Protein 6J0Z (pdb70)

Structure (mmCIF, N/CA/C/O backbone):
data_6J0Z
#
_entry.id   6J0Z
#
_cell.length_a   89.882
_cell.length_b   89.882
_cell.length_c   260.737
_cell.angle_alpha   90.00
_cell.angle_beta   90.00
_cell.angle_gamma   120.00
#
_symmetry.space_group_name_H-M   'P 61 2 2'
#
loop_
_entity.id
_entity.type
_entity.pdbx_description
1 polymer 'Putative angucycline-like polyketide oxygenase'
2 non-polymer 'FLAVIN-ADENINE DINUCLEOTIDE'
#
loop_
_atom_site.group_PDB
_atom_site.id
_atom_site.type_symbol
_atom_site.label_atom_id
_atom_site.label_alt_id
_atom_site.label_comp_id
_atom_site.label_asym_id
_atom_site.label_entity_id
_atom_site.label_seq_id
_atom_site.pdbx_PDB_ins_code
_atom_site.Cartn_x
_atom_site.Cartn_y
_atom_site.Cartn_z
_atom_site.occupancy
_atom_site.B_iso_or_equiv
_atom_site.auth_seq_id
_atom_site.auth_comp_id
_atom_site.auth_asym_id
_atom_site.auth_atom_id
_atom_site.pdbx_PDB_model_num
ATOM 1 N N . GLU A 1 2 ? 45.837 27.113 121.775 1.00 94.06 2 GLU C N 1
ATOM 2 C CA . GLU A 1 2 ? 45.029 26.897 122.976 1.00 101.57 2 GLU C CA 1
ATOM 3 C C . GLU A 1 2 ? 44.637 28.248 123.584 1.00 107.87 2 GLU C C 1
ATOM 4 O O . GLU A 1 2 ? 44.864 28.516 124.763 1.00 105.21 2 GLU C O 1
ATOM 10 N N . PHE A 1 3 ? 44.053 29.112 122.728 1.00 116.14 3 PHE C N 1
ATOM 11 C CA . PHE A 1 3 ? 43.621 30.466 123.063 1.00 130.18 3 PHE C CA 1
ATOM 12 C C . PHE A 1 3 ? 42.384 30.425 123.968 1.00 126.03 3 PHE C C 1
ATOM 13 O O . PHE A 1 3 ? 41.627 29.452 123.965 1.00 132.13 3 PHE C O 1
ATOM 21 N N . TYR A 1 4 ? 42.184 31.488 124.753 1.00 115.97 4 TYR C N 1
ATOM 22 C CA . TYR A 1 4 ? 41.038 31.609 125.652 1.00 101.46 4 TYR C CA 1
ATOM 23 C C . TYR A 1 4 ? 39.877 32.345 124.984 1.00 103.49 4 TYR C C 1
ATOM 24 O O . TYR A 1 4 ? 40.065 33.159 124.072 1.00 104.56 4 TYR C O 1
ATOM 33 N N . ASP A 1 5 ? 38.664 32.075 125.486 1.00 98.88 5 ASP C N 1
ATOM 34 C CA . ASP A 1 5 ? 37.469 32.851 125.144 1.00 85.58 5 ASP C CA 1
ATOM 35 C C . ASP A 1 5 ? 37.399 34.182 125.855 1.00 72.82 5 ASP C C 1
ATOM 36 O O . ASP A 1 5 ? 36.751 35.111 125.333 1.00 79.86 5 ASP C O 1
ATOM 41 N N . SER A 1 6 ? 38.041 34.255 126.997 1.00 77.69 6 SER C N 1
ATOM 42 C CA . SER A 1 6 ? 37.959 35.368 127.912 1.00 83.18 6 SER C CA 1
ATOM 43 C C . SER A 1 6 ? 39.046 35.115 128.923 1.00 72.54 6 SER C C 1
ATOM 44 O O . SER A 1 6 ? 39.368 33.960 129.223 1.00 84.89 6 SER C O 1
ATOM 47 N N . ASP A 1 7 ? 39.660 36.191 129.379 1.00 59.79 7 ASP C N 1
ATOM 48 C CA . ASP A 1 7 ? 40.587 36.046 130.476 1.00 73.89 7 ASP C CA 1
ATOM 49 C C . ASP A 1 7 ? 39.834 35.611 131.728 1.00 80.55 7 ASP C C 1
ATOM 50 O O . ASP A 1 7 ? 40.266 34.694 132.432 1.00 70.79 7 ASP C O 1
ATOM 55 N N . VAL A 1 8 ? 38.651 36.187 131.966 1.00 92.14 8 VAL C N 1
ATOM 56 C CA . VAL A 1 8 ? 37.833 35.869 133.135 1.00 76.02 8 VAL C CA 1
ATOM 57 C C . VAL A 1 8 ? 36.419 35.484 132.714 1.00 59.70 8 VAL C C 1
ATOM 58 O O . VAL A 1 8 ? 35.764 36.203 131.947 1.00 60.17 8 VAL C O 1
ATOM 62 N N . VAL A 1 9 ? 35.926 34.384 133.273 1.00 52.36 9 VAL C N 1
ATOM 63 C CA . VAL A 1 9 ? 34.517 34.027 133.198 1.00 50.62 9 VAL C CA 1
ATOM 64 C C . VAL A 1 9 ? 33.940 34.321 134.569 1.00 61.59 9 VAL C C 1
ATOM 65 O O . VAL A 1 9 ? 34.267 33.646 135.556 1.00 70.01 9 VAL C O 1
ATOM 69 N N . VAL A 1 10 ? 33.100 35.339 134.636 1.00 54.67 10 VAL C N 1
ATOM 70 C CA . VAL A 1 10 ? 32.376 35.677 135.847 1.00 47.45 10 VAL C CA 1
ATOM 71 C C . VAL A 1 10 ? 31.026 34.986 135.765 1.00 55.28 10 VAL C C 1
ATOM 72 O O . VAL A 1 10 ? 30.349 35.055 134.731 1.00 67.68 10 VAL C O 1
ATOM 76 N N . VAL A 1 11 ? 30.643 34.297 136.836 1.00 54.94 11 VAL C N 1
ATOM 77 C CA . VAL A 1 11 ? 29.380 33.566 136.890 1.00 50.31 11 VAL C CA 1
ATOM 78 C C . VAL A 1 11 ? 28.358 34.335 137.715 1.00 58.81 11 VAL C C 1
ATOM 79 O O . VAL A 1 11 ? 28.618 34.685 138.871 1.00 64.62 11 VAL C O 1
ATOM 83 N N . GLY A 1 12 ? 27.205 34.618 137.118 1.00 50.66 12 GLY C N 1
ATOM 84 C CA . GLY A 1 12 ? 26.173 35.365 137.807 1.00 63.23 12 GLY C CA 1
ATOM 85 C C . GLY A 1 12 ? 26.200 36.835 137.441 1.00 43.80 12 GLY C C 1
ATOM 86 O O . GLY A 1 12 ? 27.230 37.507 137.570 1.00 47.96 12 GLY C O 1
ATOM 87 N N . ALA A 1 13 ? 25.059 37.354 137.004 1.00 43.51 13 ALA C N 1
ATOM 88 C CA . ALA A 1 13 ? 24.914 38.764 136.670 1.00 48.26 13 ALA C CA 1
ATOM 89 C C . ALA A 1 13 ? 24.180 39.492 137.788 1.00 55.65 13 ALA C C 1
ATOM 90 O O . ALA A 1 13 ? 23.378 40.395 137.550 1.00 56.74 13 ALA C O 1
ATOM 92 N N . GLY A 1 14 ? 24.430 39.066 139.032 1.00 59.04 14 GLY C N 1
ATOM 93 C CA . GLY A 1 14 ? 24.015 39.831 140.166 1.00 55.60 14 GLY C CA 1
ATOM 94 C C . GLY A 1 14 ? 24.809 41.118 140.294 1.00 37.99 14 GLY C C 1
ATOM 95 O O . GLY A 1 14 ? 25.663 41.444 139.457 1.00 43.56 14 GLY C O 1
ATOM 96 N N . PRO A 1 15 ? 24.525 41.872 141.348 1.00 35.80 15 PRO C N 1
ATOM 97 C CA . PRO A 1 15 ? 25.288 43.111 141.576 1.00 43.94 15 PRO C CA 1
ATOM 98 C C . PRO A 1 15 ? 26.776 42.851 141.693 1.00 40.44 15 PRO C C 1
ATOM 99 O O . PRO A 1 15 ? 27.579 43.568 141.083 1.00 35.14 15 PRO C O 1
ATOM 103 N N . THR A 1 16 ? 27.148 41.782 142.403 1.00 55.42 16 THR C N 1
ATOM 104 C CA . THR A 1 16 ? 28.553 41.422 142.572 1.00 42.07 16 THR C CA 1
ATOM 105 C C . THR A 1 16 ? 29.203 41.099 141.234 1.00 41.80 16 THR C C 1
ATOM 106 O O . THR A 1 16 ? 30.256 41.656 140.895 1.00 61.31 16 THR C O 1
ATOM 110 N N . GLY A 1 17 ? 28.572 40.223 140.447 1.00 40.39 17 GLY C N 1
ATOM 111 C CA . GLY A 1 17 ? 29.137 39.868 139.156 1.00 40.99 17 GLY C CA 1
ATOM 112 C C . GLY A 1 17 ? 29.296 41.064 138.242 1.00 52.69 17 GLY C C 1
ATOM 113 O O . GLY A 1 17 ? 30.347 41.255 137.632 1.00 67.03 17 GLY C O 1
ATOM 114 N N . LEU A 1 18 ? 28.254 41.892 138.142 1.00 49.61 18 LEU C N 1
ATOM 115 C CA . LEU A 1 18 ? 28.309 43.015 137.216 1.00 54.30 18 LEU C CA 1
ATOM 116 C C . LEU A 1 18 ? 29.353 44.027 137.654 1.00 66.77 18 LEU C C 1
ATOM 117 O O . LEU A 1 18 ? 30.123 44.529 136.828 1.00 82.65 18 LEU C O 1
ATOM 122 N N . MET A 1 19 ? 29.411 44.317 138.952 1.00 49.67 19 MET C N 1
ATOM 123 C CA . MET A 1 19 ? 30.434 45.223 139.448 1.00 52.23 19 MET C CA 1
ATOM 124 C C . MET A 1 19 ? 31.819 44.698 139.117 1.00 56.60 19 MET C C 1
ATOM 125 O O . MET A 1 19 ? 32.682 45.447 138.639 1.00 46.57 19 MET C O 1
ATOM 130 N N . LEU A 1 20 ? 32.052 43.400 139.337 1.00 55.80 20 LEU C N 1
ATOM 131 C CA . LEU A 1 20 ? 33.364 42.836 139.071 1.00 60.60 20 LEU C CA 1
ATOM 132 C C . LEU A 1 20 ? 33.689 42.915 137.593 1.00 58.95 20 LEU C C 1
ATOM 133 O O . LEU A 1 20 ? 34.819 43.244 137.218 1.00 51.19 20 LEU C O 1
ATOM 138 N N . ALA A 1 21 ? 32.707 42.620 136.763 1.00 54.90 21 ALA C N 1
ATOM 139 C CA . ALA A 1 21 ? 32.939 42.710 135.331 1.00 52.66 21 ALA C CA 1
ATOM 140 C C . ALA A 1 21 ? 33.368 44.113 134.962 1.00 51.41 21 ALA C C 1
ATOM 141 O O . ALA A 1 21 ? 34.311 44.295 134.186 1.00 42.03 21 ALA C O 1
ATOM 143 N N . GLY A 1 22 ? 32.721 45.115 135.559 1.00 55.99 22 GLY C N 1
ATOM 144 C CA . GLY A 1 22 ? 33.093 46.491 135.285 1.00 53.62 22 GLY C CA 1
ATOM 145 C C . GLY A 1 22 ? 34.521 46.784 135.698 1.00 54.30 22 GLY C C 1
ATOM 146 O O . GLY A 1 22 ? 35.275 47.396 134.943 1.00 45.01 22 GLY C O 1
ATOM 147 N N . GLU A 1 23 ? 34.925 46.321 136.882 1.00 54.99 23 GLU C N 1
ATOM 148 C CA . GLU A 1 23 ? 36.295 46.577 137.329 1.00 53.30 23 GLU C CA 1
ATOM 149 C C . GLU A 1 23 ? 37.328 45.917 136.422 1.00 60.17 23 GLU C C 1
ATOM 150 O O . GLU A 1 23 ? 38.283 46.566 135.960 1.00 62.61 23 GLU C O 1
ATOM 156 N N . LEU A 1 24 ? 37.142 44.619 136.164 1.00 60.18 24 LEU C N 1
ATOM 157 C CA . LEU A 1 24 ? 38.025 43.868 135.281 1.00 59.34 24 LEU C CA 1
ATOM 158 C C . LEU A 1 24 ? 38.156 44.567 133.943 1.00 62.26 24 LEU C C 1
ATOM 159 O O . LEU A 1 24 ? 39.255 44.949 133.521 1.00 71.10 24 LEU C O 1
ATOM 164 N N . ARG A 1 25 ? 37.024 44.721 133.258 1.00 60.37 25 ARG C N 1
ATOM 165 C CA . ARG A 1 25 ? 36.970 45.387 131.968 1.00 66.45 25 ARG C CA 1
ATOM 166 C C . ARG A 1 25 ? 37.574 46.782 132.029 1.00 65.27 25 ARG C C 1
ATOM 167 O O . ARG A 1 25 ? 38.153 47.257 131.043 1.00 74.31 25 ARG C O 1
ATOM 175 N N . LEU A 1 26 ? 37.493 47.452 133.177 1.00 72.84 26 LEU C N 1
ATOM 176 C CA . LEU A 1 26 ? 38.041 48.820 133.382 1.00 70.06 26 LEU C CA 1
ATOM 177 C C . LEU A 1 26 ? 39.564 48.779 133.210 1.00 61.09 26 LEU C C 1
ATOM 178 O O . LEU A 1 26 ? 40.110 49.687 132.552 1.00 62.50 26 LEU C O 1
ATOM 183 N N . ALA A 1 27 ? 40.146 47.777 133.789 1.00 60.47 27 ALA C N 1
ATOM 184 C CA . ALA A 1 27 ? 41.588 47.618 133.710 1.00 80.44 27 ALA C CA 1
ATOM 185 C C . ALA A 1 27 ? 41.994 46.653 132.602 1.00 90.32 27 ALA C C 1
ATOM 186 O O . ALA A 1 27 ? 42.977 45.919 132.746 1.00 76.40 27 ALA C O 1
ATOM 188 N N . GLY A 1 28 ? 41.228 46.573 131.538 1.00 99.33 28 GLY C N 1
ATOM 189 C CA . GLY A 1 28 ? 41.610 45.912 130.303 1.00 93.05 28 GLY C CA 1
ATOM 190 C C . GLY A 1 28 ? 41.624 44.400 130.334 1.00 87.90 28 GLY C C 1
ATOM 191 O O . GLY A 1 28 ? 42.656 43.772 130.083 1.00 101.26 28 GLY C O 1
ATOM 192 N N . VAL A 1 29 ? 40.480 43.792 130.609 1.00 85.20 29 VAL C N 1
ATOM 193 C CA . VAL A 1 29 ? 40.403 42.346 130.743 1.00 71.72 29 VAL C CA 1
ATOM 194 C C . VAL A 1 29 ? 39.169 41.836 130.021 1.00 69.96 29 VAL C C 1
ATOM 195 O O . VAL A 1 29 ? 38.053 42.292 130.290 1.00 72.23 29 VAL C O 1
ATOM 199 N N . SER A 1 30 ? 39.375 40.893 129.106 1.00 68.19 30 SER C N 1
ATOM 200 C CA . SER A 1 30 ? 38.261 40.221 128.454 1.00 84.39 30 SER C CA 1
ATOM 201 C C . SER A 1 30 ? 37.488 39.440 129.505 1.00 75.95 30 SER C C 1
ATOM 202 O O . SER A 1 30 ? 38.064 38.626 130.239 1.00 63.21 30 SER C O 1
ATOM 205 N N . VAL A 1 31 ? 36.193 39.708 129.609 1.00 64.26 31 VAL C N 1
ATOM 206 C CA . VAL A 1 31 ? 35.369 39.038 130.598 1.00 49.80 31 VAL C CA 1
ATOM 207 C C . VAL A 1 31 ? 34.064 38.627 129.938 1.00 48.82 31 VAL C C 1
ATOM 208 O O . VAL A 1 31 ? 33.427 39.426 129.240 1.00 53.21 31 VAL C O 1
ATOM 212 N N . VAL A 1 32 ? 33.684 37.370 130.138 1.00 56.34 32 VAL C N 1
ATOM 213 C CA . VAL A 1 32 ? 32.362 36.899 129.756 1.00 61.69 32 VAL C CA 1
ATOM 214 C C . VAL A 1 32 ? 31.597 36.622 131.037 1.00 56.08 32 VAL C C 1
ATOM 215 O O . VAL A 1 32 ? 32.150 36.082 132.002 1.00 50.06 32 VAL C O 1
ATOM 219 N N . VAL A 1 33 ? 30.334 37.014 131.056 1.00 52.04 33 VAL C N 1
ATOM 220 C CA . VAL A 1 33 ? 29.494 36.827 132.226 1.00 61.15 33 VAL C CA 1
ATOM 221 C C . VAL A 1 33 ? 28.432 35.795 131.878 1.00 61.83 33 VAL C C 1
ATOM 222 O O . VAL A 1 33 ? 27.873 35.806 130.776 1.00 50.86 33 VAL C O 1
ATOM 226 N N . LEU A 1 34 ? 28.172 34.891 132.812 1.00 56.83 34 LEU C N 1
ATOM 227 C CA . LEU A 1 34 ? 27.195 33.830 132.625 1.00 60.05 34 LEU C CA 1
ATOM 228 C C . LEU A 1 34 ? 26.112 33.994 133.670 1.00 67.79 34 LEU C C 1
ATOM 229 O O . LEU A 1 34 ? 26.402 33.982 134.871 1.00 84.91 34 LEU C O 1
ATOM 234 N N . ASP A 1 35 ? 24.870 34.133 133.228 1.00 65.57 35 ASP C N 1
ATOM 235 C CA . ASP A 1 35 ? 23.772 34.229 134.170 1.00 58.60 35 ASP C CA 1
ATOM 236 C C . ASP A 1 35 ? 22.687 33.249 133.788 1.00 49.61 35 ASP C C 1
ATOM 237 O O . ASP A 1 35 ? 22.259 33.200 132.632 1.00 53.02 35 ASP C O 1
ATOM 242 N N . LYS A 1 36 ? 22.249 32.482 134.781 1.00 57.48 36 LYS C N 1
ATOM 243 C CA . LYS A 1 36 ? 21.144 31.555 134.601 1.00 72.52 36 LYS C CA 1
ATOM 244 C C . LYS A 1 36 ? 19.922 32.246 134.003 1.00 67.36 36 LYS C C 1
ATOM 245 O O . LYS A 1 36 ? 19.284 31.718 133.087 1.00 67.46 36 LYS C O 1
ATOM 251 N N . LEU A 1 37 ? 19.603 33.442 134.482 1.00 51.24 37 LEU C N 1
ATOM 252 C CA . LEU A 1 37 ? 18.370 34.104 134.089 1.00 42.82 37 LEU C CA 1
ATOM 253 C C . LEU A 1 37 ? 18.522 34.834 132.766 1.00 53.45 37 LEU C C 1
ATOM 254 O O . LEU A 1 37 ? 19.490 35.570 132.557 1.00 52.62 37 LEU C O 1
ATOM 259 N N . ALA A 1 38 ? 17.489 34.674 131.930 1.00 53.66 38 ALA C N 1
ATOM 260 C CA . ALA A 1 38 ? 17.405 35.326 130.606 1.00 60.50 38 ALA C CA 1
ATOM 261 C C . ALA A 1 38 ? 16.926 36.773 130.750 1.00 62.81 38 ALA C C 1
ATOM 262 O O . ALA A 1 38 ? 17.027 37.534 129.781 1.00 73.77 38 ALA C O 1
ATOM 264 N N . GLU A 1 39 ? 16.423 37.127 131.910 1.00 60.82 39 GLU C N 1
ATOM 265 C CA . GLU A 1 39 ? 15.978 38.457 132.290 1.00 56.28 39 GLU C CA 1
ATOM 266 C C . GLU A 1 39 ? 16.318 38.665 133.758 1.00 57.97 39 GLU C C 1
ATOM 267 O O . GLU A 1 39 ? 16.284 37.708 134.541 1.00 70.00 39 GLU C O 1
ATOM 273 N N . PRO A 1 40 ? 16.655 39.890 134.161 1.00 63.33 40 PRO C N 1
ATOM 274 C CA . PRO A 1 40 ? 16.958 40.129 135.572 1.00 45.92 40 PRO C CA 1
ATOM 275 C C . PRO A 1 40 ? 15.714 39.983 136.431 1.00 54.75 40 PRO C C 1
ATOM 276 O O . PRO A 1 40 ? 14.576 40.010 135.955 1.00 69.22 40 PRO C O 1
ATOM 280 N N . ILE A 1 41 ? 15.963 39.803 137.728 1.00 75.26 41 ILE C N 1
ATOM 281 C CA . ILE A 1 41 ? 14.925 39.362 138.650 1.00 65.18 41 ILE C CA 1
ATOM 282 C C . ILE A 1 41 ? 13.784 40.356 138.731 1.00 56.80 41 ILE C C 1
ATOM 283 O O . ILE A 1 41 ? 12.647 39.966 139.024 1.00 67.12 41 ILE C O 1
ATOM 288 N N . LYS A 1 42 ? 14.053 41.643 138.475 1.00 57.25 42 LYS C N 1
ATOM 289 C CA . LYS A 1 42 ? 13.030 42.691 138.512 1.00 69.88 42 LYS C CA 1
ATOM 290 C C . LYS A 1 42 ? 12.523 42.939 139.935 1.00 57.76 42 LYS C C 1
ATOM 291 O O . LYS A 1 42 ? 11.560 43.677 140.154 1.00 62.74 42 LYS C O 1
ATOM 297 N N . GLU A 1 43 ? 13.220 42.411 140.927 1.00 47.00 43 GLU C N 1
ATOM 298 C CA . GLU A 1 43 ? 12.774 42.449 142.312 1.00 39.67 43 GLU C CA 1
ATOM 299 C C . GLU A 1 43 ? 13.477 43.562 143.073 1.00 47.81 43 GLU C C 1
ATOM 300 O O . GLU A 1 43 ? 14.708 43.666 143.049 1.00 47.56 43 GLU C O 1
ATOM 306 N N . SER A 1 44 ? 12.678 44.365 143.767 1.00 67.44 44 SER C N 1
ATOM 307 C CA . SER A 1 44 ? 13.149 45.440 144.627 1.00 51.40 44 SER C CA 1
ATOM 308 C C . SER A 1 44 ? 13.502 44.843 145.974 1.00 49.16 44 SER C C 1
ATOM 309 O O . SER A 1 44 ? 12.701 44.835 146.905 1.00 65.58 44 SER C O 1
ATOM 312 N N . ARG A 1 45 ? 14.706 44.304 146.086 1.00 48.06 45 ARG C N 1
ATOM 313 C CA . ARG A 1 45 ? 14.989 43.576 147.318 1.00 54.62 45 ARG C CA 1
ATOM 314 C C . ARG A 1 45 ? 15.511 44.431 148.463 1.00 47.98 45 ARG C C 1
ATOM 315 O O . ARG A 1 45 ? 14.892 44.515 149.525 1.00 58.42 45 ARG C O 1
ATOM 323 N N . ALA A 1 46 ? 16.640 45.075 148.257 1.00 64.99 46 ALA C N 1
ATOM 324 C CA . ALA A 1 46 ? 17.318 45.821 149.302 1.00 66.97 46 ALA C CA 1
ATOM 325 C C . ALA A 1 46 ? 17.128 47.287 148.950 1.00 57.71 46 ALA C C 1
ATOM 326 O O . ALA A 1 46 ? 17.727 47.785 147.989 1.00 78.31 46 ALA C O 1
ATOM 328 N N . LEU A 1 47 ? 16.296 47.938 149.706 1.00 40.51 47 LEU C N 1
ATOM 329 C CA . LEU A 1 47 ? 16.055 49.375 149.490 1.00 47.27 47 LEU C CA 1
ATOM 330 C C . LEU A 1 47 ? 17.317 50.127 149.857 1.00 44.94 47 LEU C C 1
ATOM 331 O O . LEU A 1 47 ? 17.675 50.226 151.033 1.00 64.81 47 LEU C O 1
ATOM 336 N N . GLY A 1 48 ? 17.994 50.651 148.808 1.00 32.73 48 GLY C N 1
ATOM 337 C CA . GLY A 1 48 ? 19.225 51.382 149.008 1.00 49.65 48 GLY C CA 1
ATOM 338 C C . GLY A 1 48 ? 20.433 50.512 149.257 1.00 33.71 48 GLY C C 1
ATOM 339 O O . GLY A 1 48 ? 20.408 49.285 149.149 1.00 35.28 48 GLY C O 1
ATOM 340 N N . PHE A 1 49 ? 21.533 51.187 149.575 1.00 37.52 49 PHE C N 1
ATOM 341 C CA . PHE A 1 49 ? 22.773 50.510 149.912 1.00 35.10 49 PHE C CA 1
ATOM 342 C C . PHE A 1 49 ? 23.574 51.432 150.832 1.00 46.64 49 PHE C C 1
ATOM 343 O O . PHE A 1 49 ? 23.224 52.601 151.034 1.00 60.97 49 PHE C O 1
ATOM 351 N N . SER A 1 50 ? 24.635 50.882 151.422 1.00 26.88 50 SER C N 1
ATOM 352 C CA . SER A 1 50 ? 25.398 51.546 152.471 1.00 33.63 50 SER C CA 1
ATOM 353 C C . SER A 1 50 ? 26.283 52.641 151.878 1.00 31.80 50 SER C C 1
ATOM 354 O O . SER A 1 50 ? 26.374 52.809 150.660 1.00 54.90 50 SER C O 1
ATOM 357 N N . ALA A 1 51 ? 26.927 53.429 152.649 1.00 40.87 51 ALA C N 1
ATOM 358 C CA . ALA A 1 51 ? 27.670 54.593 152.178 1.00 31.28 51 ALA C CA 1
ATOM 359 C C . ALA A 1 51 ? 29.095 54.294 151.740 1.00 39.55 51 ALA C C 1
ATOM 360 O O . ALA A 1 51 ? 29.740 55.215 151.287 1.00 43.07 51 ALA C O 1
ATOM 362 N N . ARG A 1 52 ? 29.583 53.089 151.973 1.00 46.37 52 ARG C N 1
ATOM 363 C CA . ARG A 1 52 ? 30.948 52.702 151.527 1.00 49.92 52 ARG C CA 1
ATOM 364 C C . ARG A 1 52 ? 30.691 52.357 150.056 1.00 47.78 52 ARG C C 1
ATOM 365 O O . ARG A 1 52 ? 31.590 52.578 149.220 1.00 40.23 52 ARG C O 1
ATOM 373 N N . THR A 1 53 ? 29.491 51.835 149.776 1.00 52.79 53 THR C N 1
ATOM 374 C CA . THR A 1 53 ? 29.049 51.495 148.431 1.00 48.46 53 THR C CA 1
ATOM 375 C C . THR A 1 53 ? 28.729 52.731 147.600 1.00 53.15 53 THR C C 1
ATOM 376 O O . THR A 1 53 ? 29.052 52.776 146.404 1.00 68.51 53 THR C O 1
ATOM 380 N N . ILE A 1 54 ? 28.107 53.751 148.207 1.00 37.59 54 ILE C N 1
ATOM 381 C CA . ILE A 1 54 ? 27.965 55.015 147.494 1.00 43.39 54 ILE C CA 1
ATOM 382 C C . ILE A 1 54 ? 29.342 55.516 147.076 1.00 48.66 54 ILE C C 1
ATOM 383 O O . ILE A 1 54 ? 29.519 56.067 145.982 1.00 56.57 54 ILE C O 1
ATOM 388 N N . GLU A 1 55 ? 30.355 55.274 147.912 1.00 37.14 55 GLU C N 1
ATOM 389 C CA . GLU A 1 55 ? 31.676 55.767 147.564 1.00 39.57 55 GLU C CA 1
ATOM 390 C C . GLU A 1 55 ? 32.308 54.916 146.478 1.00 49.79 55 GLU C C 1
ATOM 391 O O . GLU A 1 55 ? 32.974 55.459 145.603 1.00 68.97 55 GLU C O 1
ATOM 397 N N . GLU A 1 56 ? 32.125 53.590 146.522 1.00 57.36 56 GLU C N 1
ATOM 398 C CA . GLU A 1 56 ? 32.633 52.737 145.445 1.00 65.47 56 GLU C CA 1
ATOM 399 C C . GLU A 1 56 ? 32.058 53.154 144.107 1.00 70.10 56 GLU C C 1
ATOM 400 O O . GLU A 1 56 ? 32.755 53.147 143.086 1.00 79.35 56 GLU C O 1
ATOM 406 N N . PHE A 1 57 ? 30.783 53.526 144.101 1.00 67.22 57 PHE C N 1
ATOM 407 C CA . PHE A 1 57 ? 30.159 53.934 142.856 1.00 48.22 57 PHE C CA 1
ATOM 408 C C . PHE A 1 57 ? 30.669 55.303 142.416 1.00 54.24 57 PHE C C 1
ATOM 409 O O . PHE A 1 57 ? 30.953 55.513 141.230 1.00 56.99 57 PHE C O 1
ATOM 417 N N . ALA A 1 58 ? 30.868 56.223 143.344 1.00 46.21 58 ALA C N 1
ATOM 418 C CA . ALA A 1 58 ? 31.391 57.540 143.000 1.00 46.55 58 ALA C CA 1
ATOM 419 C C . ALA A 1 58 ? 32.866 57.495 142.632 1.00 52.88 58 ALA C C 1
ATOM 420 O O . ALA A 1 58 ? 33.340 58.419 141.966 1.00 45.58 58 ALA C O 1
ATOM 422 N N . GLN A 1 59 ? 33.566 56.465 143.088 1.00 49.32 59 GLN C N 1
ATOM 423 C CA . GLN A 1 59 ? 34.947 56.268 142.668 1.00 59.73 59 GLN C CA 1
ATOM 424 C C . GLN A 1 59 ? 35.033 56.122 141.166 1.00 66.36 59 GLN C C 1
ATOM 425 O O . GLN A 1 59 ? 35.996 56.579 140.543 1.00 74.84 59 GLN C O 1
ATOM 431 N N . ARG A 1 60 ? 34.044 55.463 140.576 1.00 46.47 60 ARG C N 1
ATOM 432 C CA . ARG A 1 60 ? 34.021 55.153 139.161 1.00 52.77 60 ARG C CA 1
ATOM 433 C C . ARG A 1 60 ? 33.116 56.098 138.378 1.00 64.93 60 ARG C C 1
ATOM 434 O O . ARG A 1 60 ? 32.945 55.910 137.169 1.00 54.93 60 ARG C O 1
ATOM 442 N N . GLY A 1 61 ? 32.542 57.103 139.039 1.00 65.53 61 GLY C N 1
ATOM 443 C CA . GLY A 1 61 ? 31.715 58.114 138.397 1.00 49.90 61 GLY C CA 1
ATOM 444 C C . GLY A 1 61 ? 30.366 57.610 137.932 1.00 50.61 61 GLY C C 1
ATOM 445 O O . GLY A 1 61 ? 29.933 57.947 136.826 1.00 64.40 61 GLY C O 1
ATOM 446 N N . LEU A 1 62 ? 29.687 56.817 138.753 1.00 55.87 62 LEU C N 1
ATOM 447 C CA . LEU A 1 62 ? 28.472 56.128 138.353 1.00 53.05 62 LEU C CA 1
ATOM 448 C C . LEU A 1 62 ? 27.214 56.658 139.018 1.00 51.97 62 LEU C C 1
ATOM 449 O O . LEU A 1 62 ? 26.123 56.165 138.710 1.00 57.39 62 LEU C O 1
ATOM 454 N N . MET A 1 63 ? 27.324 57.619 139.934 1.00 60.88 63 MET C N 1
ATOM 455 C CA . MET A 1 63 ? 26.130 58.075 140.635 1.00 64.05 63 MET C CA 1
ATOM 456 C C . MET A 1 63 ? 25.114 58.745 139.731 1.00 57.65 63 MET C C 1
ATOM 457 O O . MET A 1 63 ? 23.940 58.795 140.104 1.00 71.25 63 MET C O 1
ATOM 462 N N . ASP A 1 64 ? 25.529 59.271 138.577 1.00 53.49 64 ASP C N 1
ATOM 463 C CA . ASP A 1 64 ? 24.578 59.935 137.690 1.00 52.62 64 ASP C CA 1
ATOM 464 C C . ASP A 1 64 ? 23.543 58.952 137.181 1.00 48.11 64 ASP C C 1
ATOM 465 O O . ASP A 1 64 ? 22.378 59.316 136.999 1.00 54.04 64 ASP C O 1
ATOM 470 N N . ARG A 1 65 ? 23.946 57.696 136.962 1.00 41.81 65 ARG C N 1
ATOM 471 C CA . ARG A 1 65 ? 23.062 56.723 136.335 1.00 48.08 65 ARG C CA 1
ATOM 472 C C . ARG A 1 65 ? 21.834 56.438 137.179 1.00 68.67 65 ARG C C 1
ATOM 473 O O . ARG A 1 65 ? 20.861 55.879 136.666 1.00 69.99 65 ARG C O 1
ATOM 481 N N . PHE A 1 66 ? 21.848 56.824 138.455 1.00 70.40 66 PHE C N 1
ATOM 482 C CA . PHE A 1 66 ? 20.700 56.617 139.328 1.00 58.68 66 PHE C CA 1
ATOM 483 C C . PHE A 1 66 ? 19.667 57.733 139.161 1.00 61.88 66 PHE C C 1
ATOM 484 O O . PHE A 1 66 ? 18.515 57.468 138.810 1.00 61.76 66 PHE C O 1
ATOM 492 N N . GLY A 1 67 ? 20.071 58.980 139.385 1.00 79.33 67 GLY C N 1
ATOM 493 C CA . GLY A 1 67 ? 19.153 60.093 139.309 1.00 58.42 67 GLY C CA 1
ATOM 494 C C . GLY A 1 67 ? 18.890 60.756 140.647 1.00 69.02 67 GLY C C 1
ATOM 495 O O . GLY A 1 67 ? 19.024 61.973 140.745 1.00 62.03 67 GLY C O 1
ATOM 496 N N . GLU A 1 68 ? 18.535 59.989 141.683 1.00 90.63 68 GLU C N 1
ATOM 497 C CA . GLU A 1 68 ? 18.074 60.519 142.974 1.00 86.14 68 GLU C CA 1
ATOM 498 C C . GLU A 1 68 ? 18.808 59.798 144.103 1.00 84.00 68 GLU C C 1
ATOM 499 O O . GLU A 1 68 ? 18.490 58.657 144.450 1.00 112.27 68 GLU C O 1
ATOM 505 N N . VAL A 1 69 ? 19.774 60.492 144.699 1.00 101.43 69 VAL C N 1
ATOM 506 C CA . VAL A 1 69 ? 20.795 59.902 145.561 1.00 77.74 69 VAL C CA 1
ATOM 507 C C . VAL A 1 69 ? 20.756 60.491 146.975 1.00 44.65 69 VAL C C 1
ATOM 508 O O . VAL A 1 69 ? 21.769 60.554 147.684 1.00 33.25 69 VAL C O 1
ATOM 512 N N . GLY A 1 70 ? 19.563 60.914 147.395 1.00 64.77 70 GLY C N 1
ATOM 513 C CA . GLY A 1 70 ? 19.301 61.296 148.773 1.00 47.11 70 GLY C CA 1
ATOM 514 C C . GLY A 1 70 ? 19.760 60.289 149.808 1.00 57.06 70 GLY C C 1
ATOM 515 O O . GLY A 1 70 ? 19.686 59.075 149.584 1.00 50.48 70 GLY C O 1
ATOM 516 N N . VAL A 1 71 ? 20.203 60.779 150.965 1.00 69.32 71 VAL C N 1
ATOM 517 C CA . VAL A 1 71 ? 20.885 59.939 151.941 1.00 63.67 71 VAL C CA 1
ATOM 518 C C . VAL A 1 71 ? 20.319 60.197 153.338 1.00 61.57 71 VAL C C 1
ATOM 519 O O . VAL A 1 71 ? 19.971 61.327 153.692 1.00 69.76 71 VAL C O 1
ATOM 523 N N . ILE A 1 72 ? 20.251 59.128 154.129 1.00 39.02 72 ILE C N 1
ATOM 524 C CA . ILE A 1 72 ? 19.595 59.160 155.438 1.00 44.36 72 ILE C CA 1
ATOM 525 C C . ILE A 1 72 ? 20.653 59.326 156.527 1.00 40.66 72 ILE C C 1
ATOM 526 O O . ILE A 1 72 ? 21.542 58.472 156.665 1.00 33.20 72 ILE C O 1
ATOM 531 N N . PRO A 1 73 ? 20.630 60.431 157.289 1.00 37.49 73 PRO C N 1
ATOM 532 C CA . PRO A 1 73 ? 21.674 60.657 158.296 1.00 43.86 73 PRO C CA 1
ATOM 533 C C . PRO A 1 73 ? 21.460 59.903 159.594 1.00 51.47 73 PRO C C 1
ATOM 534 O O . PRO A 1 73 ? 22.427 59.659 160.316 1.00 68.07 73 PRO C O 1
ATOM 538 N N . VAL A 1 74 ? 20.229 59.544 159.933 1.00 40.11 74 VAL C N 1
ATOM 539 C CA . VAL A 1 74 ? 19.956 58.853 161.189 1.00 49.26 74 VAL C CA 1
ATOM 540 C C . VAL A 1 74 ? 19.511 57.437 160.852 1.00 58.54 74 VAL C C 1
ATOM 541 O O . VAL A 1 74 ? 18.454 57.231 160.245 1.00 68.65 74 VAL C O 1
ATOM 545 N N . GLY A 1 75 ? 20.329 56.469 161.242 1.00 63.20 75 GLY C N 1
ATOM 546 C CA . GLY A 1 75 ? 20.027 55.073 161.001 1.00 52.64 75 GLY C CA 1
ATOM 547 C C . GLY A 1 75 ? 19.973 54.343 162.322 1.00 66.53 75 GLY C C 1
ATOM 548 O O . GLY A 1 75 ? 19.561 54.934 163.325 1.00 59.76 75 GLY C O 1
ATOM 549 N N . HIS A 1 76 ? 20.425 53.096 162.375 1.00 60.09 76 HIS C N 1
ATOM 550 C CA . HIS A 1 76 ? 20.287 52.356 163.618 1.00 56.64 76 HIS C CA 1
ATOM 551 C C . HIS A 1 76 ? 21.365 51.284 163.716 1.00 56.99 76 HIS C C 1
ATOM 552 O O . HIS A 1 76 ? 22.106 51.007 162.769 1.00 62.12 76 HIS C O 1
ATOM 559 N N . PHE A 1 77 ? 21.426 50.680 164.893 1.00 51.55 77 PHE C N 1
ATOM 560 C CA . PHE A 1 77 ? 22.205 49.472 165.121 1.00 51.40 77 PHE C CA 1
ATOM 561 C C . PHE A 1 77 ? 21.381 48.614 166.064 1.00 52.05 77 PHE C C 1
ATOM 562 O O . PHE A 1 77 ? 21.058 49.049 167.173 1.00 51.22 77 PHE C O 1
ATOM 570 N N . GLY A 1 78 ? 21.003 47.423 165.614 1.00 44.98 78 GLY C N 1
ATOM 571 C CA . GLY A 1 78 ? 20.209 46.552 166.460 1.00 48.20 78 GLY C CA 1
ATOM 572 C C . GLY A 1 78 ? 18.862 47.151 166.814 1.00 43.36 78 GLY C C 1
ATOM 573 O O . GLY A 1 78 ? 18.215 46.716 167.769 1.00 50.38 78 GLY C O 1
ATOM 574 N N . GLY A 1 79 ? 18.435 48.159 166.061 1.00 61.58 79 GLY C N 1
ATOM 575 C CA . GLY A 1 79 ? 17.201 48.857 166.335 1.00 60.62 79 GLY C CA 1
ATOM 576 C C . GLY A 1 79 ? 17.331 50.102 167.175 1.00 56.32 79 GLY C C 1
ATOM 577 O O . GLY A 1 79 ? 16.305 50.700 167.519 1.00 52.58 79 GLY C O 1
ATOM 578 N N . VAL A 1 80 ? 18.545 50.508 167.523 1.00 53.35 80 VAL C N 1
ATOM 579 C CA . VAL A 1 80 ? 18.772 51.754 168.259 1.00 42.22 80 VAL C CA 1
ATOM 580 C C . VAL A 1 80 ? 19.131 52.814 167.241 1.00 49.57 80 VAL C C 1
ATOM 581 O O . VAL A 1 80 ? 20.187 52.705 166.584 1.00 57.96 80 VAL C O 1
ATOM 585 N N . PRO A 1 81 ? 18.275 53.819 166.988 1.00 61.06 81 PRO C N 1
ATOM 586 C CA . PRO A 1 81 ? 18.606 54.864 166.016 1.00 63.78 81 PRO C CA 1
ATOM 587 C C . PRO A 1 81 ? 19.640 55.836 166.559 1.00 47.98 81 PRO C C 1
ATOM 588 O O . PRO A 1 81 ? 19.547 56.312 167.692 1.00 31.79 81 PRO C O 1
ATOM 592 N N . LEU A 1 82 ? 20.619 56.097 165.720 1.00 46.78 82 LEU C N 1
ATOM 593 C CA . LEU A 1 82 ? 21.674 57.037 166.050 1.00 38.74 82 LEU C CA 1
ATOM 594 C C . LEU A 1 82 ? 21.963 57.887 164.828 1.00 58.34 82 LEU C C 1
ATOM 595 O O . LEU A 1 82 ? 21.578 57.563 163.697 1.00 52.39 82 LEU C O 1
ATOM 600 N N . ASP A 1 83 ? 22.649 59.026 165.087 1.00 83.18 83 ASP C N 1
ATOM 601 C CA . ASP A 1 83 ? 23.056 59.957 164.050 1.00 65.38 83 ASP C CA 1
ATOM 602 C C . ASP A 1 83 ? 24.320 59.430 163.374 1.00 58.89 83 ASP C C 1
ATOM 603 O O . ASP A 1 83 ? 25.307 59.124 164.052 1.00 45.93 83 ASP C O 1
ATOM 608 N N . TYR A 1 84 ? 24.289 59.307 162.045 1.00 59.05 84 TYR C N 1
ATOM 609 C CA . TYR A 1 84 ? 25.449 58.801 161.336 1.00 47.80 84 TYR C CA 1
ATOM 610 C C . TYR A 1 84 ? 26.420 59.892 160.925 1.00 50.05 84 TYR C C 1
ATOM 611 O O . TYR A 1 84 ? 27.596 59.597 160.690 1.00 45.16 84 TYR C O 1
ATOM 620 N N . GLN A 1 85 ? 25.989 61.123 160.873 1.00 70.01 85 GLN C N 1
ATOM 621 C CA . GLN A 1 85 ? 26.937 62.083 160.326 1.00 63.05 85 GLN C CA 1
ATOM 622 C C . GLN A 1 85 ? 28.056 62.485 161.320 1.00 53.07 85 GLN C C 1
ATOM 623 O O . GLN A 1 85 ? 28.839 63.405 161.033 1.00 42.78 85 GLN C O 1
ATOM 629 N N . VAL A 1 86 ? 28.156 61.850 162.488 1.00 55.96 86 VAL C N 1
ATOM 630 C CA . VAL A 1 86 ? 29.245 62.202 163.389 1.00 56.65 86 VAL C CA 1
ATOM 631 C C . VAL A 1 86 ? 30.568 61.693 162.841 1.00 64.22 86 VAL C C 1
ATOM 632 O O . VAL A 1 86 ? 31.607 62.337 163.020 1.00 81.50 86 VAL C O 1
ATOM 636 N N . ILE A 1 87 ? 30.561 60.561 162.149 1.00 64.95 87 ILE C N 1
ATOM 637 C CA . ILE A 1 87 ? 31.719 60.199 161.344 1.00 71.70 87 ILE C CA 1
ATOM 638 C C . ILE A 1 87 ? 31.790 61.163 160.175 1.00 71.98 87 ILE C C 1
ATOM 639 O O . ILE A 1 87 ? 30.785 61.425 159.505 1.00 66.84 87 ILE C O 1
ATOM 644 N N . GLU A 1 88 ? 32.985 61.683 159.924 1.00 75.82 88 GLU C N 1
ATOM 645 C CA . GLU A 1 88 ? 33.217 62.490 158.740 1.00 88.83 88 GLU C CA 1
ATOM 646 C C . GLU A 1 88 ? 32.931 61.642 157.504 1.00 91.32 88 GLU C C 1
ATOM 647 O O . GLU A 1 88 ? 33.635 60.664 157.237 1.00 100.09 88 GLU C O 1
ATOM 653 N N . GLY A 1 89 ? 31.875 61.997 156.766 1.00 87.48 89 GLY C N 1
ATOM 654 C CA . GLY A 1 89 ? 31.503 61.291 155.555 1.00 72.14 89 GLY C CA 1
ATOM 655 C C . GLY A 1 89 ? 30.532 60.141 155.735 1.00 64.54 89 GLY C C 1
ATOM 656 O O . GLY A 1 89 ? 29.996 59.638 154.735 1.00 78.42 89 GLY C O 1
ATOM 657 N N . GLY A 1 90 ? 30.288 59.706 156.966 1.00 53.40 90 GLY C N 1
ATOM 658 C CA . GLY A 1 90 ? 29.382 58.604 157.186 1.00 48.56 90 GLY C CA 1
ATOM 659 C C . GLY A 1 90 ? 27.935 58.992 156.963 1.00 57.66 90 GLY C C 1
ATOM 660 O O . GLY A 1 90 ? 27.553 60.163 156.979 1.00 72.09 90 GLY C O 1
ATOM 661 N N . SER A 1 91 ? 27.124 57.966 156.745 1.00 46.89 91 SER C N 1
ATOM 662 C CA . SER A 1 91 ? 25.687 58.093 156.561 1.00 42.13 91 SER C CA 1
ATOM 663 C C . SER A 1 91 ? 25.143 56.682 156.624 1.00 40.35 91 SER C C 1
ATOM 664 O O . SER A 1 91 ? 25.898 55.708 156.595 1.00 51.47 91 SER C O 1
ATOM 667 N N . TYR A 1 92 ? 23.828 56.573 156.706 1.00 52.59 92 TYR C N 1
ATOM 668 C CA . TYR A 1 92 ? 23.203 55.263 156.716 1.00 43.22 92 TYR C CA 1
ATOM 669 C C . TYR A 1 92 ? 22.986 54.724 155.306 1.00 46.31 92 TYR C C 1
ATOM 670 O O . TYR A 1 92 ? 22.443 53.623 155.147 1.00 56.68 92 TYR C O 1
ATOM 679 N N . GLY A 1 93 ? 23.419 55.463 154.286 1.00 45.18 93 GLY C N 1
ATOM 680 C CA . GLY A 1 93 ? 23.369 55.009 152.910 1.00 49.22 93 GLY C CA 1
ATOM 681 C C . GLY A 1 93 ? 22.204 55.603 152.131 1.00 45.38 93 GLY C C 1
ATOM 682 O O . GLY A 1 93 ? 21.418 56.423 152.619 1.00 39.71 93 GLY C O 1
ATOM 683 N N . ALA A 1 94 ? 22.103 55.164 150.881 1.00 45.07 94 ALA C N 1
ATOM 684 C CA . ALA A 1 94 ? 21.077 55.670 149.979 1.00 48.02 94 ALA C CA 1
ATOM 685 C C . ALA A 1 94 ? 19.712 55.094 150.338 1.00 47.68 94 ALA C C 1
ATOM 686 O O . ALA A 1 94 ? 19.602 53.946 150.784 1.00 56.33 94 ALA C O 1
ATOM 688 N N . ARG A 1 95 ? 18.706 55.932 150.169 1.00 50.30 95 ARG C N 1
ATOM 689 C CA . ARG A 1 95 ? 17.396 55.583 150.742 1.00 68.10 95 ARG C CA 1
ATOM 690 C C . ARG A 1 95 ? 16.469 54.733 149.884 1.00 72.28 95 ARG C C 1
ATOM 691 O O . ARG A 1 95 ? 15.927 53.724 150.349 1.00 89.08 95 ARG C O 1
ATOM 699 N N . GLY A 1 96 ? 16.338 55.106 148.639 1.00 53.65 96 GLY C N 1
ATOM 700 C CA . GLY A 1 96 ? 15.234 54.541 147.874 1.00 55.27 96 GLY C CA 1
ATOM 701 C C . GLY A 1 96 ? 15.588 53.729 146.649 1.00 56.95 96 GLY C C 1
ATOM 702 O O . GLY A 1 96 ? 14.717 53.499 145.808 1.00 81.58 96 GLY C O 1
ATOM 703 N N . ILE A 1 97 ? 16.825 53.254 146.541 1.00 43.20 97 ILE C N 1
ATOM 704 C CA . ILE A 1 97 ? 17.200 52.520 145.336 1.00 37.37 97 ILE C CA 1
ATOM 705 C C . ILE A 1 97 ? 16.935 51.031 145.506 1.00 33.78 97 ILE C C 1
ATOM 706 O O . ILE A 1 97 ? 17.641 50.363 146.277 1.00 72.53 97 ILE C O 1
ATOM 711 N N . PRO A 1 98 ? 15.959 50.468 144.804 1.00 33.29 98 PRO C N 1
ATOM 712 C CA . PRO A 1 98 ? 15.771 49.022 144.848 1.00 49.13 98 PRO C CA 1
ATOM 713 C C . PRO A 1 98 ? 16.903 48.316 144.126 1.00 56.24 98 PRO C C 1
ATOM 714 O O . PRO A 1 98 ? 17.620 48.899 143.310 1.00 43.91 98 PRO C O 1
ATOM 718 N N . GLN A 1 99 ? 17.079 47.036 144.470 1.00 56.91 99 GLN C N 1
ATOM 719 C CA . GLN A 1 99 ? 18.153 46.188 143.885 1.00 41.29 99 GLN C CA 1
ATOM 720 C C . GLN A 1 99 ? 18.022 46.171 142.358 1.00 41.35 99 GLN C C 1
ATOM 721 O O . GLN A 1 99 ? 19.065 46.116 141.678 1.00 52.60 99 GLN C O 1
ATOM 727 N N . ALA A 1 100 ? 16.787 46.217 141.849 1.00 34.65 100 ALA C N 1
ATOM 728 C CA . ALA A 1 100 ? 16.562 46.198 140.412 1.00 34.39 100 ALA C CA 1
ATOM 729 C C . ALA A 1 100 ? 17.278 47.354 139.734 1.00 33.46 100 ALA C C 1
ATOM 730 O O . ALA A 1 100 ? 17.943 47.164 138.711 1.00 47.32 100 ALA C O 1
ATOM 732 N N . ARG A 1 101 ? 17.182 48.553 140.304 1.00 41.03 101 ARG C N 1
ATOM 733 C CA . ARG A 1 101 ? 17.802 49.699 139.657 1.00 39.26 101 ARG C CA 1
ATOM 734 C C . ARG A 1 101 ? 19.323 49.586 139.699 1.00 43.19 101 ARG C C 1
ATOM 735 O O . ARG A 1 101 ? 20.002 49.900 138.707 1.00 53.51 101 ARG C O 1
ATOM 743 N N . THR A 1 102 ? 19.863 49.071 140.805 1.00 34.39 102 THR C N 1
ATOM 744 C CA . THR A 1 102 ? 21.306 48.899 140.927 1.00 34.74 102 THR C CA 1
ATOM 745 C C . THR A 1 102 ? 21.850 47.902 139.912 1.00 44.87 102 THR C C 1
ATOM 746 O O . THR A 1 102 ? 22.825 48.190 139.201 1.00 33.69 102 THR C O 1
ATOM 750 N N . GLU A 1 103 ? 21.208 46.740 139.802 1.00 41.18 103 GLU C N 1
ATOM 751 C CA . GLU A 1 103 ? 21.614 45.785 138.781 1.00 37.39 103 GLU C CA 1
ATOM 752 C C . GLU A 1 103 ? 21.442 46.354 137.378 1.00 36.40 103 GLU C C 1
ATOM 753 O O . GLU A 1 103 ? 22.251 46.069 136.495 1.00 37.93 103 GLU C O 1
ATOM 759 N N . GLY A 1 104 ? 20.394 47.153 137.149 1.00 48.84 104 GLY C N 1
ATOM 760 C CA . GLY A 1 104 ? 20.177 47.711 135.825 1.00 37.15 104 GLY C CA 1
ATOM 761 C C . GLY A 1 104 ? 21.330 48.592 135.393 1.00 47.45 104 GLY C C 1
ATOM 762 O O . GLY A 1 104 ? 21.885 48.433 134.297 1.00 41.15 104 GLY C O 1
ATOM 763 N N . ILE A 1 105 ? 21.739 49.517 136.266 1.00 54.76 105 ILE C N 1
ATOM 764 C CA . ILE A 1 105 ? 22.818 50.399 135.837 1.00 49.78 105 ILE C CA 1
ATOM 765 C C . ILE A 1 105 ? 24.139 49.657 135.791 1.00 49.93 105 ILE C C 1
ATOM 766 O O . ILE A 1 105 ? 24.986 49.995 134.961 1.00 60.33 105 ILE C O 1
ATOM 771 N N . LEU A 1 106 ? 24.341 48.633 136.632 1.00 66.14 106 LEU C N 1
ATOM 772 C CA . LEU A 1 106 ? 25.599 47.901 136.539 1.00 65.34 106 LEU C CA 1
ATOM 773 C C . LEU A 1 106 ? 25.665 47.083 135.254 1.00 67.79 106 LEU C C 1
ATOM 774 O O . LEU A 1 106 ? 26.727 47.017 134.632 1.00 58.59 106 LEU C O 1
ATOM 779 N N . GLY A 1 107 ? 24.545 46.500 134.815 1.00 56.53 107 GLY C N 1
ATOM 780 C CA . GLY A 1 107 ? 24.524 45.854 133.513 1.00 44.26 107 GLY C CA 1
ATOM 781 C C . GLY A 1 107 ? 24.817 46.827 132.391 1.00 45.55 107 GLY C C 1
ATOM 782 O O . GLY A 1 107 ? 25.603 46.522 131.483 1.00 46.62 107 GLY C O 1
ATOM 783 N N . GLY A 1 108 ? 24.209 48.020 132.453 1.00 48.00 108 GLY C N 1
ATOM 784 C CA . GLY A 1 108 ? 24.470 49.037 131.444 1.00 42.79 108 GLY C CA 1
ATOM 785 C C . GLY A 1 108 ? 25.932 49.435 131.396 1.00 66.34 108 GLY C C 1
ATOM 786 O O . GLY A 1 108 ? 26.539 49.495 130.326 1.00 85.40 108 GLY C O 1
ATOM 787 N N . TRP A 1 109 ? 26.524 49.674 132.569 1.00 73.04 109 TRP C N 1
ATOM 788 C CA . TRP A 1 109 ? 27.924 50.076 132.660 1.00 67.25 109 TRP C CA 1
ATOM 789 C C . TRP A 1 109 ? 28.853 48.973 132.168 1.00 64.91 109 TRP C C 1
ATOM 790 O O . TRP A 1 109 ? 29.818 49.243 131.443 1.00 72.90 109 TRP C O 1
ATOM 801 N N . ALA A 1 110 ? 28.568 47.721 132.537 1.00 60.27 110 ALA C N 1
ATOM 802 C CA . ALA A 1 110 ? 29.463 46.626 132.191 1.00 59.93 110 ALA C CA 1
ATOM 803 C C . ALA A 1 110 ? 29.429 46.337 130.701 1.00 64.20 110 ALA C C 1
ATOM 804 O O . ALA A 1 110 ? 30.472 46.064 130.096 1.00 75.02 110 ALA C O 1
ATOM 806 N N . ARG A 1 111 ? 28.252 46.389 130.081 1.00 63.53 111 ARG C N 1
ATOM 807 C CA . ARG A 1 111 ? 28.275 46.162 128.647 1.00 62.84 111 ARG C CA 1
ATOM 808 C C . ARG A 1 111 ? 28.777 47.395 127.913 1.00 54.77 111 ARG C C 1
ATOM 809 O O . ARG A 1 111 ? 29.408 47.261 126.862 1.00 56.14 111 ARG C O 1
ATOM 817 N N . GLU A 1 112 ? 28.578 48.587 128.482 1.00 56.75 112 GLU C N 1
ATOM 818 C CA . GLU A 1 112 ? 29.116 49.802 127.879 1.00 64.36 112 GLU C CA 1
ATOM 819 C C . GLU A 1 112 ? 30.644 49.797 127.878 1.00 74.24 112 GLU C C 1
ATOM 820 O O . GLU A 1 112 ? 31.264 50.328 126.943 1.00 62.58 112 GLU C O 1
ATOM 826 N N . LEU A 1 113 ? 31.262 49.172 128.889 1.00 67.40 113 LEU C N 1
ATOM 827 C CA . LEU A 1 113 ? 32.715 49.125 129.015 1.00 51.51 113 LEU C CA 1
ATOM 828 C C . LEU A 1 113 ? 33.336 47.986 128.223 1.00 55.61 113 LEU C C 1
ATOM 829 O O . LEU A 1 113 ? 34.558 47.979 128.034 1.00 54.89 113 LEU C O 1
ATOM 834 N N . GLY A 1 114 ? 32.532 47.055 127.719 1.00 47.47 114 GLY C N 1
ATOM 835 C CA . GLY A 1 114 ? 33.022 46.012 126.839 1.00 53.59 114 GLY C CA 1
ATOM 836 C C . GLY A 1 114 ? 32.776 44.604 127.308 1.00 61.83 114 GLY C C 1
ATOM 837 O O . GLY A 1 114 ? 33.065 43.663 126.556 1.00 72.74 114 GLY C O 1
ATOM 838 N N . ALA A 1 115 ? 32.284 44.398 128.523 1.00 71.70 115 ALA C N 1
ATOM 839 C CA . ALA A 1 115 ? 32.020 43.040 128.965 1.00 75.84 115 ALA C CA 1
ATOM 840 C C . ALA A 1 115 ? 30.947 42.400 128.091 1.00 72.48 115 ALA C C 1
ATOM 841 O O . ALA A 1 115 ? 30.119 43.080 127.478 1.00 71.30 115 ALA C O 1
ATOM 843 N N . GLU A 1 116 ? 30.972 41.074 128.034 1.00 56.03 116 GLU C N 1
ATOM 844 C CA . GLU A 1 116 ? 30.013 40.308 127.247 1.00 80.23 116 GLU C CA 1
ATOM 845 C C . GLU A 1 116 ? 29.079 39.594 128.220 1.00 84.24 116 GLU C C 1
ATOM 846 O O . GLU A 1 116 ? 29.325 38.454 128.623 1.00 90.61 116 GLU C O 1
ATOM 852 N N . VAL A 1 117 ? 28.001 40.279 128.589 1.00 67.59 117 VAL C N 1
ATOM 853 C CA . VAL A 1 117 ? 26.950 39.690 129.411 1.00 72.91 117 VAL C CA 1
ATOM 854 C C . VAL A 1 117 ? 26.190 38.683 128.558 1.00 56.42 117 VAL C C 1
ATOM 855 O O . VAL A 1 117 ? 25.724 39.010 127.461 1.00 66.21 117 VAL C O 1
ATOM 859 N N . ARG A 1 118 ? 26.063 37.454 129.058 1.00 53.85 118 ARG C N 1
ATOM 860 C CA . ARG A 1 118 ? 25.458 36.351 128.310 1.00 56.03 118 ARG C CA 1
ATOM 861 C C . ARG A 1 118 ? 24.401 35.663 129.173 1.00 64.24 118 ARG C C 1
ATOM 862 O O . ARG A 1 118 ? 24.728 34.812 130.006 1.00 88.59 118 ARG C O 1
ATOM 870 N N . ARG A 1 119 ? 23.159 36.044 128.970 1.00 64.20 119 ARG C N 1
ATOM 871 C CA . ARG A 1 119 ? 22.031 35.549 129.781 1.00 58.19 119 ARG C CA 1
ATOM 872 C C . ARG A 1 119 ? 21.498 34.250 129.207 1.00 75.07 119 ARG C C 1
ATOM 873 O O . ARG A 1 119 ? 21.407 34.082 127.988 1.00 85.15 119 ARG C O 1
ATOM 881 N N . GLY A 1 120 ? 21.076 33.311 130.084 1.00 64.15 120 GLY C N 1
ATOM 882 C CA . GLY A 1 120 ? 20.617 31.998 129.685 1.00 56.34 120 GLY C CA 1
ATOM 883 C C . GLY A 1 120 ? 21.678 30.922 129.746 1.00 74.86 120 GLY C C 1
ATOM 884 O O . GLY A 1 120 ? 21.352 29.744 129.548 1.00 75.26 120 GLY C O 1
ATOM 885 N N . TYR A 1 121 ? 22.933 31.290 130.008 1.00 73.69 121 TYR C N 1
ATOM 886 C CA . TYR A 1 121 ? 24.014 30.334 130.211 1.00 78.30 121 TYR C CA 1
ATOM 887 C C . TYR A 1 121 ? 24.080 29.948 131.684 1.00 68.68 121 TYR C C 1
ATOM 888 O O . TYR A 1 121 ? 24.157 30.819 132.554 1.00 65.64 121 TYR C O 1
ATOM 897 N N . GLU A 1 122 ? 24.069 28.647 131.963 1.00 62.58 122 GLU C N 1
ATOM 898 C CA . GLU A 1 122 ? 24.029 28.143 133.332 1.00 52.13 122 GLU C CA 1
ATOM 899 C C . GLU A 1 122 ? 25.231 27.251 133.591 1.00 64.55 122 GLU C C 1
ATOM 900 O O . GLU A 1 122 ? 25.387 26.215 132.938 1.00 89.84 122 GLU C O 1
ATOM 906 N N . VAL A 1 123 ? 26.064 27.639 134.557 1.00 54.02 123 VAL C N 1
ATOM 907 C CA . VAL A 1 123 ? 27.221 26.828 134.908 1.00 55.03 123 VAL C CA 1
ATOM 908 C C . VAL A 1 123 ? 26.757 25.509 135.499 1.00 72.02 123 VAL C C 1
ATOM 909 O O . VAL A 1 123 ? 25.998 25.482 136.478 1.00 62.58 123 VAL C O 1
ATOM 913 N N . THR A 1 124 ? 27.206 24.408 134.896 1.00 65.62 124 THR C N 1
ATOM 914 C CA . THR A 1 124 ? 26.985 23.094 135.463 1.00 74.03 124 THR C CA 1
ATOM 915 C C . THR A 1 124 ? 28.256 22.436 135.969 1.00 80.93 124 THR C C 1
ATOM 916 O O . THR A 1 124 ? 28.169 21.573 136.849 1.00 74.65 124 THR C O 1
ATOM 920 N N . ALA A 1 125 ? 29.411 22.754 135.385 1.00 90.58 125 ALA C N 1
ATOM 921 C CA . ALA A 1 125 ? 30.621 22.064 135.877 1.00 97.25 125 ALA C CA 1
ATOM 922 C C . ALA A 1 125 ? 31.869 22.925 135.712 1.00 75.71 125 ALA C C 1
ATOM 923 O O . ALA A 1 125 ? 31.788 23.997 135.081 1.00 70.70 125 ALA C O 1
ATOM 925 N N . ILE A 1 126 ? 32.974 22.457 136.297 1.00 74.36 126 ILE C N 1
ATOM 926 C CA . ILE A 1 126 ? 34.246 23.166 136.247 1.00 81.00 126 ILE C CA 1
ATOM 927 C C . ILE A 1 126 ? 35.376 22.158 136.386 1.00 79.75 126 ILE C C 1
ATOM 928 O O . ILE A 1 126 ? 35.234 21.132 137.054 1.00 70.05 126 ILE C O 1
ATOM 933 N N . GLU A 1 127 ? 36.498 22.444 135.730 1.00 75.57 127 GLU C N 1
ATOM 934 C CA . GLU A 1 127 ? 37.733 21.704 135.941 1.00 69.18 127 GLU C CA 1
ATOM 935 C C . GLU A 1 127 ? 38.898 22.676 135.882 1.00 73.22 127 GLU C C 1
ATOM 936 O O . GLU A 1 127 ? 38.969 23.528 134.994 1.00 74.49 127 GLU C O 1
ATOM 942 N N . ASP A 1 128 ? 39.791 22.542 136.850 1.00 66.14 128 ASP C N 1
ATOM 943 C CA . ASP A 1 128 ? 40.821 23.522 137.159 1.00 83.76 128 ASP C CA 1
ATOM 944 C C . ASP A 1 128 ? 42.192 22.900 136.889 1.00 86.90 128 ASP C C 1
ATOM 945 O O . ASP A 1 128 ? 42.601 21.971 137.595 1.00 101.98 128 ASP C O 1
ATOM 950 N N . THR A 1 129 ? 42.895 23.388 135.867 1.00 90.58 129 THR C N 1
ATOM 951 C CA . THR A 1 129 ? 44.242 22.920 135.567 1.00 100.90 129 THR C CA 1
ATOM 952 C C . THR A 1 129 ? 45.268 24.014 135.810 1.00 88.21 129 THR C C 1
ATOM 953 O O . THR A 1 129 ? 44.961 25.211 135.835 1.00 106.75 129 THR C O 1
ATOM 957 N N . GLY A 1 130 ? 46.516 23.568 135.908 1.00 68.01 130 GLY C N 1
ATOM 958 C CA . GLY A 1 130 ? 47.631 24.412 136.273 1.00 64.09 130 GLY C CA 1
ATOM 959 C C . GLY A 1 130 ? 47.754 25.687 135.470 1.00 74.22 130 GLY C C 1
ATOM 960 O O . GLY A 1 130 ? 48.355 26.657 135.941 1.00 76.20 130 GLY C O 1
ATOM 961 N N . THR A 1 131 ? 47.196 25.714 134.264 1.00 76.17 131 THR C N 1
ATOM 962 C CA . THR A 1 131 ? 47.250 26.922 133.460 1.00 92.50 131 THR C CA 1
ATOM 963 C C . THR A 1 131 ? 45.892 27.485 133.068 1.00 94.21 131 THR C C 1
ATOM 964 O O . THR A 1 131 ? 45.853 28.582 132.498 1.00 69.46 131 THR C O 1
ATOM 968 N N . SER A 1 132 ? 44.781 26.825 133.387 1.00 95.24 132 SER C N 1
ATOM 969 C CA . SER A 1 132 ? 43.499 27.381 132.960 1.00 87.32 132 SER C CA 1
ATOM 970 C C . SER A 1 132 ? 42.364 26.745 133.744 1.00 74.86 132 SER C C 1
ATOM 971 O O . SER A 1 132 ? 42.570 25.950 134.665 1.00 76.30 132 SER C O 1
ATOM 974 N N . VAL A 1 133 ? 41.150 27.123 133.364 1.00 65.51 133 VAL C N 1
ATOM 975 C CA . VAL A 1 133 ? 39.923 26.553 133.895 1.00 59.10 133 VAL C CA 1
ATOM 976 C C . VAL A 1 133 ? 38.994 26.339 132.716 1.00 52.23 133 VAL C C 1
ATOM 977 O O . VAL A 1 133 ? 38.827 27.237 131.883 1.00 60.99 133 VAL C O 1
ATOM 981 N N . THR A 1 134 ? 38.401 25.155 132.630 1.00 62.33 134 THR C N 1
ATOM 982 C CA . THR A 1 134 ? 37.399 24.862 131.615 1.00 64.04 134 THR C CA 1
ATOM 983 C C . THR A 1 134 ? 36.084 24.615 132.340 1.00 59.94 134 THR C C 1
ATOM 984 O O . THR A 1 134 ? 36.000 23.731 133.203 1.00 47.76 134 THR C O 1
ATOM 988 N N . VAL A 1 135 ? 35.072 25.415 132.007 1.00 71.59 135 VAL C N 1
ATOM 989 C CA . VAL A 1 135 ? 33.767 25.336 132.649 1.00 60.13 135 VAL C CA 1
ATOM 990 C C . VAL A 1 135 ? 32.761 24.758 131.670 1.00 59.29 135 VAL C C 1
ATOM 991 O O . VAL A 1 135 ? 32.933 24.789 130.447 1.00 59.90 135 VAL C O 1
ATOM 995 N N . GLU A 1 136 ? 31.684 24.248 132.234 1.00 75.37 136 GLU C N 1
ATOM 996 C CA . GLU A 1 136 ? 30.631 23.547 131.515 1.00 81.85 136 GLU C CA 1
ATOM 997 C C . GLU A 1 136 ? 29.338 24.311 131.771 1.00 77.89 136 GLU C C 1
ATOM 998 O O . GLU A 1 136 ? 28.776 24.220 132.872 1.00 97.30 136 GLU C O 1
ATOM 1004 N N . ALA A 1 137 ? 28.892 25.075 130.765 1.00 64.99 137 ALA C N 1
ATOM 1005 C CA . ALA A 1 137 ? 27.741 25.965 130.872 1.00 76.03 137 ALA C CA 1
ATOM 1006 C C . ALA A 1 137 ? 26.670 25.554 129.873 1.00 66.04 137 ALA C C 1
ATOM 1007 O O . ALA A 1 137 ? 26.959 25.357 128.687 1.00 63.02 137 ALA C O 1
ATOM 1009 N N . ALA A 1 138 ? 25.432 25.468 130.350 1.00 70.87 138 ALA C N 1
ATOM 1010 C CA . ALA A 1 138 ? 24.289 25.083 129.525 1.00 64.81 138 ALA C CA 1
ATOM 1011 C C . ALA A 1 138 ? 23.763 26.326 128.820 1.00 74.99 138 ALA C C 1
ATOM 1012 O O . ALA A 1 138 ? 23.006 27.110 129.399 1.00 78.16 138 ALA C O 1
ATOM 1014 N N . GLY A 1 139 ? 24.166 26.516 127.568 1.00 76.79 139 GLY C N 1
ATOM 1015 C CA . GLY A 1 139 ? 23.626 27.608 126.790 1.00 73.06 139 GLY C CA 1
ATOM 1016 C C . GLY A 1 139 ? 22.162 27.376 126.482 1.00 76.17 139 GLY C C 1
ATOM 1017 O O . GLY A 1 139 ? 21.606 26.295 126.670 1.00 62.92 139 GLY C O 1
ATOM 1018 N N . ALA A 1 140 ? 21.507 28.425 126.004 1.00 81.77 140 ALA C N 1
ATOM 1019 C CA . ALA A 1 140 ? 20.153 28.204 125.528 1.00 77.70 140 ALA C CA 1
ATOM 1020 C C . ALA A 1 140 ? 20.163 27.388 124.243 1.00 87.99 140 ALA C C 1
ATOM 1021 O O . ALA A 1 140 ? 19.341 26.481 124.077 1.00 89.74 140 ALA C O 1
ATOM 1023 N N . ASP A 1 141 ? 21.113 27.677 123.346 1.00 91.01 141 ASP C N 1
ATOM 1024 C CA . ASP A 1 141 ? 21.120 27.085 122.009 1.00 90.69 141 ASP C CA 1
ATOM 1025 C C . ASP A 1 141 ? 21.578 25.637 122.047 1.00 105.22 141 ASP C C 1
ATOM 1026 O O . ASP A 1 141 ? 20.805 24.713 121.768 1.00 124.81 141 ASP C O 1
ATOM 1031 N N . GLY A 1 142 ? 22.841 25.421 122.384 1.00 106.10 142 GLY C N 1
ATOM 1032 C CA . GLY A 1 142 ? 23.370 24.090 122.566 1.00 122.10 142 GLY C CA 1
ATOM 1033 C C . GLY A 1 142 ? 23.025 23.651 123.974 1.00 142.70 142 GLY C C 1
ATOM 1034 O O . GLY A 1 142 ? 22.894 24.478 124.878 1.00 157.98 142 GLY C O 1
ATOM 1035 N N . SER A 1 143 ? 22.838 22.338 124.149 1.00 143.13 143 SER C N 1
ATOM 1036 C CA . SER A 1 143 ? 22.533 21.852 125.492 1.00 141.44 143 SER C CA 1
ATOM 1037 C C . SER A 1 143 ? 23.725 22.105 126.401 1.00 152.81 143 SER C C 1
ATOM 1038 O O . SER A 1 143 ? 23.603 22.930 127.323 1.00 166.72 143 SER C O 1
ATOM 1041 N N . PRO A 1 144 ? 24.927 21.565 126.123 1.00 131.45 144 PRO C N 1
ATOM 1042 C CA . PRO A 1 144 ? 26.101 22.046 126.806 1.00 98.52 144 PRO C CA 1
ATOM 1043 C C . PRO A 1 144 ? 26.856 22.973 125.859 1.00 80.97 144 PRO C C 1
ATOM 1044 O O . PRO A 1 144 ? 26.576 23.019 124.672 1.00 72.93 144 PRO C O 1
ATOM 1048 N N . LEU A 1 145 ? 27.811 23.679 126.446 1.00 81.43 145 LEU C N 1
ATOM 1049 C CA . LEU A 1 145 ? 28.816 24.462 125.747 1.00 71.12 145 LEU C CA 1
ATOM 1050 C C . LEU A 1 145 ? 29.934 24.620 126.763 1.00 86.80 145 LEU C C 1
ATOM 1051 O O . LEU A 1 145 ? 29.665 24.980 127.919 1.00 94.12 145 LEU C O 1
ATOM 1056 N N . SER A 1 146 ? 31.161 24.274 126.373 1.00 88.22 146 SER C N 1
ATOM 1057 C CA . SER A 1 146 ? 32.279 24.278 127.306 1.00 82.03 146 SER C CA 1
ATOM 1058 C C . SER A 1 146 ? 33.198 25.441 126.964 1.00 77.09 146 SER C C 1
ATOM 1059 O O . SER A 1 146 ? 33.584 25.621 125.801 1.00 78.96 146 SER C O 1
ATOM 1062 N N . LEU A 1 147 ? 33.518 26.233 127.985 1.00 86.26 147 LEU C N 1
ATOM 1063 C CA . LEU A 1 147 ? 34.270 27.478 127.869 1.00 88.76 147 LEU C CA 1
ATOM 1064 C C . LEU A 1 147 ? 35.620 27.334 128.553 1.00 79.61 147 LEU C C 1
ATOM 1065 O O . LEU A 1 147 ? 35.817 26.472 129.411 1.00 85.93 147 LEU C O 1
ATOM 1070 N N . ARG A 1 148 ? 36.541 28.224 128.207 1.00 68.05 148 ARG C N 1
ATOM 1071 C CA . ARG A 1 148 ? 37.888 28.162 128.753 1.00 68.55 148 ARG C CA 1
ATOM 1072 C C . ARG A 1 148 ? 38.396 29.552 129.095 1.00 66.89 148 ARG C C 1
ATOM 1073 O O . ARG A 1 148 ? 38.438 30.431 128.230 1.00 77.17 148 ARG C O 1
ATOM 1081 N N . ALA A 1 149 ? 38.957 29.685 130.319 1.00 54.90 149 ALA C N 1
ATOM 1082 C CA . ALA A 1 149 ? 39.511 30.986 130.687 1.00 65.75 149 ALA C CA 1
ATOM 1083 C C . ALA A 1 149 ? 40.642 30.777 131.676 1.00 60.00 149 ALA C C 1
ATOM 1084 O O . ALA A 1 149 ? 40.693 29.757 132.358 1.00 56.21 149 ALA C O 1
ATOM 1086 N N . ARG A 1 150 ? 41.366 31.852 131.774 1.00 58.52 150 ARG C N 1
ATOM 1087 C CA . ARG A 1 150 ? 42.451 31.780 132.742 1.00 73.39 150 ARG C CA 1
ATOM 1088 C C . ARG A 1 150 ? 41.912 31.762 134.164 1.00 75.97 150 ARG C C 1
ATOM 1089 O O . ARG A 1 150 ? 42.511 31.136 135.044 1.00 93.20 150 ARG C O 1
ATOM 1097 N N . TYR A 1 151 ? 40.773 32.405 134.400 1.00 78.41 151 TYR C N 1
ATOM 1098 C CA . TYR A 1 151 ? 40.170 32.419 135.723 1.00 75.42 151 TYR C CA 1
ATOM 1099 C C . TYR A 1 151 ? 38.661 32.388 135.622 1.00 76.82 151 TYR C C 1
ATOM 1100 O O . TYR A 1 151 ? 38.062 32.941 134.695 1.00 82.77 151 TYR C O 1
ATOM 1109 N N . VAL A 1 152 ? 38.060 31.758 136.620 1.00 69.51 152 VAL C N 1
ATOM 1110 C CA . VAL A 1 152 ? 36.622 31.765 136.814 1.00 67.09 152 VAL C CA 1
ATOM 1111 C C . VAL A 1 152 ? 36.352 32.383 138.173 1.00 68.40 152 VAL C C 1
ATOM 1112 O O . VAL A 1 152 ? 36.995 32.019 139.161 1.00 70.61 152 VAL C O 1
ATOM 1116 N N . VAL A 1 153 ? 35.427 33.332 138.221 1.00 65.51 153 VAL C N 1
ATOM 1117 C CA . VAL A 1 153 ? 35.047 33.967 139.475 1.00 57.78 153 VAL C CA 1
ATOM 1118 C C . VAL A 1 153 ? 33.575 33.673 139.714 1.00 60.05 153 VAL C C 1
ATOM 1119 O O . VAL A 1 153 ? 32.719 34.025 138.887 1.00 45.67 153 VAL C O 1
ATOM 1123 N N . GLY A 1 154 ? 33.302 33.092 140.843 1.00 64.02 154 GLY C N 1
ATOM 1124 C CA . GLY A 1 154 ? 31.947 32.843 141.274 1.00 58.86 154 GLY C CA 1
ATOM 1125 C C . GLY A 1 154 ? 31.334 34.057 141.933 1.00 52.51 154 GLY C C 1
ATOM 1126 O O . GLY A 1 154 ? 31.640 34.398 143.079 1.00 41.16 154 GLY C O 1
ATOM 1127 N N . CYS A 1 155 ? 30.461 34.671 141.185 1.00 55.42 155 CYS C N 1
ATOM 1128 C CA . CYS A 1 155 ? 29.640 35.743 141.716 1.00 55.45 155 CYS C CA 1
ATOM 1129 C C . CYS A 1 155 ? 28.176 35.341 141.646 1.00 46.88 155 CYS C C 1
ATOM 1130 O O . CYS A 1 155 ? 27.293 36.200 141.555 1.00 48.32 155 CYS C O 1
ATOM 1133 N N . ASP A 1 156 ? 27.913 34.041 141.698 1.00 48.98 156 ASP C N 1
ATOM 1134 C CA . ASP A 1 156 ? 26.559 33.525 141.773 1.00 70.60 156 ASP C CA 1
ATOM 1135 C C . ASP A 1 156 ? 26.092 33.622 143.226 1.00 77.55 156 ASP C C 1
ATOM 1136 O O . ASP A 1 156 ? 26.745 34.217 144.088 1.00 89.62 156 ASP C O 1
ATOM 1141 N N . GLY A 1 157 ? 24.937 33.042 143.511 1.00 72.07 157 GLY C N 1
ATOM 1142 C CA . GLY A 1 157 ? 24.240 33.308 144.751 1.00 76.66 157 GLY C CA 1
ATOM 1143 C C . GLY A 1 157 ? 24.797 32.631 145.991 1.00 88.64 157 GLY C C 1
ATOM 1144 O O . GLY A 1 157 ? 25.916 32.107 146.022 1.00 102.23 157 GLY C O 1
ATOM 1145 N N . ALA A 1 158 ? 23.982 32.678 147.049 1.00 96.01 158 ALA C N 1
ATOM 1146 C CA . ALA A 1 158 ? 24.275 31.950 148.277 1.00 97.64 158 ALA C CA 1
ATOM 1147 C C . ALA A 1 158 ? 24.210 30.452 148.051 1.00 90.34 158 ALA C C 1
ATOM 1148 O O . ALA A 1 158 ? 25.030 29.700 148.588 1.00 104.63 158 ALA C O 1
ATOM 1150 N N . ARG A 1 159 ? 23.245 29.997 147.252 1.00 81.32 159 ARG C N 1
ATOM 1151 C CA . ARG A 1 159 ? 23.303 28.655 146.687 1.00 78.60 159 ARG C CA 1
ATOM 1152 C C . ARG A 1 159 ? 24.252 28.789 145.504 1.00 75.21 159 ARG C C 1
ATOM 1153 O O . ARG A 1 159 ? 23.857 28.867 144.339 1.00 98.28 159 ARG C O 1
ATOM 1161 N N . SER A 1 160 ? 25.539 28.843 145.820 1.00 52.50 160 SER C N 1
ATOM 1162 C CA . SER A 1 160 ? 26.539 28.979 144.779 1.00 58.63 160 SER C CA 1
ATOM 1163 C C . SER A 1 160 ? 26.727 27.627 144.113 1.00 67.46 160 SER C C 1
ATOM 1164 O O . SER A 1 160 ? 26.542 26.574 144.732 1.00 76.98 160 SER C O 1
ATOM 1167 N N . SER A 1 161 ? 27.095 27.662 142.840 1.00 49.64 161 SER C N 1
ATOM 1168 C CA . SER A 1 161 ? 27.332 26.437 142.097 1.00 62.02 161 SER C CA 1
ATOM 1169 C C . SER A 1 161 ? 28.802 26.178 141.826 1.00 67.57 161 SER C C 1
ATOM 1170 O O . SER A 1 161 ? 29.220 25.017 141.844 1.00 58.65 161 SER C O 1
ATOM 1173 N N . VAL A 1 162 ? 29.603 27.226 141.614 1.00 49.92 162 VAL C N 1
ATOM 1174 C CA . VAL A 1 162 ? 31.040 27.015 141.493 1.00 54.66 162 VAL C CA 1
ATOM 1175 C C . VAL A 1 162 ? 31.601 26.594 142.837 1.00 74.29 162 VAL C C 1
ATOM 1176 O O . VAL A 1 162 ? 32.498 25.747 142.890 1.00 82.33 162 VAL C O 1
ATOM 1180 N N . ARG A 1 163 ? 31.058 27.124 143.931 1.00 81.77 163 ARG C N 1
ATOM 1181 C CA . ARG A 1 163 ? 31.505 26.714 145.254 1.00 70.01 163 ARG C CA 1
ATOM 1182 C C . ARG A 1 163 ? 31.576 25.206 145.449 1.00 56.59 163 ARG C C 1
ATOM 1183 O O . ARG A 1 163 ? 32.609 24.676 145.868 1.00 54.56 163 ARG C O 1
ATOM 1191 N N . LYS A 1 164 ? 30.505 24.490 145.106 1.00 48.07 164 LYS C N 1
ATOM 1192 C CA . LYS A 1 164 ? 30.458 23.071 145.431 1.00 65.61 164 LYS C CA 1
ATOM 1193 C C . LYS A 1 164 ? 31.390 22.256 144.539 1.00 87.56 164 LYS C C 1
ATOM 1194 O O . LYS A 1 164 ? 32.194 21.464 145.042 1.00 87.65 164 LYS C O 1
ATOM 1200 N N . LEU A 1 165 ? 31.314 22.411 143.244 1.00 95.18 165 LEU C N 1
ATOM 1201 C CA . LEU A 1 165 ? 32.200 21.615 142.395 1.00 110.06 165 LEU C CA 1
ATOM 1202 C C . LEU A 1 165 ? 33.634 22.110 142.505 1.00 113.05 165 LEU C C 1
ATOM 1203 O O . LEU A 1 165 ? 34.573 21.313 142.413 1.00 132.44 165 LEU C O 1
ATOM 1208 N N . ALA A 1 166 ? 33.842 23.398 142.666 1.00 88.44 166 ALA C N 1
ATOM 1209 C CA . ALA A 1 166 ? 35.191 23.889 142.876 1.00 72.67 166 ALA C CA 1
ATOM 1210 C C . ALA A 1 166 ? 35.831 23.356 144.153 1.00 88.46 166 ALA C C 1
ATOM 1211 O O . ALA A 1 166 ? 37.054 23.441 144.297 1.00 99.06 166 ALA C O 1
ATOM 1213 N N . GLY A 1 167 ? 35.009 22.818 145.097 1.00 93.62 167 GLY C N 1
ATOM 1214 C CA . GLY A 1 167 ? 35.534 22.193 146.287 1.00 103.67 167 GLY C CA 1
ATOM 1215 C C . GLY A 1 167 ? 35.611 23.076 147.510 1.00 108.29 167 GLY C C 1
ATOM 1216 O O . GLY A 1 167 ? 36.202 22.665 148.518 1.00 101.59 167 GLY C O 1
ATOM 1217 N N . ILE A 1 168 ? 35.019 24.264 147.463 1.00 106.59 168 ILE C N 1
ATOM 1218 C CA . ILE A 1 168 ? 35.098 25.214 148.565 1.00 93.60 168 ILE C CA 1
ATOM 1219 C C . ILE A 1 168 ? 34.358 24.671 149.785 1.00 87.81 168 ILE C C 1
ATOM 1220 O O . ILE A 1 168 ? 33.240 24.150 149.671 1.00 69.13 168 ILE C O 1
ATOM 1225 N N . ASP A 1 169 ? 34.976 24.803 150.965 1.00 83.78 169 ASP C N 1
ATOM 1226 C CA . ASP A 1 169 ? 34.342 24.467 152.239 1.00 83.22 169 ASP C CA 1
ATOM 1227 C C . ASP A 1 169 ? 33.693 25.720 152.815 1.00 92.59 169 ASP C C 1
ATOM 1228 O O . ASP A 1 169 ? 34.338 26.771 152.920 1.00 80.90 169 ASP C O 1
ATOM 1233 N N . PHE A 1 170 ? 32.417 25.600 153.189 1.00 93.95 170 PHE C N 1
ATOM 1234 C CA . PHE A 1 170 ? 31.540 26.744 153.446 1.00 75.30 170 PHE C CA 1
ATOM 1235 C C . PHE A 1 170 ? 30.868 26.557 154.807 1.00 76.28 170 PHE C C 1
ATOM 1236 O O . PHE A 1 170 ? 29.669 26.260 154.892 1.00 72.22 170 PHE C O 1
ATOM 1244 N N . PRO A 1 171 ? 31.610 26.731 155.897 1.00 76.53 171 PRO C N 1
ATOM 1245 C CA . PRO A 1 171 ? 31.041 26.517 157.232 1.00 79.39 171 PRO C CA 1
ATOM 1246 C C . PRO A 1 171 ? 30.425 27.777 157.827 1.00 78.96 171 PRO C C 1
ATOM 1247 O O . PRO A 1 171 ? 30.714 28.904 157.417 1.00 83.15 171 PRO C O 1
ATOM 1251 N N . GLY A 1 172 ? 29.578 27.565 158.826 1.00 75.84 172 GLY C N 1
ATOM 1252 C CA . GLY A 1 172 ? 28.969 28.696 159.481 1.00 78.92 172 GLY C CA 1
ATOM 1253 C C . GLY A 1 172 ? 28.125 28.354 160.685 1.00 84.27 172 GLY C C 1
ATOM 1254 O O . GLY A 1 172 ? 28.301 27.320 161.330 1.00 90.06 172 GLY C O 1
ATOM 1255 N N . THR A 1 173 ? 27.204 29.269 160.972 1.00 78.37 173 THR C N 1
ATOM 1256 C CA . THR A 1 173 ? 26.498 29.337 162.243 1.00 58.68 173 THR C CA 1
ATOM 1257 C C . THR A 1 173 ? 25.182 28.583 162.169 1.00 55.29 173 THR C C 1
ATOM 1258 O O . THR A 1 173 ? 24.461 28.674 161.170 1.00 62.36 173 THR C O 1
ATOM 1262 N N . GLU A 1 174 ? 24.862 27.858 163.240 1.00 49.31 174 GLU C N 1
ATOM 1263 C CA . GLU A 1 174 ? 23.563 27.210 163.321 1.00 67.29 174 GLU C CA 1
ATOM 1264 C C . GLU A 1 174 ? 22.459 28.270 163.330 1.00 84.77 174 GLU C C 1
ATOM 1265 O O . GLU A 1 174 ? 22.608 29.319 163.967 1.00 104.54 174 GLU C O 1
ATOM 1271 N N . PRO A 1 175 ? 21.339 28.041 162.640 1.00 92.91 175 PRO C N 1
ATOM 1272 C CA . PRO A 1 175 ? 20.260 29.044 162.613 1.00 95.59 175 PRO C CA 1
ATOM 1273 C C . PRO A 1 175 ? 19.502 29.123 163.929 1.00 93.42 175 PRO C C 1
ATOM 1274 O O . PRO A 1 175 ? 19.287 28.114 164.600 1.00 98.25 175 PRO C O 1
ATOM 1278 N N . ALA A 1 176 ? 19.096 30.346 164.258 1.00 89.33 176 ALA C N 1
ATOM 1279 C CA . ALA A 1 176 ? 18.331 30.585 165.476 1.00 95.37 176 ALA C CA 1
ATOM 1280 C C . ALA A 1 176 ? 16.984 31.257 165.252 1.00 114.60 176 ALA C C 1
ATOM 1281 O O . ALA A 1 176 ? 16.080 31.074 166.075 1.00 130.71 176 ALA C O 1
ATOM 1283 N N . ILE A 1 177 ? 16.821 32.031 164.183 1.00 97.06 177 ILE C N 1
ATOM 1284 C CA . ILE A 1 177 ? 15.584 32.763 163.946 1.00 87.81 177 ILE C CA 1
ATOM 1285 C C . ILE A 1 177 ? 15.218 32.621 162.476 1.00 77.77 177 ILE C C 1
ATOM 1286 O O . ILE A 1 177 ? 16.089 32.478 161.615 1.00 73.09 177 ILE C O 1
ATOM 1291 N N . GLU A 1 178 ? 13.920 32.632 162.186 1.00 77.97 178 GLU C N 1
ATOM 1292 C CA . GLU A 1 178 ? 13.445 32.609 160.811 1.00 62.59 178 GLU C CA 1
ATOM 1293 C C . GLU A 1 178 ? 12.731 33.910 160.477 1.00 50.46 178 GLU C C 1
ATOM 1294 O O . GLU A 1 178 ? 11.851 34.364 161.228 1.00 64.68 178 GLU C O 1
ATOM 1300 N N . LEU A 1 179 ? 13.110 34.479 159.330 1.00 49.00 179 LEU C N 1
ATOM 1301 C CA . LEU A 1 179 ? 12.669 35.762 158.802 1.00 52.98 179 LEU C CA 1
ATOM 1302 C C . LEU A 1 179 ? 12.055 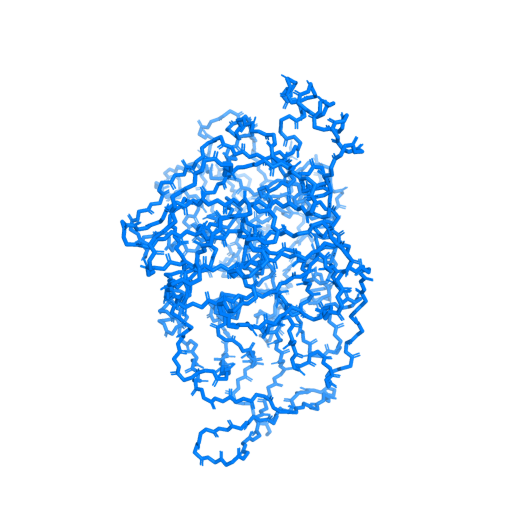35.543 157.425 1.00 49.91 179 LEU C C 1
ATOM 1303 O O . LEU A 1 179 ? 12.528 34.708 156.659 1.00 55.18 179 LEU C O 1
ATOM 1308 N N . ARG A 1 180 ? 10.993 36.272 157.108 1.00 43.91 180 ARG C N 1
ATOM 1309 C CA . ARG A 1 180 ? 10.320 36.132 155.829 1.00 47.28 180 ARG C CA 1
ATOM 1310 C C . ARG A 1 180 ? 10.038 37.506 155.248 1.00 52.11 180 ARG C C 1
ATOM 1311 O O . ARG A 1 180 ? 9.635 38.428 155.962 1.00 37.94 180 ARG C O 1
ATOM 1319 N N . PHE A 1 181 ? 10.224 37.624 153.944 1.00 47.39 181 PHE C N 1
ATOM 1320 C CA . PHE A 1 181 ? 10.070 38.883 153.250 1.00 49.61 181 PHE C CA 1
ATOM 1321 C C . PHE A 1 181 ? 8.973 38.800 152.214 1.00 59.23 181 PHE C C 1
ATOM 1322 O O . PHE A 1 181 ? 8.770 37.765 151.571 1.00 77.03 181 PHE C O 1
ATOM 1330 N N . ALA A 1 182 ? 8.324 39.934 152.009 1.00 54.16 182 ALA C N 1
ATOM 1331 C CA . ALA A 1 182 ? 7.381 40.018 150.916 1.00 43.38 182 ALA C CA 1
ATOM 1332 C C . ALA A 1 182 ? 7.211 41.475 150.543 1.00 60.37 182 ALA C C 1
ATOM 1333 O O . ALA A 1 182 ? 7.270 42.357 151.398 1.00 71.11 182 ALA C O 1
ATOM 1335 N N . ASP A 1 183 ? 7.002 41.715 149.260 1.00 51.81 183 ASP C N 1
ATOM 1336 C CA . ASP A 1 183 ? 6.406 42.961 148.799 1.00 45.70 183 ASP C CA 1
ATOM 1337 C C . ASP A 1 183 ? 4.932 42.624 148.620 1.00 50.30 183 ASP C C 1
ATOM 1338 O O . ASP A 1 183 ? 4.539 42.059 147.597 1.00 71.61 183 ASP C O 1
ATOM 1343 N N . VAL A 1 184 ? 4.126 42.918 149.635 1.00 43.11 184 VAL C N 1
ATOM 1344 C CA . VAL A 1 184 ? 2.698 42.627 149.602 1.00 38.12 184 VAL C CA 1
ATOM 1345 C C . VAL A 1 184 ? 1.989 43.789 148.916 1.00 35.90 184 VAL C C 1
ATOM 1346 O O . VAL A 1 184 ? 2.036 44.930 149.385 1.00 36.60 184 VAL C O 1
ATOM 1350 N N . ALA A 1 185 ? 1.320 43.498 147.812 1.00 39.94 185 ALA C N 1
ATOM 1351 C CA . ALA A 1 185 ? 0.672 44.524 147.021 1.00 52.87 185 ALA C CA 1
ATOM 1352 C C . ALA A 1 185 ? -0.834 44.378 147.024 1.00 63.85 185 ALA C C 1
ATOM 1353 O O . ALA A 1 185 ? -1.531 45.312 146.610 1.00 55.00 185 ALA C O 1
ATOM 1355 N N . GLY A 1 186 ? -1.383 43.287 147.475 1.00 65.49 186 GLY C N 1
ATOM 1356 C CA . GLY A 1 186 ? -2.778 42.960 147.277 1.00 86.38 186 GLY C CA 1
ATOM 1357 C C . GLY A 1 186 ? -3.676 43.487 148.359 1.00 102.67 186 GLY C C 1
ATOM 1358 O O . GLY A 1 186 ? -3.618 44.678 148.681 1.00 103.23 186 GLY C O 1
ATOM 1359 N N . VAL A 1 187 ? -4.492 42.623 148.940 1.00 118.91 187 VAL C N 1
ATOM 1360 C CA . VAL A 1 187 ? -5.365 43.145 150.014 1.00 125.56 187 VAL C CA 1
ATOM 1361 C C . VAL A 1 187 ? -4.435 43.765 151.055 1.00 120.24 187 VAL C C 1
ATOM 1362 O O . VAL A 1 187 ? -3.697 43.026 151.710 1.00 126.25 187 VAL C O 1
ATOM 1366 N N . GLN A 1 188 ? -4.517 45.061 151.240 1.00 129.77 188 GLN C N 1
ATOM 1367 C CA . GLN A 1 188 ? -3.545 45.640 152.179 1.00 137.28 188 GLN C CA 1
ATOM 1368 C C . GLN A 1 188 ? -3.770 45.201 153.627 1.00 139.43 188 GLN C C 1
ATOM 1369 O O . GLN A 1 188 ? -4.835 44.701 153.998 1.00 126.99 188 GLN C O 1
ATOM 1375 N N . LEU A 1 189 ? -2.752 45.404 154.450 1.00 138.91 189 LEU C N 1
ATOM 1376 C CA . LEU A 1 189 ? -2.887 45.125 155.867 1.00 142.17 189 LEU C CA 1
ATOM 1377 C C . LEU A 1 189 ? -3.342 46.388 156.611 1.00 138.65 189 LEU C C 1
ATOM 1378 O O . LEU A 1 189 ? -3.189 47.513 156.108 1.00 139.57 189 LEU C O 1
ATOM 1383 N N . ARG A 1 190 ? -3.958 46.176 157.762 1.00 115.48 190 ARG C N 1
ATOM 1384 C CA . ARG A 1 190 ? -4.443 47.255 158.624 1.00 116.45 190 ARG C CA 1
ATOM 1385 C C . ARG A 1 190 ? -3.783 47.010 159.974 1.00 119.23 190 ARG C C 1
ATOM 1386 O O . ARG A 1 190 ? -4.396 46.437 160.889 1.00 120.55 190 ARG C O 1
ATOM 1394 N N . PRO A 1 191 ? -2.515 47.401 160.155 1.00 106.29 191 PRO C N 1
ATOM 1395 C CA . PRO A 1 191 ? -1.831 47.057 161.369 1.00 105.82 191 PRO C CA 1
ATOM 1396 C C . PRO A 1 191 ? -1.890 48.034 162.534 1.00 105.53 191 PRO C C 1
ATOM 1397 O O . PRO A 1 191 ? -1.832 49.223 162.389 1.00 103.87 191 PRO C O 1
ATOM 1401 N N . ARG A 1 192 ? -2.124 47.455 163.691 1.00 112.33 192 ARG C N 1
ATOM 1402 C CA . ARG A 1 192 ? -1.937 48.260 164.900 1.00 114.57 192 ARG C CA 1
ATOM 1403 C C . ARG A 1 192 ? -0.807 47.746 165.794 1.00 102.49 192 ARG C C 1
ATOM 1404 O O . ARG A 1 192 ? -0.117 48.563 166.405 1.00 96.93 192 ARG C O 1
ATOM 1412 N N . PHE A 1 193 ? -0.573 46.431 165.866 1.00 99.16 193 PHE C N 1
ATOM 1413 C CA . PHE A 1 193 ? 0.639 45.893 166.501 1.00 84.99 193 PHE C CA 1
ATOM 1414 C C . PHE A 1 193 ? 1.724 45.728 165.448 1.00 87.64 193 PHE C C 1
ATOM 1415 O O . PHE A 1 193 ? 2.088 44.610 165.088 1.00 93.76 193 PHE C O 1
ATOM 1423 N N . SER A 1 194 ? 2.304 46.836 165.000 1.00 81.70 194 SER C N 1
ATOM 1424 C CA . SER A 1 194 ? 3.134 46.762 163.803 1.00 89.53 194 SER C CA 1
ATOM 1425 C C . SER A 1 194 ? 4.629 46.774 164.089 1.00 88.44 194 SER C C 1
ATOM 1426 O O . SER A 1 194 ? 5.419 46.881 163.147 1.00 129.61 194 SER C O 1
ATOM 1429 N N . GLY A 1 195 ? 5.033 46.744 165.379 1.00 59.46 195 GLY C N 1
ATOM 1430 C CA . GLY A 1 195 ? 6.456 46.643 165.642 1.00 41.56 195 GLY C CA 1
ATOM 1431 C C . GLY A 1 195 ? 6.782 45.899 166.917 1.00 49.58 195 GLY C C 1
ATOM 1432 O O . GLY A 1 195 ? 7.928 45.904 167.367 1.00 56.21 195 GLY C O 1
ATOM 1433 N N . GLU A 1 196 ? 5.794 45.192 167.473 1.00 57.36 196 GLU C N 1
ATOM 1434 C CA . GLU A 1 196 ? 5.936 44.695 168.831 1.00 47.43 196 GLU C CA 1
ATOM 1435 C C . GLU A 1 196 ? 6.591 43.319 168.855 1.00 55.54 196 GLU C C 1
ATOM 1436 O O . GLU A 1 196 ? 6.389 42.488 167.964 1.00 62.55 196 GLU C O 1
ATOM 1442 N N . ARG A 1 197 ? 7.403 43.092 169.892 1.00 49.24 197 ARG C N 1
ATOM 1443 C CA . ARG A 1 197 ? 8.007 41.782 170.140 1.00 54.80 197 ARG C CA 1
ATOM 1444 C C . ARG A 1 197 ? 7.045 41.026 171.049 1.00 45.64 197 ARG C C 1
ATOM 1445 O O . ARG A 1 197 ? 7.239 40.903 172.258 1.00 50.33 197 ARG C O 1
ATOM 1453 N N . VAL A 1 198 ? 5.975 40.526 170.444 1.00 54.66 198 VAL C N 1
ATOM 1454 C CA . VAL A 1 198 ? 4.940 39.813 171.181 1.00 67.92 198 VAL C CA 1
ATOM 1455 C C . VAL A 1 198 ? 5.444 38.379 171.317 1.00 59.88 198 VAL C C 1
ATOM 1456 O O . VAL A 1 198 ? 6.425 38.013 170.652 1.00 49.54 198 VAL C O 1
ATOM 1460 N N . PRO A 1 199 ? 4.870 37.549 172.183 1.00 72.63 199 PRO C N 1
ATOM 1461 C CA . PRO A 1 199 ? 5.307 36.151 172.232 1.00 72.40 199 PRO C CA 1
ATOM 1462 C C . PRO A 1 199 ? 4.812 35.411 171.002 1.00 71.67 199 PRO C C 1
ATOM 1463 O O . PRO A 1 199 ? 3.686 35.614 170.540 1.00 83.03 199 PRO C O 1
ATOM 1467 N N . GLY A 1 200 ? 5.683 34.571 170.450 1.00 66.77 200 GLY C N 1
ATOM 1468 C CA . GLY A 1 200 ? 5.469 33.947 169.167 1.00 65.32 200 GLY C CA 1
ATOM 1469 C C . GLY A 1 200 ? 6.359 34.530 168.089 1.00 67.69 200 GLY C C 1
ATOM 1470 O O . GLY A 1 200 ? 6.807 33.793 167.199 1.00 62.55 200 GLY C O 1
ATOM 1471 N N . GLY A 1 201 ? 6.632 35.823 168.152 1.00 58.92 201 GLY C N 1
ATOM 1472 C CA . GLY A 1 201 ? 7.496 36.442 167.172 1.00 57.01 201 GLY C CA 1
ATOM 1473 C C . GLY A 1 201 ? 7.088 37.883 166.946 1.00 54.42 201 GLY C C 1
ATOM 1474 O O . GLY A 1 201 ? 6.479 38.514 167.806 1.00 52.04 201 GLY C O 1
ATOM 1475 N N . MET A 1 202 ? 7.424 38.383 165.759 1.00 52.69 202 MET C N 1
ATOM 1476 C CA . MET A 1 202 ? 7.358 39.807 165.508 1.00 40.55 202 MET C CA 1
ATOM 1477 C C . MET A 1 202 ? 7.050 40.081 164.044 1.00 47.57 202 MET C C 1
ATOM 1478 O O . MET A 1 202 ? 7.359 39.290 163.137 1.00 48.64 202 MET C O 1
ATOM 1483 N N . VAL A 1 203 ? 6.452 41.316 163.906 1.00 55.90 203 VAL C N 1
ATOM 1484 C CA . VAL A 1 203 ? 5.936 41.772 162.631 1.00 48.46 203 VAL C CA 1
ATOM 1485 C C . VAL A 1 203 ? 6.392 43.202 162.419 1.00 34.66 203 VAL C C 1
ATOM 1486 O O . VAL A 1 203 ? 6.331 44.013 163.346 1.00 47.43 203 VAL C O 1
ATOM 1490 N N . MET A 1 204 ? 6.852 43.469 161.142 1.00 35.99 204 MET C N 1
ATOM 1491 C CA . MET A 1 204 ? 7.217 44.834 160.809 1.00 38.09 204 MET C CA 1
ATOM 1492 C C . MET A 1 204 ? 6.762 45.117 159.390 1.00 38.52 204 MET C C 1
ATOM 1493 O O . MET A 1 204 ? 6.755 44.231 158.530 1.00 39.36 204 MET C O 1
ATOM 1498 N N . VAL A 1 205 ? 6.361 46.360 159.157 1.00 42.87 205 VAL C N 1
ATOM 1499 C CA . VAL A 1 205 ? 5.809 46.758 157.871 1.00 44.56 205 VAL C CA 1
ATOM 1500 C C . VAL A 1 205 ? 6.265 48.165 157.541 1.00 45.85 205 VAL C C 1
ATOM 1501 O O . VAL A 1 205 ? 6.118 49.075 158.360 1.00 46.64 205 VAL C O 1
ATOM 1505 N N . LEU A 1 206 ? 6.791 48.351 156.330 1.00 59.41 206 LEU C N 1
ATOM 1506 C CA . LEU A 1 206 ? 7.219 49.680 155.900 1.00 52.68 206 LEU C CA 1
ATOM 1507 C C . LEU A 1 206 ? 6.754 49.865 154.457 1.00 55.01 206 LEU C C 1
ATOM 1508 O O . LEU A 1 206 ? 6.981 48.980 153.623 1.00 46.41 206 LEU C O 1
ATOM 1513 N N . PRO A 1 207 ? 6.077 50.965 154.131 1.00 36.33 207 PRO C N 1
ATOM 1514 C CA . PRO A 1 207 ? 5.556 51.136 152.765 1.00 36.74 207 PRO C CA 1
ATOM 1515 C C . PRO A 1 207 ? 6.594 51.671 151.787 1.00 36.58 207 PRO C C 1
ATOM 1516 O O . PRO A 1 207 ? 7.460 52.471 152.144 1.00 50.19 207 PRO C O 1
ATOM 1520 N N . MET A 1 208 ? 6.504 51.208 150.537 1.00 39.62 208 MET C N 1
ATOM 1521 C CA . MET A 1 208 ? 7.413 51.614 149.471 1.00 46.31 208 MET C CA 1
ATOM 1522 C C . MET A 1 208 ? 6.726 52.139 148.217 1.00 52.98 208 MET C C 1
ATOM 1523 O O . MET A 1 208 ? 7.355 52.883 147.455 1.00 59.79 208 MET C O 1
ATOM 1528 N N . GLY A 1 209 ? 5.479 51.757 147.970 1.00 56.77 209 GLY C N 1
ATOM 1529 C CA . GLY A 1 209 ? 4.636 52.389 146.986 1.00 51.80 209 GLY C CA 1
ATOM 1530 C C . GLY A 1 209 ? 3.293 52.582 147.648 1.00 54.50 209 GLY C C 1
ATOM 1531 O O . GLY A 1 209 ? 3.089 52.130 148.779 1.00 66.67 209 GLY C O 1
ATOM 1532 N N . PRO A 1 210 ? 2.363 53.292 147.013 1.00 64.27 210 PRO C N 1
ATOM 1533 C CA . PRO A 1 210 ? 1.030 53.372 147.621 1.00 79.58 210 PRO C CA 1
ATOM 1534 C C . PRO A 1 210 ? 0.301 52.051 147.516 1.00 79.36 210 PRO C C 1
ATOM 1535 O O . PRO A 1 210 ? -0.426 51.661 148.444 1.00 105.61 210 PRO C O 1
ATOM 1539 N N . ASP A 1 211 ? 0.518 51.325 146.419 1.00 57.47 211 ASP C N 1
ATOM 1540 C CA . ASP A 1 211 ? -0.004 49.971 146.324 1.00 83.32 211 ASP C CA 1
ATOM 1541 C C . ASP A 1 211 ? 0.728 49.013 147.247 1.00 56.56 211 ASP C C 1
ATOM 1542 O O . ASP A 1 211 ? 0.107 48.362 148.091 1.00 43.47 211 ASP C O 1
ATOM 1547 N N . ARG A 1 212 ? 2.046 48.939 147.105 1.00 53.57 212 ARG C N 1
ATOM 1548 C CA . ARG A 1 212 ? 2.843 47.893 147.719 1.00 53.84 212 ARG C CA 1
ATOM 1549 C C . ARG A 1 212 ? 3.411 48.339 149.065 1.00 43.38 212 ARG C C 1
ATOM 1550 O O . ARG A 1 212 ? 3.862 49.475 149.231 1.00 36.11 212 ARG C O 1
ATOM 1558 N N . CYS A 1 213 ? 3.379 47.420 150.023 1.00 37.68 213 CYS C N 1
ATOM 1559 C CA . CYS A 1 213 ? 3.983 47.577 151.332 1.00 40.84 213 CYS C CA 1
ATOM 1560 C C . CYS A 1 213 ? 4.974 46.442 151.521 1.00 51.14 213 CYS C C 1
ATOM 1561 O O . CYS A 1 213 ? 4.857 45.382 150.905 1.00 43.61 213 CYS C O 1
ATOM 1564 N N . ARG A 1 214 ? 6.009 46.698 152.355 1.00 63.66 214 ARG C N 1
ATOM 1565 C CA . ARG A 1 214 ? 7.095 45.718 152.625 1.00 41.97 214 ARG C CA 1
ATOM 1566 C C . ARG A 1 214 ? 6.817 44.988 153.941 1.00 39.53 214 ARG C C 1
ATOM 1567 O O . ARG A 1 214 ? 6.794 45.650 154.997 1.00 58.72 214 ARG C O 1
ATOM 1575 N N . VAL A 1 215 ? 6.605 43.685 153.844 1.00 49.15 215 VAL C N 1
ATOM 1576 C CA . VAL A 1 215 ? 6.348 42.861 155.014 1.00 51.76 215 VAL C CA 1
ATOM 1577 C C . VAL A 1 215 ? 7.638 42.166 155.411 1.00 36.00 215 VAL C C 1
ATOM 1578 O O . VAL A 1 215 ? 8.204 41.379 154.639 1.00 49.33 215 VAL C O 1
ATOM 1582 N N . ILE A 1 216 ? 8.109 42.508 156.603 1.00 34.36 216 ILE C N 1
ATOM 1583 C CA . ILE A 1 216 ? 9.187 41.833 157.298 1.00 34.18 216 ILE C CA 1
ATOM 1584 C C . ILE A 1 216 ? 8.517 41.026 158.376 1.00 43.87 216 ILE C C 1
ATOM 1585 O O . ILE A 1 216 ? 7.721 41.563 159.152 1.00 39.64 216 ILE C O 1
ATOM 1590 N N . TYR A 1 217 ? 8.892 39.763 158.404 1.00 41.25 217 TYR C N 1
ATOM 1591 C CA . TYR A 1 217 ? 8.068 38.958 159.273 1.00 46.01 217 TYR C CA 1
ATOM 1592 C C . TYR A 1 217 ? 8.893 37.816 159.834 1.00 58.23 217 TYR C C 1
ATOM 1593 O O . TYR A 1 217 ? 9.251 36.904 159.094 1.00 50.10 217 TYR C O 1
ATOM 1602 N N . PHE A 1 218 ? 9.246 37.921 161.124 1.00 61.95 218 PHE C N 1
ATOM 1603 C CA . PHE A 1 218 ? 10.105 36.862 161.717 1.00 75.42 218 PHE C CA 1
ATOM 1604 C C . PHE A 1 218 ? 9.333 36.244 162.881 1.00 74.25 218 PHE C C 1
ATOM 1605 O O . PHE A 1 218 ? 8.513 36.958 163.493 1.00 57.04 218 PHE C O 1
ATOM 1613 N N . ASP A 1 219 ? 9.610 34.982 163.182 1.00 76.67 219 ASP C N 1
ATOM 1614 C CA . ASP A 1 219 ? 8.836 34.380 164.287 1.00 83.44 219 ASP C CA 1
ATOM 1615 C C . ASP A 1 219 ? 9.791 33.753 165.298 1.00 92.50 219 ASP C C 1
ATOM 1616 O O . ASP A 1 219 ? 10.857 33.225 164.956 1.00 84.31 219 ASP C O 1
ATOM 1621 N N . SER A 1 220 ? 9.373 33.820 166.562 1.00 101.90 220 SER C N 1
ATOM 1622 C CA . SER A 1 220 ? 10.175 33.377 167.697 1.00 93.95 220 SER C CA 1
ATOM 1623 C C . SER A 1 220 ? 10.045 31.866 167.815 1.00 96.84 220 SER C C 1
ATOM 1624 O O . SER A 1 220 ? 9.315 31.331 168.650 1.00 111.51 220 SER C O 1
ATOM 1627 N N . SER A 1 221 ? 10.786 31.162 166.967 1.00 90.40 221 SER C N 1
ATOM 1628 C CA . SER A 1 221 ? 10.701 29.709 166.957 1.00 98.52 221 SER C CA 1
ATOM 1629 C C . SER A 1 221 ? 12.071 29.120 166.653 1.00 103.63 221 SER C C 1
ATOM 1630 O O . SER A 1 221 ? 13.065 29.838 166.513 1.00 101.22 221 SER C O 1
ATOM 1633 N N . GLN A 1 222 ? 12.098 27.802 166.529 1.00 113.77 222 GLN C N 1
ATOM 1634 C CA . GLN A 1 222 ? 13.271 27.061 166.104 1.00 94.98 222 GLN C CA 1
ATOM 1635 C C . GLN A 1 222 ? 13.016 26.613 164.672 1.00 81.29 222 GLN C C 1
ATOM 1636 O O . GLN A 1 222 ? 12.079 25.836 164.432 1.00 98.14 222 GLN C O 1
ATOM 1642 N N . PRO A 1 223 ? 13.758 27.116 163.690 1.00 80.07 223 PRO C N 1
ATOM 1643 C CA . PRO A 1 223 ? 13.447 26.806 162.289 1.00 82.70 223 PRO C CA 1
ATOM 1644 C C . PRO A 1 223 ? 13.578 25.320 161.987 1.00 86.88 223 PRO C C 1
ATOM 1645 O O . PRO A 1 223 ? 14.083 24.525 162.782 1.00 86.58 223 PRO C O 1
ATOM 1649 N N . LEU A 1 224 ? 13.097 24.941 160.804 1.00 108.45 224 LEU C N 1
ATOM 1650 C CA . LEU A 1 224 ? 13.162 23.546 160.383 1.00 115.20 224 LEU C CA 1
ATOM 1651 C C . LEU A 1 224 ? 13.740 23.400 158.981 1.00 120.83 224 LEU C C 1
ATOM 1652 O O . LEU A 1 224 ? 14.305 22.355 158.643 1.00 117.31 224 LEU C O 1
ATOM 1657 N N A ARG A 1 225 ? 13.538 24.432 158.164 0.48 125.71 225 ARG C N 1
ATOM 1658 N N B ARG A 1 225 ? 13.623 24.428 158.152 0.52 122.22 225 ARG C N 1
ATOM 1659 C CA A ARG A 1 225 ? 14.110 24.487 156.797 0.48 115.71 225 ARG C CA 1
ATOM 1660 C CA B ARG A 1 225 ? 14.174 24.363 156.803 0.52 112.23 225 ARG C CA 1
ATOM 1661 C C A ARG A 1 225 ? 15.234 25.529 156.856 0.48 114.70 225 ARG C C 1
ATOM 1662 C C B ARG A 1 225 ? 15.241 25.448 156.694 0.52 114.45 225 ARG C C 1
ATOM 1663 O O A ARG A 1 225 ? 15.040 26.670 156.395 0.48 100.82 225 ARG C O 1
ATOM 1664 O O B ARG A 1 225 ? 14.990 26.568 156.241 0.52 96.70 225 ARG C O 1
ATOM 1679 N N . THR A 1 226 ? 16.446 25.062 157.123 1.00 125.61 226 THR C N 1
ATOM 1680 C CA . THR A 1 226 ? 17.565 25.980 157.316 1.00 115.97 226 THR C CA 1
ATOM 1681 C C . THR A 1 226 ? 17.929 26.749 156.054 1.00 100.56 226 THR C C 1
ATOM 1682 O O . THR A 1 226 ? 18.358 27.908 156.125 1.00 87.23 226 THR C O 1
ATOM 1686 N N . ALA A 1 227 ? 17.798 26.118 154.898 1.00 112.04 227 ALA C N 1
ATOM 1687 C CA . ALA A 1 227 ? 18.164 26.787 153.662 1.00 104.33 227 ALA C CA 1
ATOM 1688 C C . ALA A 1 227 ? 17.200 27.941 153.393 1.00 104.91 227 ALA C C 1
ATOM 1689 O O . ALA A 1 227 ? 15.978 27.750 153.434 1.00 103.88 227 ALA C O 1
ATOM 1691 N N . PRO A 1 228 ? 17.712 29.134 153.140 1.00 93.21 228 PRO C N 1
ATOM 1692 C CA . PRO A 1 228 ? 16.834 30.266 152.793 1.00 91.24 228 PRO C CA 1
ATOM 1693 C C . PRO A 1 228 ? 16.338 30.137 151.358 1.00 79.71 228 PRO C C 1
ATOM 1694 O O . PRO A 1 228 ? 17.125 30.189 150.412 1.00 82.97 228 PRO C O 1
ATOM 1698 N N . GLU A 1 229 ? 15.016 30.006 151.206 1.00 78.01 229 GLU C N 1
ATOM 1699 C CA . GLU A 1 229 ? 14.434 29.670 149.916 1.00 79.05 229 GLU C CA 1
ATOM 1700 C C . GLU A 1 229 ? 13.182 30.497 149.647 1.00 81.36 229 GLU C C 1
ATOM 1701 O O . GLU A 1 229 ? 12.626 31.129 150.541 1.00 95.83 229 GLU C O 1
ATOM 1707 N N . ALA A 1 230 ? 12.698 30.426 148.408 1.00 68.72 230 ALA C N 1
ATOM 1708 C CA . ALA A 1 230 ? 11.493 31.143 148.006 1.00 58.08 230 ALA C CA 1
ATOM 1709 C C . ALA A 1 230 ? 10.245 30.374 148.417 1.00 56.94 230 ALA C C 1
ATOM 1710 O O . ALA A 1 230 ? 10.203 29.145 148.329 1.00 60.99 230 ALA C O 1
ATOM 1712 N N . ILE A 1 231 ? 9.214 31.098 148.855 1.00 60.32 231 ILE C N 1
ATOM 1713 C CA . ILE A 1 231 ? 7.983 30.477 149.327 1.00 69.15 231 ILE C CA 1
ATOM 1714 C C . ILE A 1 231 ? 6.801 31.176 148.662 1.00 66.63 231 ILE C C 1
ATOM 1715 O O . ILE A 1 231 ? 6.964 32.147 147.922 1.00 59.14 231 ILE C O 1
ATOM 1720 N N . THR A 1 232 ? 5.604 30.634 148.828 1.00 67.35 232 THR C N 1
ATOM 1721 C CA . THR A 1 232 ? 4.340 31.287 148.536 1.00 81.97 232 THR C CA 1
ATOM 1722 C C . THR A 1 232 ? 3.859 32.100 149.755 1.00 70.44 232 THR C C 1
ATOM 1723 O O . THR A 1 232 ? 4.464 31.967 150.837 1.00 78.36 232 THR C O 1
ATOM 1727 N N . PHE A 1 233 ? 2.805 32.905 149.557 1.00 65.70 233 PHE C N 1
ATOM 1728 C CA . PHE A 1 233 ? 2.145 33.793 150.534 1.00 60.56 233 PHE C CA 1
ATOM 1729 C C . PHE A 1 233 ? 1.451 32.995 151.633 1.00 66.16 233 PHE C C 1
ATOM 1730 O O . PHE A 1 233 ? 1.075 33.593 152.654 1.00 68.22 233 PHE C O 1
ATOM 1738 N N . GLU A 1 234 ? 1.309 31.693 151.414 1.00 85.88 234 GLU C N 1
ATOM 1739 C CA . GLU A 1 234 ? 0.654 30.867 152.422 1.00 96.93 234 GLU C CA 1
ATOM 1740 C C . GLU A 1 234 ? 1.322 31.020 153.781 1.00 77.40 234 GLU C C 1
ATOM 1741 O O . GLU A 1 234 ? 0.668 31.366 154.772 1.00 64.29 234 GLU C O 1
ATOM 1747 N N . GLU A 1 235 ? 2.636 30.792 153.834 1.00 88.23 235 GLU C N 1
ATOM 1748 C CA . GLU A 1 235 ? 3.339 30.750 155.109 1.00 95.89 235 GLU C CA 1
ATOM 1749 C C . GLU A 1 235 ? 3.379 32.116 155.766 1.00 92.86 235 GLU C C 1
ATOM 1750 O O . GLU A 1 235 ? 3.132 32.234 156.967 1.00 95.88 235 GLU C O 1
ATOM 1756 N N . VAL A 1 236 ? 3.692 33.158 155.004 1.00 80.24 236 VAL C N 1
ATOM 1757 C CA . VAL A 1 236 ? 3.794 34.476 155.612 1.00 64.43 236 VAL C CA 1
ATOM 1758 C C . VAL A 1 236 ? 2.444 34.910 156.170 1.00 58.50 236 VAL C C 1
ATOM 1759 O O . VAL A 1 236 ? 2.367 35.420 157.293 1.00 57.22 236 VAL C O 1
ATOM 1763 N N . ALA A 1 237 ? 1.349 34.629 155.451 1.00 65.13 237 ALA C N 1
ATOM 1764 C CA . ALA A 1 237 ? 0.052 35.046 155.970 1.00 52.95 237 ALA C CA 1
ATOM 1765 C C . ALA A 1 237 ? -0.343 34.225 157.191 1.00 63.46 237 ALA C C 1
ATOM 1766 O O . ALA A 1 237 ? -0.796 34.782 158.209 1.00 71.02 237 ALA C O 1
ATOM 1768 N N . ASP A 1 238 ? -0.166 32.902 157.128 1.00 68.34 238 ASP C N 1
ATOM 1769 C CA . ASP A 1 238 ? -0.652 32.097 158.236 1.00 88.41 238 ASP C CA 1
ATOM 1770 C C . ASP A 1 238 ? 0.187 32.340 159.484 1.00 96.65 238 ASP C C 1
ATOM 1771 O O . ASP A 1 238 ? -0.354 32.415 160.586 1.00 96.77 238 ASP C O 1
ATOM 1776 N N . SER A 1 239 ? 1.501 32.531 159.330 1.00 95.29 239 SER C N 1
ATOM 1777 C CA . SER A 1 239 ? 2.343 32.821 160.486 1.00 94.63 239 SER C CA 1
ATOM 1778 C C . SER A 1 239 ? 2.036 34.210 161.042 1.00 89.29 239 SER C C 1
ATOM 1779 O O . SER A 1 239 ? 1.992 34.382 162.276 1.00 115.81 239 SER C O 1
ATOM 1782 N N . TRP A 1 240 ? 1.800 35.193 160.168 1.00 74.23 240 TRP C N 1
ATOM 1783 C CA . TRP A 1 240 ? 1.326 36.491 160.622 1.00 67.24 240 TRP C CA 1
ATOM 1784 C C . TRP A 1 240 ? 0.137 36.364 161.551 1.00 73.86 240 TRP C C 1
ATOM 1785 O O . TRP A 1 240 ? 0.129 36.945 162.637 1.00 76.77 240 TRP C O 1
ATOM 1796 N N . GLN A 1 241 ? -0.894 35.629 161.132 1.00 75.38 241 GLN C N 1
ATOM 1797 C CA . GLN A 1 241 ? -2.015 35.495 162.053 1.00 91.13 241 GLN C CA 1
ATOM 1798 C C . GLN A 1 241 ? -1.654 34.609 163.234 1.00 73.22 241 GLN C C 1
ATOM 1799 O O . GLN A 1 241 ? -2.252 34.743 164.307 1.00 63.36 241 GLN C O 1
ATOM 1805 N N . ARG A 1 242 ? -0.633 33.769 163.073 1.00 59.46 242 ARG C N 1
ATOM 1806 C CA . ARG A 1 242 ? -0.103 32.970 164.165 1.00 62.47 242 ARG C CA 1
ATOM 1807 C C . ARG A 1 242 ? 0.501 33.826 165.267 1.00 65.83 242 ARG C C 1
ATOM 1808 O O . ARG A 1 242 ? 0.582 33.378 166.417 1.00 65.90 242 ARG C O 1
ATOM 1816 N N . LEU A 1 243 ? 0.935 35.036 164.944 1.00 78.29 243 LEU C N 1
ATOM 1817 C CA . LEU A 1 243 ? 1.421 35.942 165.983 1.00 68.95 243 LEU C CA 1
ATOM 1818 C C . LEU A 1 243 ? 0.435 37.024 166.354 1.00 70.28 243 LEU C C 1
ATOM 1819 O O . LEU A 1 243 ? 0.273 37.323 167.535 1.00 81.16 243 LEU C O 1
ATOM 1824 N N . THR A 1 244 ? -0.216 37.624 165.374 1.00 70.75 244 THR C N 1
ATOM 1825 C CA . THR A 1 244 ? -1.005 38.817 165.613 1.00 69.46 244 THR C CA 1
ATOM 1826 C C . THR A 1 244 ? -2.481 38.529 165.730 1.00 64.34 244 THR C C 1
ATOM 1827 O O . THR A 1 244 ? -3.216 39.351 166.287 1.00 64.82 244 THR C O 1
ATOM 1831 N N . GLY A 1 245 ? -2.928 37.377 165.243 1.00 69.69 245 GLY C N 1
ATOM 1832 C CA . GLY A 1 245 ? -4.347 37.140 165.124 1.00 84.17 245 GLY C CA 1
ATOM 1833 C C . GLY A 1 245 ? -4.997 37.972 164.052 1.00 87.33 245 GLY C C 1
ATOM 1834 O O . GLY A 1 245 ? -6.226 37.985 163.958 1.00 97.35 245 GLY C O 1
ATOM 1835 N N . GLU A 1 246 ? -4.207 38.689 163.261 1.00 76.98 246 GLU C N 1
ATOM 1836 C CA . GLU A 1 246 ? -4.684 39.407 162.093 1.00 66.51 246 GLU C CA 1
ATOM 1837 C C . GLU A 1 246 ? -4.505 38.519 160.880 1.00 71.37 246 GLU C C 1
ATOM 1838 O O . GLU A 1 246 ? -3.440 37.927 160.688 1.00 64.70 246 GLU C O 1
ATOM 1844 N N . ASP A 1 247 ? -5.533 38.458 160.046 1.00 88.04 247 ASP C N 1
ATOM 1845 C CA . ASP A 1 247 ? -5.464 37.700 158.813 1.00 88.85 247 ASP C CA 1
ATOM 1846 C C . ASP A 1 247 ? -5.158 38.650 157.668 1.00 76.46 247 ASP C C 1
ATOM 1847 O O . ASP A 1 247 ? -5.870 39.639 157.456 1.00 71.68 247 ASP C O 1
ATOM 1852 N N . ILE A 1 248 ? -4.082 38.354 156.954 1.00 76.74 248 ILE C N 1
ATOM 1853 C CA . ILE A 1 248 ? -3.677 39.076 155.763 1.00 78.37 248 ILE C CA 1
ATOM 1854 C C . ILE A 1 248 ? -3.679 38.145 154.557 1.00 80.22 248 ILE C C 1
ATOM 1855 O O . ILE A 1 248 ? -3.049 38.425 153.549 1.00 74.08 248 ILE C O 1
ATOM 1860 N N . SER A 1 249 ? -4.419 37.039 154.671 1.00 91.39 249 SER C N 1
ATOM 1861 C CA . SER A 1 249 ? -4.374 35.951 153.703 1.00 81.78 249 SER C CA 1
ATOM 1862 C C . SER A 1 249 ? -4.941 36.335 152.344 1.00 71.28 249 SER C C 1
ATOM 1863 O O . SER A 1 249 ? -4.581 35.711 151.339 1.00 65.83 249 SER C O 1
ATOM 1866 N N . GLY A 1 250 ? -5.826 37.327 152.288 1.00 64.75 250 GLY C N 1
ATOM 1867 C CA . GLY A 1 250 ? -6.448 37.682 151.029 1.00 70.24 250 GLY C CA 1
ATOM 1868 C C . GLY A 1 250 ? -5.564 38.426 150.055 1.00 78.19 250 GLY C C 1
ATOM 1869 O O . GLY A 1 250 ? -5.978 38.688 148.923 1.00 82.47 250 GLY C O 1
ATOM 1870 N N . ALA A 1 251 ? -4.345 38.762 150.461 1.00 71.70 251 ALA C N 1
ATOM 1871 C CA . ALA A 1 251 ? -3.526 39.629 149.603 1.00 76.09 251 ALA C CA 1
ATOM 1872 C C . ALA A 1 251 ? -2.787 38.812 148.559 1.00 76.26 251 ALA C C 1
ATOM 1873 O O . ALA A 1 251 ? -2.851 37.578 148.486 1.00 80.26 251 ALA C O 1
ATOM 1875 N N . THR A 1 252 ? -2.076 39.500 147.702 1.00 79.55 252 THR C N 1
ATOM 1876 C CA . THR A 1 252 ? -1.317 38.991 146.583 1.00 89.08 252 THR C CA 1
ATOM 1877 C C . THR A 1 252 ? 0.111 39.520 146.616 1.00 78.43 252 THR C C 1
ATOM 1878 O O . THR A 1 252 ? 0.314 40.737 146.502 1.00 87.63 252 THR C O 1
ATOM 1882 N N . PRO A 1 253 ? 1.098 38.725 146.823 1.00 76.92 253 PRO C N 1
ATOM 1883 C CA . PRO A 1 253 ? 2.491 39.177 146.803 1.00 76.73 253 PRO C CA 1
ATOM 1884 C C . PRO A 1 253 ? 3.188 39.221 145.448 1.00 63.87 253 PRO C C 1
ATOM 1885 O O . PRO A 1 253 ? 2.876 38.466 144.524 1.00 64.51 253 PRO C O 1
ATOM 1889 N N . LEU A 1 254 ? 4.176 40.118 145.358 1.00 65.65 254 LEU C N 1
ATOM 1890 C CA . LEU A 1 254 ? 5.088 40.110 144.216 1.00 80.95 254 LEU C CA 1
ATOM 1891 C C . LEU A 1 254 ? 5.949 38.858 144.247 1.00 79.57 254 LEU C C 1
ATOM 1892 O O . LEU A 1 254 ? 6.139 38.185 143.227 1.00 66.63 254 LEU C O 1
ATOM 1897 N N . TRP A 1 255 ? 6.461 38.538 145.429 1.00 84.05 255 TRP C N 1
ATOM 1898 C CA . TRP A 1 255 ? 7.305 37.401 145.762 1.00 67.36 255 TRP C CA 1
ATOM 1899 C C . TRP A 1 255 ? 7.383 37.356 147.273 1.00 69.78 255 TRP C C 1
ATOM 1900 O O . TRP A 1 255 ? 7.292 38.398 147.932 1.00 76.59 255 TRP C O 1
ATOM 1911 N N . VAL A 1 256 ? 7.541 36.155 147.817 1.00 69.99 256 VAL C N 1
ATOM 1912 C CA . VAL A 1 256 ? 7.834 36.010 149.233 1.00 70.30 256 VAL C CA 1
ATOM 1913 C C . VAL A 1 256 ? 8.966 35.014 149.403 1.00 66.48 256 VAL C C 1
ATOM 1914 O O . VAL A 1 256 ? 9.110 34.042 148.651 1.00 84.20 256 VAL C O 1
ATOM 1918 N N . SER A 1 257 ? 9.784 35.271 150.409 1.00 57.19 257 SER C N 1
ATOM 1919 C CA . SER A 1 257 ? 10.934 34.417 150.635 1.00 53.88 257 SER C CA 1
ATOM 1920 C C . SER A 1 257 ? 11.106 34.165 152.120 1.00 62.85 257 SER C C 1
ATOM 1921 O O . SER A 1 257 ? 10.745 34.994 152.950 1.00 79.08 257 SER C O 1
ATOM 1924 N N . SER A 1 258 ? 11.652 33.004 152.446 1.00 54.18 258 SER C N 1
ATOM 1925 C CA . SER A 1 258 ? 11.997 32.647 153.808 1.00 53.74 258 SER C CA 1
ATOM 1926 C C . SER A 1 258 ? 13.505 32.572 153.894 1.00 43.24 258 SER C C 1
ATOM 1927 O O . SER A 1 258 ? 14.164 32.096 152.971 1.00 49.57 258 SER C O 1
ATOM 1930 N N . ALA A 1 259 ? 14.022 33.114 155.017 1.00 40.73 259 ALA C N 1
ATOM 1931 C CA . ALA A 1 259 ? 15.445 33.098 155.276 1.00 68.57 259 ALA C CA 1
ATOM 1932 C C . ALA A 1 259 ? 15.621 32.843 156.764 1.00 61.60 259 ALA C C 1
ATOM 1933 O O . ALA A 1 259 ? 14.670 32.931 157.545 1.00 55.06 259 ALA C O 1
ATOM 1935 N N . THR A 1 260 ? 16.860 32.442 157.115 1.00 53.09 260 THR C N 1
ATOM 1936 C CA . THR A 1 260 ? 17.203 32.181 158.501 1.00 53.26 260 THR C CA 1
ATOM 1937 C C . THR A 1 260 ? 18.358 33.094 158.861 1.00 49.61 260 THR C C 1
ATOM 1938 O O . THR A 1 260 ? 18.915 33.776 157.999 1.00 68.16 260 THR C O 1
ATOM 1942 N N . ASP A 1 261 ? 18.736 33.114 160.134 1.00 52.15 261 ASP C N 1
ATOM 1943 C CA . ASP A 1 261 ? 19.901 33.890 160.524 1.00 59.28 261 ASP C CA 1
ATOM 1944 C C . ASP A 1 261 ? 21.168 33.054 160.421 1.00 77.36 261 ASP C C 1
ATOM 1945 O O . ASP A 1 261 ? 22.167 33.363 161.083 1.00 84.58 261 ASP C O 1
ATOM 1950 N N . VAL A 1 262 ? 21.115 32.055 159.608 1.00 81.45 262 VAL C N 1
ATOM 1951 C CA . VAL A 1 262 ? 22.346 31.355 159.276 1.00 72.59 262 VAL C CA 1
ATOM 1952 C C . VAL A 1 262 ? 23.344 32.359 158.742 1.00 57.99 262 VAL C C 1
ATOM 1953 O O . VAL A 1 262 ? 23.029 33.140 157.841 1.00 68.52 262 VAL C O 1
ATOM 1957 N N . SER A 1 263 ? 24.584 32.303 159.282 1.00 57.93 263 SER C N 1
ATOM 1958 C CA . SER A 1 263 ? 25.720 33.044 158.750 1.00 67.73 263 SER C CA 1
ATOM 1959 C C . SER A 1 263 ? 26.797 32.033 158.393 1.00 68.94 263 SER C C 1
ATOM 1960 O O . SER A 1 263 ? 27.249 31.276 159.258 1.00 68.83 263 SER C O 1
ATOM 1963 N N . ARG A 1 264 ? 27.204 32.022 157.128 1.00 60.45 264 ARG C N 1
ATOM 1964 C CA . ARG A 1 264 ? 28.238 31.119 156.649 1.00 63.32 264 ARG C CA 1
ATOM 1965 C C . ARG A 1 264 ? 29.301 31.922 155.926 1.00 58.42 264 ARG C C 1
ATOM 1966 O O . ARG A 1 264 ? 29.039 33.005 155.403 1.00 63.72 264 ARG C O 1
ATOM 1974 N N . GLN A 1 265 ? 30.509 31.374 155.894 1.00 63.29 265 GLN C N 1
ATOM 1975 C CA . GLN A 1 265 ? 31.575 32.006 155.136 1.00 46.68 265 GLN C CA 1
ATOM 1976 C C . GLN A 1 265 ? 32.600 30.955 154.761 1.00 50.54 265 GLN C C 1
ATOM 1977 O O . GLN A 1 265 ? 33.052 30.188 155.615 1.00 53.05 265 GLN C O 1
ATOM 1983 N N . ALA A 1 266 ? 32.948 30.923 153.481 1.00 61.17 266 ALA C N 1
ATOM 1984 C CA . ALA A 1 266 ? 33.944 29.984 152.991 1.00 89.34 266 ALA C CA 1
ATOM 1985 C C . ALA A 1 266 ? 35.288 30.227 153.668 1.00 83.73 266 ALA C C 1
ATOM 1986 O O . ALA A 1 266 ? 35.644 31.360 154.006 1.00 71.65 266 ALA C O 1
ATOM 1988 N N . ALA A 1 267 ? 36.039 29.138 153.869 1.00 86.79 267 ALA C N 1
ATOM 1989 C CA . ALA A 1 267 ? 37.331 29.240 154.546 1.00 76.86 267 ALA C CA 1
ATOM 1990 C C . ALA A 1 267 ? 38.378 29.917 153.669 1.00 72.55 267 ALA C C 1
ATOM 1991 O O . ALA A 1 267 ? 39.258 30.616 154.186 1.00 71.35 267 ALA C O 1
ATOM 1993 N N . GLN A 1 268 ? 38.295 29.732 152.351 1.00 79.08 268 GLN C N 1
ATOM 1994 C CA . GLN A 1 268 ? 39.245 30.310 151.408 1.00 76.33 268 GLN C CA 1
ATOM 1995 C C . GLN A 1 268 ? 38.492 31.034 150.306 1.00 62.00 268 GLN C C 1
ATOM 1996 O O . GLN A 1 268 ? 37.609 30.451 149.670 1.00 50.08 268 GLN C O 1
ATOM 2002 N N . TYR A 1 269 ? 38.865 32.286 150.056 1.00 72.69 269 TYR C N 1
ATOM 2003 C CA . TYR A 1 269 ? 38.308 33.012 148.923 1.00 72.48 269 TYR C CA 1
ATOM 2004 C C . TYR A 1 269 ? 38.950 32.608 147.606 1.00 77.89 269 TYR C C 1
ATOM 2005 O O . TYR A 1 269 ? 38.390 32.887 146.541 1.00 75.62 269 TYR C O 1
ATOM 2014 N N . ARG A 1 270 ? 40.104 31.956 147.656 1.00 93.00 270 ARG C N 1
ATOM 2015 C CA . ARG A 1 270 ? 40.777 31.472 146.466 1.00 80.99 270 ARG C CA 1
ATOM 2016 C C . ARG A 1 270 ? 41.113 30.007 146.653 1.00 80.66 270 ARG C C 1
ATOM 2017 O O . ARG A 1 270 ? 41.682 29.620 147.680 1.00 93.41 270 ARG C O 1
ATOM 2025 N N . LYS A 1 271 ? 40.754 29.200 145.661 1.00 60.85 271 LYS C N 1
ATOM 2026 C CA . LYS A 1 271 ? 41.069 27.777 145.628 1.00 64.54 271 LYS C CA 1
ATOM 2027 C C . LYS A 1 271 ? 41.604 27.517 144.223 1.00 79.27 271 LYS C C 1
ATOM 2028 O O . LYS A 1 271 ? 40.840 27.256 143.289 1.00 82.28 271 LYS C O 1
ATOM 2034 N N . GLY A 1 272 ? 42.921 27.627 144.060 1.00 86.44 272 GLY C N 1
ATOM 2035 C CA . GLY A 1 272 ? 43.501 27.550 142.739 1.00 82.00 272 GLY C CA 1
ATOM 2036 C C . GLY A 1 272 ? 43.152 28.769 141.913 1.00 77.52 272 GLY C C 1
ATOM 2037 O O . GLY A 1 272 ? 43.543 29.893 142.251 1.00 85.31 272 GLY C O 1
ATOM 2038 N N . ARG A 1 273 ? 42.403 28.562 140.830 1.00 71.16 273 ARG C N 1
ATOM 2039 C CA . ARG A 1 273 ? 41.993 29.648 139.952 1.00 68.63 273 ARG C CA 1
ATOM 2040 C C . ARG A 1 273 ? 40.495 29.873 139.965 1.00 74.63 273 ARG C C 1
ATOM 2041 O O . ARG A 1 273 ? 39.946 30.482 139.037 1.00 73.66 273 ARG C O 1
ATOM 2049 N N . VAL A 1 274 ? 39.824 29.392 140.995 1.00 68.36 274 VAL C N 1
ATOM 2050 C CA . VAL A 1 274 ? 38.391 29.562 141.139 1.00 69.71 274 VAL C CA 1
ATOM 2051 C C . VAL A 1 274 ? 38.153 30.465 142.335 1.00 78.06 274 VAL C C 1
ATOM 2052 O O . VAL A 1 274 ? 38.803 30.315 143.377 1.00 86.39 274 VAL C O 1
ATOM 2056 N N . PHE A 1 275 ? 37.229 31.408 142.183 1.00 90.93 275 PHE C N 1
ATOM 2057 C CA . PHE A 1 275 ? 37.022 32.452 143.172 1.00 92.32 275 PHE C CA 1
ATOM 2058 C C . PHE A 1 275 ? 35.568 32.559 143.583 1.00 71.03 275 PHE C C 1
ATOM 2059 O O . PHE A 1 275 ? 34.653 32.085 142.904 1.00 55.57 275 PHE C O 1
ATOM 2067 N N . LEU A 1 276 ? 35.380 33.239 144.704 1.00 73.36 276 LEU C N 1
ATOM 2068 C CA . LEU A 1 276 ? 34.062 33.559 145.216 1.00 72.98 276 LEU C CA 1
ATOM 2069 C C . LEU A 1 276 ? 34.046 35.022 145.624 1.00 66.51 276 LEU C C 1
ATOM 2070 O O . LEU A 1 276 ? 34.933 35.481 146.351 1.00 57.44 276 LEU C O 1
ATOM 2075 N N . ALA A 1 277 ? 33.053 35.750 145.129 1.00 65.81 277 ALA C N 1
ATOM 2076 C CA . ALA A 1 277 ? 32.841 37.139 145.485 1.00 58.20 277 ALA C CA 1
ATOM 2077 C C . ALA A 1 277 ? 31.376 37.313 145.838 1.00 61.59 277 ALA C C 1
ATOM 2078 O O . ALA A 1 277 ? 30.510 36.653 145.255 1.00 56.70 277 ALA C O 1
ATOM 2080 N N . GLY A 1 278 ? 31.109 38.152 146.809 1.00 63.38 278 GLY C N 1
ATOM 2081 C CA . GLY A 1 278 ? 29.733 38.446 147.172 1.00 52.67 278 GLY C CA 1
ATOM 2082 C C . GLY A 1 278 ? 29.102 37.338 147.990 1.00 55.81 278 GLY C C 1
ATOM 2083 O O . GLY A 1 278 ? 29.738 36.735 148.864 1.00 56.50 278 GLY C O 1
ATOM 2084 N N . ASP A 1 279 ? 27.821 37.089 147.703 1.00 54.16 279 ASP C N 1
ATOM 2085 C CA . ASP A 1 279 ? 27.078 36.076 148.447 1.00 56.90 279 ASP C CA 1
ATOM 2086 C C . ASP A 1 279 ? 27.537 34.666 148.144 1.00 49.46 279 ASP C C 1
ATOM 2087 O O . ASP A 1 279 ? 27.081 33.733 148.805 1.00 64.79 279 ASP C O 1
ATOM 2092 N N . ALA A 1 280 ? 28.425 34.485 147.173 1.00 49.73 280 ALA C N 1
ATOM 2093 C CA . ALA A 1 280 ? 29.012 33.169 146.978 1.00 57.05 280 ALA C CA 1
ATOM 2094 C C . ALA A 1 280 ? 29.999 32.837 148.084 1.00 57.54 280 ALA C C 1
ATOM 2095 O O . ALA A 1 280 ? 30.213 31.659 148.387 1.00 76.77 280 ALA C O 1
ATOM 2097 N N . ALA A 1 281 ? 30.589 33.863 148.695 1.00 57.38 281 ALA C N 1
ATOM 2098 C CA . ALA A 1 281 ? 31.619 33.728 149.717 1.00 55.78 281 ALA C CA 1
ATOM 2099 C C . ALA A 1 281 ? 31.059 33.763 151.133 1.00 59.83 281 ALA C C 1
ATOM 2100 O O . ALA A 1 281 ? 31.580 33.084 152.022 1.00 65.88 281 ALA C O 1
ATOM 2102 N N . HIS A 1 282 ? 30.020 34.558 151.372 1.00 69.90 282 HIS C N 1
ATOM 2103 C CA . HIS A 1 282 ? 29.468 34.721 152.713 1.00 52.80 282 HIS C CA 1
ATOM 2104 C C . HIS A 1 282 ? 27.977 34.988 152.605 1.00 55.44 282 HIS C C 1
ATOM 2105 O O . HIS A 1 282 ? 27.510 35.599 151.642 1.00 65.78 282 HIS C O 1
ATOM 2112 N N . ILE A 1 283 ? 27.238 34.536 153.613 1.00 59.42 283 ILE C N 1
ATOM 2113 C CA . ILE A 1 283 ? 25.803 34.756 153.681 1.00 62.19 283 ILE C CA 1
ATOM 2114 C C . ILE A 1 283 ? 25.426 35.011 155.131 1.00 57.54 283 ILE C C 1
ATOM 2115 O O . ILE A 1 283 ? 26.158 34.669 156.060 1.00 57.38 283 ILE C O 1
ATOM 2120 N N . HIS A 1 284 ? 24.269 35.635 155.311 1.00 46.17 284 HIS C N 1
ATOM 2121 C CA . HIS A 1 284 ? 23.790 36.028 156.625 1.00 48.20 284 HIS C CA 1
ATOM 2122 C C . HIS A 1 284 ? 22.318 36.363 156.484 1.00 54.59 284 HIS C C 1
ATOM 2123 O O . HIS A 1 284 ? 21.729 36.210 155.410 1.00 79.83 284 HIS C O 1
ATOM 2130 N N . LEU A 1 285 ? 21.735 36.827 157.576 1.00 55.98 285 LEU C N 1
ATOM 2131 C CA . LEU A 1 285 ? 20.371 37.344 157.579 1.00 47.92 285 LEU C CA 1
ATOM 2132 C C . LEU A 1 285 ? 20.293 38.608 156.736 1.00 42.34 285 LEU C C 1
ATOM 2133 O O . LEU A 1 285 ? 20.989 39.583 157.043 1.00 38.64 285 LEU C O 1
ATOM 2138 N N . PRO A 1 286 ? 19.517 38.629 155.676 1.00 49.74 286 PRO C N 1
ATOM 2139 C CA . PRO A 1 286 ? 19.539 39.755 154.730 1.00 55.19 286 PRO C CA 1
ATOM 2140 C C . PRO A 1 286 ? 18.611 40.911 155.088 1.00 57.15 286 PRO C C 1
ATOM 2141 O O . PRO A 1 286 ? 17.390 40.808 154.954 1.00 60.07 286 PRO C O 1
ATOM 2145 N N . ILE A 1 287 ? 19.196 42.020 155.535 1.00 59.82 287 ILE C N 1
ATOM 2146 C CA . ILE A 1 287 ? 18.490 43.298 155.624 1.00 51.85 287 ILE C CA 1
ATOM 2147 C C . ILE A 1 287 ? 19.541 44.395 155.747 1.00 43.01 287 ILE C C 1
ATOM 2148 O O . ILE A 1 287 ? 20.676 44.145 156.165 1.00 49.98 287 ILE C O 1
ATOM 2153 N N . GLY A 1 288 ? 19.171 45.614 155.354 1.00 39.13 288 GLY C N 1
ATOM 2154 C CA . GLY A 1 288 ? 20.066 46.747 155.409 1.00 39.15 288 GLY C CA 1
ATOM 2155 C C . GLY A 1 288 ? 20.905 46.927 154.175 1.00 39.22 288 GLY C C 1
ATOM 2156 O O . GLY A 1 288 ? 21.716 47.863 154.134 1.00 44.79 288 GLY C O 1
ATOM 2157 N N . ALA A 1 289 ? 20.728 46.069 153.170 1.00 42.57 289 ALA C N 1
ATOM 2158 C CA . ALA A 1 289 ? 21.528 46.075 151.944 1.00 56.57 289 ALA C CA 1
ATOM 2159 C C . ALA A 1 289 ? 22.970 45.669 152.203 1.00 44.65 289 ALA C C 1
ATOM 2160 O O . ALA A 1 289 ? 23.866 46.054 151.460 1.00 36.63 289 ALA C O 1
ATOM 2162 N N . GLN A 1 290 ? 23.215 44.893 153.260 1.00 36.35 290 GLN C N 1
ATOM 2163 C CA . GLN A 1 290 ? 24.594 44.555 153.590 1.00 38.53 290 GLN C CA 1
ATOM 2164 C C . GLN A 1 290 ? 25.155 43.527 152.631 1.00 41.10 290 GLN C C 1
ATOM 2165 O O . GLN A 1 290 ? 26.356 43.534 152.361 1.00 44.22 290 GLN C O 1
ATOM 2171 N N . GLY A 1 291 ? 24.313 42.632 152.114 1.00 54.46 291 GLY C N 1
ATOM 2172 C CA . GLY A 1 291 ? 24.815 41.615 151.204 1.00 54.51 291 GLY C CA 1
ATOM 2173 C C . GLY A 1 291 ? 25.249 42.201 149.875 1.00 43.34 291 GLY C C 1
ATOM 2174 O O . GLY A 1 291 ? 26.351 41.930 149.390 1.00 38.04 291 GLY C O 1
ATOM 2175 N N . MET A 1 292 ? 24.393 43.024 149.279 1.00 38.19 292 MET C N 1
ATOM 2176 C CA . MET A 1 292 ? 24.736 43.655 148.017 1.00 41.24 292 MET C CA 1
ATOM 2177 C C . MET A 1 292 ? 25.904 44.616 148.191 1.00 55.18 292 MET C C 1
ATOM 2178 O O . MET A 1 292 ? 26.816 44.646 147.358 1.00 58.66 292 MET C O 1
ATOM 2183 N N . SER A 1 293 ? 25.916 45.373 149.291 1.00 61.25 293 SER C N 1
ATOM 2184 C CA . SER A 1 293 ? 27.012 46.303 149.538 1.00 46.95 293 SER C CA 1
ATOM 2185 C C . SER A 1 293 ? 28.320 45.562 149.756 1.00 40.89 293 SER C C 1
ATOM 2186 O O . SER A 1 293 ? 29.355 45.932 149.183 1.00 62.98 293 SER C O 1
ATOM 2189 N N . ALA A 1 294 ? 28.285 44.497 150.561 1.00 48.72 294 ALA C N 1
ATOM 2190 C CA . ALA A 1 294 ? 29.490 43.733 150.838 1.00 54.74 294 ALA C CA 1
ATOM 2191 C C . ALA A 1 294 ? 29.993 43.040 149.581 1.00 60.94 294 ALA C C 1
ATOM 2192 O O . ALA A 1 294 ? 31.204 42.991 149.346 1.00 66.10 294 ALA C O 1
ATOM 2194 N N . GLY A 1 295 ? 29.081 42.573 148.756 1.00 51.28 295 GLY C N 1
ATOM 2195 C CA . GLY A 1 295 ? 29.511 41.936 147.524 1.00 71.59 295 GLY C CA 1
ATOM 2196 C C . GLY A 1 295 ? 30.092 42.922 146.533 1.00 67.09 295 GLY C C 1
ATOM 2197 O O . GLY A 1 295 ? 31.071 42.621 145.847 1.00 56.91 295 GLY C O 1
ATOM 2198 N N . VAL A 1 296 ? 29.509 44.060 146.443 1.00 46.32 296 VAL C N 1
ATOM 2199 C CA . VAL A 1 296 ? 30.032 45.063 145.530 1.00 39.82 296 VAL C CA 1
ATOM 2200 C C . VAL A 1 296 ? 31.411 45.516 145.985 1.00 43.74 296 VAL C C 1
ATOM 2201 O O . VAL A 1 296 ? 32.309 45.738 145.164 1.00 35.53 296 VAL C O 1
ATOM 2205 N N . GLN A 1 297 ? 31.640 45.557 147.298 1.00 46.26 297 GLN C N 1
ATOM 2206 C CA . GLN A 1 297 ? 32.968 45.935 147.762 1.00 55.90 297 GLN C CA 1
ATOM 2207 C C . GLN A 1 297 ? 33.969 44.794 147.591 1.00 59.45 297 GLN C C 1
ATOM 2208 O O . GLN A 1 297 ? 35.127 45.044 147.229 1.00 48.94 297 GLN C O 1
ATOM 2214 N N . ASP A 1 298 ? 33.550 43.548 147.853 1.00 56.44 298 ASP C N 1
ATOM 2215 C CA . ASP A 1 298 ? 34.354 42.387 147.485 1.00 47.15 298 ASP C CA 1
ATOM 2216 C C . ASP A 1 298 ? 34.826 42.527 146.059 1.00 55.68 298 ASP C C 1
ATOM 2217 O O . ASP A 1 298 ? 36.028 42.528 145.782 1.00 59.52 298 ASP C O 1
ATOM 2222 N N . ALA A 1 299 ? 33.861 42.711 145.169 1.00 64.03 299 ALA C N 1
ATOM 2223 C CA . ALA A 1 299 ? 34.153 42.725 143.746 1.00 76.69 299 ALA C CA 1
ATOM 2224 C C . ALA A 1 299 ? 35.075 43.877 143.392 1.00 63.38 299 ALA C C 1
ATOM 2225 O O . ALA A 1 299 ? 35.944 43.733 142.533 1.00 73.84 299 ALA C O 1
ATOM 2227 N N . VAL A 1 300 ? 34.932 44.971 144.042 1.00 45.87 300 VAL C N 1
ATOM 2228 C CA . VAL A 1 300 ? 35.819 46.083 143.729 1.00 47.72 300 VAL C CA 1
ATOM 2229 C C . VAL A 1 300 ? 37.242 45.783 144.181 1.00 70.80 300 VAL C C 1
ATOM 2230 O O . VAL A 1 300 ? 38.203 46.033 143.446 1.00 95.06 300 VAL C O 1
ATOM 2234 N N . ASN A 1 301 ? 37.401 45.240 145.389 1.00 73.06 301 ASN C N 1
ATOM 2235 C CA . ASN A 1 301 ? 38.733 44.889 145.865 1.00 68.57 301 ASN C CA 1
ATOM 2236 C C . ASN A 1 301 ? 39.372 43.860 144.951 1.00 66.26 301 ASN C C 1
ATOM 2237 O O . ASN A 1 301 ? 40.580 43.903 144.692 1.00 57.05 301 ASN C O 1
ATOM 2242 N N . LEU A 1 302 ? 38.559 42.946 144.427 1.00 71.96 302 LEU C N 1
ATOM 2243 C CA . LEU A 1 302 ? 39.067 41.862 143.594 1.00 68.95 302 LEU C CA 1
ATOM 2244 C C . LEU A 1 302 ? 39.422 42.340 142.190 1.00 89.91 302 LEU C C 1
ATOM 2245 O O . LEU A 1 302 ? 40.482 41.982 141.659 1.00 107.75 302 LEU C O 1
ATOM 2250 N N . GLY A 1 303 ? 38.578 43.193 141.619 1.00 83.95 303 GLY C N 1
ATOM 2251 C CA . GLY A 1 303 ? 38.619 43.581 140.226 1.00 77.05 303 GLY C CA 1
ATOM 2252 C C . GLY A 1 303 ? 39.952 43.977 139.648 1.00 73.55 303 GLY C C 1
ATOM 2253 O O . GLY A 1 303 ? 40.425 43.329 138.718 1.00 84.41 303 GLY C O 1
ATOM 2254 N N . TRP A 1 304 ? 40.567 45.037 140.170 1.00 81.51 304 TRP C N 1
ATOM 2255 C CA . TRP A 1 304 ? 41.809 45.504 139.566 1.00 85.29 304 TRP C CA 1
ATOM 2256 C C . TRP A 1 304 ? 42.947 44.513 139.799 1.00 82.29 304 TRP C C 1
ATOM 2257 O O . TRP A 1 304 ? 43.816 44.351 138.926 1.00 76.44 304 TRP C O 1
ATOM 2268 N N . LYS A 1 305 ? 42.917 43.799 140.934 1.00 70.13 305 LYS C N 1
ATOM 2269 C CA . LYS A 1 305 ? 43.919 42.773 141.221 1.00 64.56 305 LYS C CA 1
ATOM 2270 C C . LYS A 1 305 ? 43.883 41.678 140.169 1.00 78.74 305 LYS C C 1
ATOM 2271 O O . LYS A 1 305 ? 44.875 41.437 139.469 1.00 74.56 305 LYS C O 1
ATOM 2277 N N . LEU A 1 306 ? 42.724 41.023 140.049 1.00 81.38 306 LEU C N 1
ATOM 2278 C CA . LEU A 1 306 ? 42.535 39.922 139.065 1.00 68.37 306 LEU C CA 1
ATOM 2279 C C . LEU A 1 306 ? 42.677 40.473 137.641 1.00 74.80 306 LEU C C 1
ATOM 2280 O O . LEU A 1 306 ? 42.964 39.674 136.727 1.00 88.29 306 LEU C O 1
ATOM 2285 N N . ALA A 1 307 ? 42.483 41.785 137.468 1.00 72.36 307 ALA C N 1
ATOM 2286 C CA . ALA A 1 307 ? 42.574 42.424 136.141 1.00 84.06 307 ALA C CA 1
ATOM 2287 C C . ALA A 1 307 ? 44.019 42.412 135.664 1.00 96.98 307 ALA C C 1
ATOM 2288 O O . ALA A 1 307 ? 44.336 41.815 134.629 1.00 103.19 307 ALA C O 1
ATOM 2290 N N . LEU A 1 308 ? 44.886 43.096 136.407 1.00 90.49 308 LEU C N 1
ATOM 2291 C CA . LEU A 1 308 ? 46.248 43.115 135.915 1.00 99.58 308 LEU C CA 1
ATOM 2292 C C . LEU A 1 308 ? 46.994 41.838 136.256 1.00 92.85 308 LEU C C 1
ATOM 2293 O O . LEU A 1 308 ? 48.093 41.642 135.729 1.00 79.82 308 LEU C O 1
ATOM 2298 N N . ASP A 1 309 ? 46.395 40.935 137.068 1.00 89.73 309 ASP C N 1
ATOM 2299 C CA . ASP A 1 309 ? 46.957 39.598 137.194 1.00 67.88 309 ASP C CA 1
ATOM 2300 C C . ASP A 1 309 ? 47.002 38.901 135.846 1.00 76.95 309 ASP C C 1
ATOM 2301 O O . ASP A 1 309 ? 47.936 38.146 135.555 1.00 75.81 309 ASP C O 1
ATOM 2306 N N . ILE A 1 310 ? 46.012 39.155 135.020 1.00 91.83 310 ILE C N 1
ATOM 2307 C CA . ILE A 1 310 ? 45.915 38.515 133.714 1.00 91.36 310 ILE C CA 1
ATOM 2308 C C . ILE A 1 310 ? 46.905 39.107 132.729 1.00 97.87 310 ILE C C 1
ATOM 2309 O O . ILE A 1 310 ? 47.585 38.388 131.990 1.00 104.24 310 ILE C O 1
ATOM 2314 N N . SER A 1 311 ? 47.022 40.426 132.733 1.00 98.20 311 SER C N 1
ATOM 2315 C CA . SER A 1 311 ? 48.061 41.083 131.973 1.00 109.47 311 SER C CA 1
ATOM 2316 C C . SER A 1 311 ? 49.369 40.874 132.723 1.00 113.57 311 SER C C 1
ATOM 2317 O O . SER A 1 311 ? 49.435 40.168 133.734 1.00 115.90 311 SER C O 1
ATOM 2320 N N . GLY A 1 312 ? 50.432 41.492 132.226 1.00 119.17 312 GLY C N 1
ATOM 2321 C CA . GLY A 1 312 ? 51.648 41.541 133.002 1.00 111.16 312 GLY C CA 1
ATOM 2322 C C . GLY A 1 312 ? 51.461 42.402 134.230 1.00 128.72 312 GLY C C 1
ATOM 2323 O O . GLY A 1 312 ? 50.357 42.823 134.578 1.00 148.65 312 GLY C O 1
ATOM 2324 N N . ARG A 1 313 ? 52.579 42.670 134.899 1.00 136.89 313 ARG C N 1
ATOM 2325 C CA . ARG A 1 313 ? 52.597 43.551 136.063 1.00 140.62 313 ARG C CA 1
ATOM 2326 C C . ARG A 1 313 ? 51.705 42.997 137.175 1.00 117.04 313 ARG C C 1
ATOM 2327 O O . ARG A 1 313 ? 50.885 43.697 137.769 1.00 114.56 313 ARG C O 1
ATOM 2335 N N . ALA A 1 314 ? 51.941 41.745 137.439 1.00 128.47 314 ALA C N 1
ATOM 2336 C CA . ALA A 1 314 ? 51.217 41.013 138.478 1.00 115.97 314 ALA C CA 1
ATOM 2337 C C . ALA A 1 314 ? 52.217 40.547 139.525 1.00 105.51 314 ALA C C 1
ATOM 2338 O O . ALA A 1 314 ? 52.924 39.546 139.307 1.00 103.22 314 ALA C O 1
ATOM 2340 N N . PRO A 1 315 ? 52.245 41.180 140.651 1.00 102.60 315 PRO C N 1
ATOM 2341 C CA . PRO A 1 315 ? 53.274 40.844 141.644 1.00 88.23 315 PRO C CA 1
ATOM 2342 C C . PRO A 1 315 ? 52.995 39.541 142.393 1.00 96.32 315 PRO C C 1
ATOM 2343 O O . PRO A 1 315 ? 52.036 38.819 142.134 1.00 111.07 315 PRO C O 1
ATOM 2347 N N . GLN A 1 316 ? 53.885 39.259 143.347 1.00 101.77 316 GLN C N 1
ATOM 2348 C CA . GLN A 1 316 ? 53.835 38.031 144.136 1.00 105.39 316 GLN C CA 1
ATOM 2349 C C . GLN A 1 316 ? 52.546 37.920 144.945 1.00 97.04 316 GLN C C 1
ATOM 2350 O O . GLN A 1 316 ? 51.768 36.976 144.769 1.00 89.71 316 GLN C O 1
ATOM 2356 N N . GLY A 1 317 ? 52.311 38.885 145.841 1.00 114.67 317 GLY C N 1
ATOM 2357 C CA . GLY A 1 317 ? 51.296 38.727 146.868 1.00 117.66 317 GLY C CA 1
ATOM 2358 C C . GLY A 1 317 ? 49.879 38.837 146.359 1.00 103.99 317 GLY C C 1
ATOM 2359 O O . GLY A 1 317 ? 48.970 38.244 146.943 1.00 101.95 317 GLY C O 1
ATOM 2360 N N . LEU A 1 318 ? 49.676 39.573 145.268 1.00 86.59 318 LEU C N 1
ATOM 2361 C CA . LEU A 1 318 ? 48.348 39.861 144.764 1.00 79.98 318 LEU C CA 1
ATOM 2362 C C . LEU A 1 318 ? 47.611 38.611 144.309 1.00 94.43 318 LEU C C 1
ATOM 2363 O O . LEU A 1 318 ? 48.215 37.615 143.897 1.00 111.00 318 LEU C O 1
ATOM 2368 N N . LEU A 1 319 ? 46.285 38.672 144.415 1.00 79.15 319 LEU C N 1
ATOM 2369 C CA . LEU A 1 319 ? 45.305 37.611 144.149 1.00 90.56 319 LEU C CA 1
ATOM 2370 C C . LEU A 1 319 ? 45.288 36.635 145.321 1.00 84.28 319 LEU C C 1
ATOM 2371 O O . LEU A 1 319 ? 44.484 35.692 145.331 1.00 113.37 319 LEU C O 1
ATOM 2376 N N . ASP A 1 320 ? 46.141 36.842 146.317 1.00 69.06 320 ASP C N 1
ATOM 2377 C CA . ASP A 1 320 ? 45.993 36.211 147.608 1.00 81.69 320 ASP C CA 1
ATOM 2378 C C . ASP A 1 320 ? 45.690 37.295 148.620 1.00 94.85 320 ASP C C 1
ATOM 2379 O O . ASP A 1 320 ? 45.288 36.974 149.743 1.00 119.13 320 ASP C O 1
ATOM 2384 N N . THR A 1 321 ? 45.863 38.567 148.248 1.00 78.29 321 THR C N 1
ATOM 2385 C CA . THR A 1 321 ? 45.456 39.676 149.102 1.00 82.03 321 THR C CA 1
ATOM 2386 C C . THR A 1 321 ? 43.944 39.901 149.092 1.00 79.52 321 THR C C 1
ATOM 2387 O O . THR A 1 321 ? 43.429 40.573 149.989 1.00 87.70 321 THR C O 1
ATOM 2391 N N . TYR A 1 322 ? 43.221 39.345 148.112 1.00 71.95 322 TYR C N 1
ATOM 2392 C CA . TYR A 1 322 ? 41.760 39.412 148.119 1.00 68.91 322 TYR C CA 1
ATOM 2393 C C . TYR A 1 322 ? 41.191 38.638 149.298 1.00 76.65 322 TYR C C 1
ATOM 2394 O O . TYR A 1 322 ? 40.388 39.168 150.076 1.00 69.02 322 TYR C O 1
ATOM 2403 N N . HIS A 1 323 ? 41.601 37.376 149.441 1.00 92.62 323 HIS C N 1
ATOM 2404 C CA . HIS A 1 323 ? 41.268 36.608 150.635 1.00 85.47 323 HIS C CA 1
ATOM 2405 C C . HIS A 1 323 ? 41.774 37.317 151.882 1.00 94.47 323 HIS C C 1
ATOM 2406 O O . HIS A 1 323 ? 41.011 37.553 152.824 1.00 102.63 323 HIS C O 1
ATOM 2413 N N . SER A 1 324 ? 43.042 37.740 151.861 1.00 84.40 324 SER C N 1
ATOM 2414 C CA . SER A 1 324 ? 43.682 38.310 153.042 1.00 85.41 324 SER C CA 1
ATOM 2415 C C . SER A 1 324 ? 43.012 39.604 153.499 1.00 92.49 324 SER C C 1
ATOM 2416 O O . SER A 1 324 ? 43.126 39.971 154.675 1.00 114.36 324 SER C O 1
ATOM 2419 N N . GLU A 1 325 ? 42.313 40.303 152.599 1.00 72.28 325 GLU C N 1
ATOM 2420 C CA . GLU A 1 325 ? 41.710 41.594 152.905 1.00 58.41 325 GLU C CA 1
ATOM 2421 C C . GLU A 1 325 ? 40.194 41.558 153.036 1.00 71.36 325 GLU C C 1
ATOM 2422 O O . GLU A 1 325 ? 39.623 42.486 153.622 1.00 92.80 325 GLU C O 1
ATOM 2428 N N . ARG A 1 326 ? 39.525 40.534 152.498 1.00 63.36 326 ARG C N 1
ATOM 2429 C CA . ARG A 1 326 ? 38.075 40.476 152.556 1.00 75.33 326 ARG C CA 1
ATOM 2430 C C . ARG A 1 326 ? 37.537 39.332 153.397 1.00 75.23 326 ARG C C 1
ATOM 2431 O O . ARG A 1 326 ? 36.352 39.358 153.747 1.00 72.89 326 ARG C O 1
ATOM 2439 N N . HIS A 1 327 ? 38.350 38.342 153.736 1.00 56.86 327 HIS C N 1
ATOM 2440 C CA . HIS A 1 327 ? 37.816 37.293 154.586 1.00 58.64 327 HIS C CA 1
ATOM 2441 C C . HIS A 1 327 ? 37.610 37.768 156.022 1.00 52.85 327 HIS C C 1
ATOM 2442 O O . HIS A 1 327 ? 36.599 37.411 156.641 1.00 48.48 327 HIS C O 1
ATOM 2449 N N . PRO A 1 328 ? 38.532 38.542 156.608 1.00 71.15 328 PRO C N 1
ATOM 2450 C CA . PRO A 1 328 ? 38.225 39.109 157.930 1.00 61.25 328 PRO C CA 1
ATOM 2451 C C . PRO A 1 328 ? 37.027 40.034 157.882 1.00 50.17 328 PRO C C 1
ATOM 2452 O O . PRO A 1 328 ? 36.169 39.976 158.769 1.00 47.24 328 PRO C O 1
ATOM 2456 N N . VAL A 1 329 ? 36.925 40.856 156.835 1.00 64.05 329 VAL C N 1
ATOM 2457 C CA . VAL A 1 329 ? 35.747 41.698 156.659 1.00 64.41 329 VAL C CA 1
ATOM 2458 C C . VAL A 1 329 ? 34.489 40.844 156.646 1.00 59.99 329 VAL C C 1
ATOM 2459 O O . VAL A 1 329 ? 33.469 41.201 157.250 1.00 71.92 329 VAL C O 1
ATOM 2463 N N . GLY A 1 330 ? 34.549 39.687 156.001 1.00 49.82 330 GLY C N 1
ATOM 2464 C CA . GLY A 1 330 ? 33.393 38.820 155.978 1.00 57.74 330 GLY C CA 1
ATOM 2465 C C . GLY A 1 330 ? 33.065 38.280 157.356 1.00 73.64 330 GLY C C 1
ATOM 2466 O O . GLY A 1 330 ? 31.953 38.483 157.875 1.00 97.79 330 GLY C O 1
ATOM 2467 N N . GLN A 1 331 ? 34.021 37.564 157.957 1.00 62.01 331 GLN C N 1
ATOM 2468 C CA . GLN A 1 331 ? 33.759 36.999 159.275 1.00 69.90 331 GLN C CA 1
ATOM 2469 C C . GLN A 1 331 ? 33.458 38.056 160.319 1.00 72.26 331 GLN C C 1
ATOM 2470 O O . GLN A 1 331 ? 33.072 37.703 161.437 1.00 64.33 331 GLN C O 1
ATOM 2476 N N . ARG A 1 332 ? 33.634 39.333 159.976 1.00 70.54 332 ARG C N 1
ATOM 2477 C CA . ARG A 1 332 ? 33.261 40.426 160.858 1.00 77.09 332 ARG C CA 1
ATOM 2478 C C . ARG A 1 332 ? 31.835 40.909 160.618 1.00 73.70 332 ARG C C 1
ATOM 2479 O O . ARG A 1 332 ? 31.120 41.205 161.586 1.00 66.18 332 ARG C O 1
ATOM 2487 N N . ILE A 1 333 ? 31.398 41.008 159.355 1.00 63.53 333 ILE C N 1
ATOM 2488 C CA . ILE A 1 333 ? 30.019 41.445 159.147 1.00 58.61 333 ILE C CA 1
ATOM 2489 C C . ILE A 1 333 ? 29.059 40.353 159.572 1.00 51.79 333 ILE C C 1
ATOM 2490 O O . ILE A 1 333 ? 27.955 40.651 160.044 1.00 61.53 333 ILE C O 1
ATOM 2495 N N . LEU A 1 334 ? 29.445 39.077 159.431 1.00 44.01 334 LEU C N 1
ATOM 2496 C CA . LEU A 1 334 ? 28.575 38.026 159.952 1.00 48.90 334 LEU C CA 1
ATOM 2497 C C . LEU A 1 334 ? 28.408 38.180 161.459 1.00 53.44 334 LEU C C 1
ATOM 2498 O O . LEU A 1 334 ? 27.292 38.072 161.983 1.00 65.07 334 LEU C O 1
ATOM 2503 N N . THR A 1 335 ? 29.503 38.499 162.160 1.00 56.77 335 THR C N 1
ATOM 2504 C CA . THR A 1 335 ? 29.452 38.698 163.606 1.00 71.66 335 THR C CA 1
ATOM 2505 C C . THR A 1 335 ? 28.572 39.890 163.967 1.00 71.10 335 THR C C 1
ATOM 2506 O O . THR A 1 335 ? 27.761 39.819 164.899 1.00 61.92 335 THR C O 1
ATOM 2510 N N . ASN A 1 336 ? 28.690 40.982 163.218 1.00 78.70 336 ASN C N 1
ATOM 2511 C CA . ASN A 1 336 ? 27.935 42.179 163.565 1.00 73.77 336 ASN C CA 1
ATOM 2512 C C . ASN A 1 336 ? 26.457 42.059 163.218 1.00 70.04 336 ASN C C 1
ATOM 2513 O O . ASN A 1 336 ? 25.617 42.602 163.942 1.00 75.89 336 ASN C O 1
ATOM 2518 N N . THR A 1 337 ? 26.110 41.377 162.125 1.00 64.94 337 THR C N 1
ATOM 2519 C CA . THR A 1 337 ? 24.698 41.181 161.832 1.00 57.92 337 THR C CA 1
ATOM 2520 C C . THR A 1 337 ? 24.075 40.216 162.830 1.00 58.07 337 THR C C 1
ATOM 2521 O O . THR A 1 337 ? 22.964 40.466 163.322 1.00 90.32 337 THR C O 1
ATOM 2525 N N . LEU A 1 338 ? 24.791 39.132 163.176 1.00 47.19 338 LEU C N 1
ATOM 2526 C CA . LEU A 1 338 ? 24.378 38.303 164.305 1.00 55.32 338 LEU C CA 1
ATOM 2527 C C . LEU A 1 338 ? 24.101 39.169 165.522 1.00 50.45 338 LEU C C 1
ATOM 2528 O O . LEU A 1 338 ? 23.052 39.036 166.159 1.00 48.70 338 LEU C O 1
ATOM 2533 N N . ALA A 1 339 ? 25.020 40.091 165.833 1.00 48.58 339 ALA C N 1
ATOM 2534 C CA . ALA A 1 339 ? 24.892 40.913 167.033 1.00 42.75 339 ALA C CA 1
ATOM 2535 C C . ALA A 1 339 ? 23.654 41.799 166.975 1.00 44.49 339 ALA C C 1
ATOM 2536 O O . ALA A 1 339 ? 22.823 41.792 167.895 1.00 46.87 339 ALA C O 1
ATOM 2538 N N . GLN A 1 340 ? 23.540 42.591 165.910 1.00 41.46 340 GLN C N 1
ATOM 2539 C CA . GLN A 1 340 ? 22.383 43.448 165.714 1.00 42.94 340 GLN C CA 1
ATOM 2540 C C . GLN A 1 340 ? 21.092 42.675 165.892 1.00 46.14 340 GLN C C 1
ATOM 2541 O O . GLN A 1 340 ? 20.205 43.101 166.636 1.00 55.87 340 GLN C O 1
ATOM 2547 N N . ARG A 1 341 ? 20.967 41.531 165.222 1.00 55.50 341 ARG C N 1
ATOM 2548 C CA . ARG A 1 341 ? 19.677 40.861 165.206 1.00 63.56 341 ARG C CA 1
ATOM 2549 C C . ARG A 1 341 ? 19.415 40.098 166.491 1.00 56.09 341 ARG C C 1
ATOM 2550 O O . ARG A 1 341 ? 18.254 39.894 166.841 1.00 56.73 341 ARG C O 1
ATOM 2558 N N . ILE A 1 342 ? 20.450 39.710 167.227 1.00 57.83 342 ILE C N 1
ATOM 2559 C CA . ILE A 1 342 ? 20.197 39.222 168.574 1.00 61.08 342 ILE C CA 1
ATOM 2560 C C . ILE A 1 342 ? 19.584 40.323 169.423 1.00 59.52 342 ILE C C 1
ATOM 2561 O O . ILE A 1 342 ? 18.575 40.122 170.114 1.00 56.77 342 ILE C O 1
ATOM 2566 N N . LEU A 1 343 ? 20.144 41.518 169.320 1.00 51.73 343 LEU C N 1
ATOM 2567 C CA . LEU A 1 343 ? 19.745 42.636 170.149 1.00 41.27 343 LEU C CA 1
ATOM 2568 C C . LEU A 1 343 ? 18.474 43.293 169.652 1.00 53.92 343 LEU C C 1
ATOM 2569 O O . LEU A 1 343 ? 17.926 44.158 170.333 1.00 44.56 343 LEU C O 1
ATOM 2574 N N . TYR A 1 344 ? 18.017 42.922 168.467 1.00 52.90 344 TYR C N 1
ATOM 2575 C CA . TYR A 1 344 ? 16.856 43.530 167.850 1.00 52.68 344 TYR C CA 1
ATOM 2576 C C . TYR A 1 344 ? 15.664 42.579 167.803 1.00 70.48 344 TYR C C 1
ATOM 2577 O O . TYR A 1 344 ? 14.574 42.921 168.271 1.00 62.99 344 TYR C O 1
ATOM 2586 N N . LEU A 1 345 ? 15.855 41.371 167.267 1.00 75.17 345 LEU C N 1
ATOM 2587 C CA . LEU A 1 345 ? 14.774 40.403 167.126 1.00 67.91 345 LEU C CA 1
ATOM 2588 C C . LEU A 1 345 ? 14.465 39.653 168.414 1.00 67.09 345 LEU C C 1
ATOM 2589 O O . LEU A 1 345 ? 13.368 39.097 168.539 1.00 60.27 345 LEU C O 1
ATOM 2594 N N . GLY A 1 346 ? 15.460 39.550 169.304 1.00 47.74 346 GLY C N 1
ATOM 2595 C CA . GLY A 1 346 ? 15.337 38.790 170.566 1.00 53.50 346 GLY C CA 1
ATOM 2596 C C . GLY A 1 346 ? 14.222 39.296 171.465 1.00 54.33 346 GLY C C 1
ATOM 2597 O O . GLY A 1 346 ? 13.784 40.446 171.269 1.00 64.25 346 GLY C O 1
ATOM 2598 N N . GLY A 1 347 ? 13.779 38.466 172.420 1.00 48.78 347 GLY C N 1
ATOM 2599 C CA . GLY A 1 347 ? 12.735 38.883 173.325 1.00 55.06 347 GLY C CA 1
ATOM 2600 C C . GLY A 1 347 ? 13.242 39.563 174.577 1.00 69.58 347 GLY C C 1
ATOM 2601 O O . GLY A 1 347 ? 14.063 40.484 174.529 1.00 69.81 347 GLY C O 1
ATOM 2602 N N . ASP A 1 348 ? 12.742 39.077 175.711 1.00 90.47 348 ASP C N 1
ATOM 2603 C CA . ASP A 1 348 ? 12.992 39.632 177.064 1.00 79.36 348 ASP C CA 1
ATOM 2604 C C . ASP A 1 348 ? 14.409 39.387 177.602 1.00 73.33 348 ASP C C 1
ATOM 2605 O O . ASP A 1 348 ? 14.692 39.814 178.728 1.00 59.52 348 ASP C O 1
ATOM 2610 N N . GLU A 1 349 ? 15.297 38.746 176.837 1.00 76.35 349 GLU C N 1
ATOM 2611 C CA . GLU A 1 349 ? 16.634 38.438 177.330 1.00 72.59 349 GLU C CA 1
ATOM 2612 C C . GLU A 1 349 ? 17.507 39.568 176.819 1.00 67.48 349 GLU C C 1
ATOM 2613 O O . GLU A 1 349 ? 18.502 39.921 177.464 1.00 65.72 349 GLU C O 1
ATOM 2619 N N . ILE A 1 350 ? 17.149 40.140 175.672 1.00 58.78 350 ILE C N 1
ATOM 2620 C CA . ILE A 1 350 ? 17.929 41.203 175.068 1.00 61.22 350 ILE C CA 1
ATOM 2621 C C . ILE A 1 350 ? 17.295 42.565 175.383 1.00 57.67 350 ILE C C 1
ATOM 2622 O O . ILE A 1 350 ? 17.804 43.568 174.794 1.00 65.57 350 ILE C O 1
ATOM 2627 N N . THR A 1 351 ? 16.219 42.611 176.202 1.00 52.88 351 THR C N 1
ATOM 2628 C CA . THR A 1 351 ? 15.756 43.967 176.604 1.00 54.79 351 THR C CA 1
ATOM 2629 C C . THR A 1 351 ? 16.929 44.751 177.218 1.00 54.02 351 THR C C 1
ATOM 2630 O O . THR A 1 351 ? 17.105 45.924 176.830 1.00 52.93 351 THR C O 1
ATOM 2634 N N . PRO A 1 352 ? 17.738 44.182 178.147 1.00 57.46 352 PRO C N 1
ATOM 2635 C CA . PRO A 1 352 ? 18.876 44.902 178.749 1.00 54.80 352 PRO C CA 1
ATOM 2636 C C . PRO A 1 352 ? 19.874 45.328 177.695 1.00 55.85 352 PRO C C 1
ATOM 2637 O O . PRO A 1 352 ? 20.532 46.361 177.867 1.00 50.12 352 PR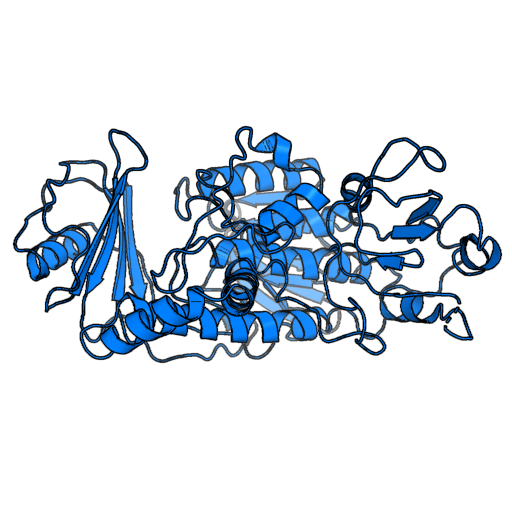O C O 1
ATOM 2641 N N . MET A 1 353 ? 19.916 44.515 176.649 1.00 56.13 353 MET C N 1
ATOM 2642 C CA . MET A 1 353 ? 20.855 44.871 175.583 1.00 56.23 353 MET C CA 1
ATOM 2643 C C . MET A 1 353 ? 20.483 46.190 174.921 1.00 51.59 353 MET C C 1
ATOM 2644 O O . MET A 1 353 ? 21.331 47.085 174.769 1.00 58.11 353 MET C O 1
ATOM 2649 N N . ARG A 1 354 ? 19.225 46.288 174.532 1.00 46.05 354 ARG C N 1
ATOM 2650 C CA . ARG A 1 354 ? 18.751 47.520 173.878 1.00 51.29 354 ARG C CA 1
ATOM 2651 C C . ARG A 1 354 ? 18.964 48.673 174.844 1.00 51.44 354 ARG C C 1
ATOM 2652 O O . ARG A 1 354 ? 19.366 49.739 174.399 1.00 42.58 354 ARG C O 1
ATOM 2660 N N . GLU A 1 355 ? 18.690 48.444 176.123 1.00 49.60 355 GLU C N 1
ATOM 2661 C CA . GLU A 1 355 ? 18.882 49.509 177.092 1.00 47.92 355 GLU C CA 1
ATOM 2662 C C . GLU A 1 355 ? 20.336 49.949 177.122 1.00 53.02 355 GLU C C 1
ATOM 2663 O O . GLU A 1 355 ? 20.639 51.139 176.971 1.00 41.76 355 GLU C O 1
ATOM 2669 N N . VAL A 1 356 ? 21.251 48.993 177.253 1.00 55.43 356 VAL C N 1
ATOM 2670 C CA . VAL A 1 356 ? 22.649 49.338 177.472 1.00 55.26 356 VAL C CA 1
ATOM 2671 C C . VAL A 1 356 ? 23.204 50.069 176.264 1.00 58.19 356 VAL C C 1
ATOM 2672 O O . VAL A 1 356 ? 23.861 51.106 176.398 1.00 37.67 356 VAL C O 1
ATOM 2676 N N . LEU A 1 357 ? 22.946 49.540 175.062 1.00 55.06 357 LEU C N 1
ATOM 2677 C CA . LEU A 1 357 ? 23.445 50.215 173.874 1.00 68.89 357 LEU C CA 1
ATOM 2678 C C . LEU A 1 357 ? 22.769 51.570 173.713 1.00 61.14 357 LEU C C 1
ATOM 2679 O O . LEU A 1 357 ? 23.447 52.540 173.375 1.00 46.56 357 LEU C O 1
ATOM 2684 N N . ALA A 1 358 ? 21.456 51.676 173.959 1.00 47.05 358 ALA C N 1
ATOM 2685 C CA . ALA A 1 358 ? 20.824 52.989 173.958 1.00 53.41 358 ALA C CA 1
ATOM 2686 C C . ALA A 1 358 ? 21.576 53.977 174.833 1.00 52.66 358 ALA C C 1
ATOM 2687 O O . ALA A 1 358 ? 21.763 55.137 174.461 1.00 53.98 358 ALA C O 1
ATOM 2689 N N . GLU A 1 359 ? 22.062 53.514 175.976 1.00 50.41 359 GLU C N 1
ATOM 2690 C CA . GLU A 1 359 ? 22.833 54.382 176.854 1.00 47.08 359 GLU C CA 1
ATOM 2691 C C . GLU A 1 359 ? 24.214 54.687 176.268 1.00 59.45 359 GLU C C 1
ATOM 2692 O O . GLU A 1 359 ? 24.654 55.844 176.259 1.00 71.49 359 GLU C O 1
ATOM 2698 N N . LEU A 1 360 ? 24.877 53.669 175.715 1.00 45.97 360 LEU C N 1
ATOM 2699 C CA . LEU A 1 360 ? 26.204 53.849 175.142 1.00 46.95 360 LEU C CA 1
ATOM 2700 C C . LEU A 1 360 ? 26.191 54.768 173.926 1.00 54.95 360 LEU C C 1
ATOM 2701 O O . LEU A 1 360 ? 27.182 55.470 173.684 1.00 33.97 360 LEU C O 1
ATOM 2706 N N . MET A 1 361 ? 25.091 54.779 173.157 1.00 60.77 361 MET C N 1
ATOM 2707 C CA . MET A 1 361 ? 24.964 55.668 172.004 1.00 55.87 361 MET C CA 1
ATOM 2708 C C . MET A 1 361 ? 24.853 57.128 172.398 1.00 55.29 361 MET C C 1
ATOM 2709 O O . MET A 1 361 ? 24.967 57.992 171.519 1.00 50.49 361 MET C O 1
ATOM 2714 N N . GLY A 1 362 ? 24.578 57.426 173.669 1.00 53.67 362 GLY C N 1
ATOM 2715 C CA . GLY A 1 362 ? 24.684 58.801 174.115 1.00 56.14 362 GLY C CA 1
ATOM 2716 C C . GLY A 1 362 ? 26.061 59.355 173.843 1.00 46.73 362 GLY C C 1
ATOM 2717 O O . GLY A 1 362 ? 26.217 60.524 173.505 1.00 41.28 362 GLY C O 1
ATOM 2718 N N . SER A 1 363 ? 27.064 58.511 173.940 1.00 42.57 363 SER C N 1
ATOM 2719 C CA . SER A 1 363 ? 28.428 58.911 173.673 1.00 43.87 363 SER C CA 1
ATOM 2720 C C . SER A 1 363 ? 28.737 58.813 172.192 1.00 50.74 363 SER C C 1
ATOM 2721 O O . SER A 1 363 ? 28.362 57.841 171.533 1.00 53.56 363 SER C O 1
ATOM 2724 N N . HIS A 1 364 ? 29.456 59.824 171.678 1.00 67.72 364 HIS C N 1
ATOM 2725 C CA . HIS A 1 364 ? 29.730 59.844 170.247 1.00 66.24 364 HIS C CA 1
ATOM 2726 C C . HIS A 1 364 ? 30.930 59.023 169.818 1.00 49.98 364 HIS C C 1
ATOM 2727 O O . HIS A 1 364 ? 31.051 58.713 168.629 1.00 45.96 364 HIS C O 1
ATOM 2734 N N . VAL A 1 365 ? 31.778 58.632 170.734 1.00 56.48 365 VAL C N 1
ATOM 2735 C CA . VAL A 1 365 ? 32.775 57.646 170.363 1.00 67.24 365 VAL C CA 1
ATOM 2736 C C . VAL A 1 365 ? 32.083 56.332 170.012 1.00 64.72 365 VAL C C 1
ATOM 2737 O O . VAL A 1 365 ? 32.394 55.697 168.997 1.00 69.69 365 VAL C O 1
ATOM 2741 N N . SER A 1 366 ? 31.084 55.937 170.810 1.00 57.22 366 SER C N 1
ATOM 2742 C CA . SER A 1 366 ? 30.285 54.762 170.473 1.00 72.53 366 SER C CA 1
ATOM 2743 C C . SER A 1 366 ? 29.496 54.982 169.194 1.00 72.26 366 SER C C 1
ATOM 2744 O O . SER A 1 366 ? 29.338 54.050 168.394 1.00 85.45 366 SER C O 1
ATOM 2747 N N . VAL A 1 367 ? 28.995 56.224 169.002 1.00 54.85 367 VAL C N 1
ATOM 2748 C CA . VAL A 1 367 ? 28.300 56.536 167.762 1.00 53.06 367 VAL C CA 1
ATOM 2749 C C . VAL A 1 367 ? 29.231 56.176 166.624 1.00 45.56 367 VAL C C 1
ATOM 2750 O O . VAL A 1 367 ? 28.985 55.199 165.924 1.00 41.21 367 VAL C O 1
ATOM 2754 N N . GLN A 1 368 ? 30.362 56.856 166.487 1.00 41.68 368 GLN C N 1
ATOM 2755 C CA . GLN A 1 368 ? 31.280 56.608 165.383 1.00 45.99 368 GLN C CA 1
ATOM 2756 C C . GLN A 1 368 ? 31.723 55.163 165.249 1.00 52.12 368 GLN C C 1
ATOM 2757 O O . GLN A 1 368 ? 31.924 54.671 164.134 1.00 44.36 368 GLN C O 1
ATOM 2763 N N . ARG A 1 369 ? 31.876 54.466 166.374 1.00 66.40 369 ARG C N 1
ATOM 2764 C CA . ARG A 1 369 ? 32.257 53.059 166.328 1.00 52.34 369 ARG C CA 1
ATOM 2765 C C . ARG A 1 369 ? 31.205 52.222 165.604 1.00 58.40 369 ARG C C 1
ATOM 2766 O O . ARG A 1 369 ? 31.518 51.470 164.672 1.00 63.12 369 ARG C O 1
ATOM 2774 N N . HIS A 1 370 ? 29.945 52.355 166.017 1.00 66.72 370 HIS C N 1
ATOM 2775 C CA . HIS A 1 370 ? 28.870 51.594 165.389 1.00 70.81 370 HIS C CA 1
ATOM 2776 C C . HIS A 1 370 ? 28.602 52.080 163.973 1.00 80.14 370 HIS C C 1
ATOM 2777 O O . HIS A 1 370 ? 28.234 51.284 163.092 1.00 85.47 370 HIS C O 1
ATOM 2784 N N . LEU A 1 371 ? 28.919 53.362 163.799 1.00 72.11 371 LEU C N 1
ATOM 2785 C CA . LEU A 1 371 ? 28.814 54.025 162.487 1.00 74.68 371 LEU C CA 1
ATOM 2786 C C . LEU A 1 371 ? 29.644 53.239 161.498 1.00 69.22 371 LEU C C 1
ATOM 2787 O O . LEU A 1 371 ? 29.117 52.757 160.476 1.00 84.61 371 LEU C O 1
ATOM 2792 N N . ALA A 1 372 ? 30.930 53.138 161.843 1.00 57.47 372 ALA C N 1
ATOM 2793 C CA . ALA A 1 372 ? 31.897 52.498 160.967 1.00 59.93 372 ALA C CA 1
ATOM 2794 C C . ALA A 1 372 ? 31.598 51.010 160.883 1.00 60.70 372 ALA C C 1
ATOM 2795 O O . ALA A 1 372 ? 31.852 50.396 159.843 1.00 70.80 372 ALA C O 1
ATOM 2797 N N . GLY A 1 373 ? 31.035 50.422 161.917 1.00 74.29 373 GLY C N 1
ATOM 2798 C CA . GLY A 1 373 ? 30.691 49.005 161.873 1.00 67.81 373 GLY C CA 1
ATOM 2799 C C . GLY A 1 373 ? 29.677 48.690 160.791 1.00 69.36 373 GLY C C 1
ATOM 2800 O O . GLY A 1 373 ? 29.852 47.755 160.004 1.00 75.06 373 GLY C O 1
ATOM 2801 N N . MET A 1 374 ? 28.575 49.446 160.758 1.00 69.90 374 MET C N 1
ATOM 2802 C CA . MET A 1 374 ? 27.461 49.137 159.815 1.00 71.98 374 MET C CA 1
ATOM 2803 C C . MET A 1 374 ? 27.660 49.759 158.425 1.00 68.65 374 MET C C 1
ATOM 2804 O O . MET A 1 374 ? 27.194 49.147 157.443 1.00 56.15 374 MET C O 1
ATOM 2809 N N . VAL A 1 375 ? 28.317 50.917 158.342 1.00 67.87 375 VAL C N 1
ATOM 2810 C CA . VAL A 1 375 ? 28.486 51.612 157.077 1.00 47.62 375 VAL C CA 1
ATOM 2811 C C . VAL A 1 375 ? 29.537 50.934 156.225 1.00 55.26 375 VAL C C 1
ATOM 2812 O O . VAL A 1 375 ? 29.576 51.145 155.003 1.00 72.56 375 VAL C O 1
ATOM 2816 N N . THR A 1 376 ? 30.385 50.241 156.920 1.00 68.76 376 THR C N 1
ATOM 2817 C CA . THR A 1 376 ? 31.522 49.591 156.274 1.00 83.62 376 THR C CA 1
ATOM 2818 C C . THR A 1 376 ? 32.432 50.615 155.600 1.00 81.80 376 THR C C 1
ATOM 2819 O O . THR A 1 376 ? 33.319 50.254 154.816 1.00 71.41 376 THR C O 1
ATOM 2823 N N . GLY A 1 377 ? 32.199 51.890 155.957 1.00 78.05 377 GLY C N 1
ATOM 2824 C CA . GLY A 1 377 ? 32.955 53.023 155.403 1.00 89.96 377 GLY C CA 1
ATOM 2825 C C . GLY A 1 377 ? 34.333 53.128 156.011 1.00 106.80 377 GLY C C 1
ATOM 2826 O O . GLY A 1 377 ? 35.308 53.339 155.262 1.00 130.43 377 GLY C O 1
ATOM 2827 N N . LEU A 1 378 ? 34.428 53.005 157.308 1.00 106.27 378 LEU C N 1
ATOM 2828 C CA . LEU A 1 378 ? 35.718 53.145 157.959 1.00 123.19 378 LEU C CA 1
ATOM 2829 C C . LEU A 1 378 ? 36.235 52.005 158.823 1.00 120.74 378 LEU C C 1
ATOM 2830 O O . LEU A 1 378 ? 37.450 51.944 159.040 1.00 137.03 378 LEU C O 1
ATOM 2835 N N . ASP A 1 379 ? 35.388 51.087 159.302 1.00 102.68 379 ASP C N 1
ATOM 2836 C CA . ASP A 1 379 ? 36.012 49.995 160.042 1.00 103.79 379 ASP C CA 1
ATOM 2837 C C . ASP A 1 379 ? 36.790 49.064 159.121 1.00 115.51 379 ASP C C 1
ATOM 2838 O O . ASP A 1 379 ? 37.611 48.274 159.602 1.00 117.84 379 ASP C O 1
ATOM 2843 N N . ILE A 1 380 ? 36.593 49.183 157.810 1.00 93.80 380 ILE C N 1
ATOM 2844 C CA . ILE A 1 380 ? 37.381 48.438 156.839 1.00 80.08 380 ILE C CA 1
ATOM 2845 C C . ILE A 1 380 ? 38.676 49.221 156.658 1.00 77.56 380 ILE C C 1
ATOM 2846 O O . ILE A 1 380 ? 38.794 50.124 155.830 1.00 67.62 380 ILE C O 1
ATOM 2851 N N . ARG A 1 381 ? 39.657 48.839 157.484 1.00 90.10 381 ARG C N 1
ATOM 2852 C CA . ARG A 1 381 ? 41.054 49.350 157.458 1.00 78.71 381 ARG C CA 1
ATOM 2853 C C . ARG A 1 381 ? 41.903 48.117 157.138 1.00 71.54 381 ARG C C 1
ATOM 2854 O O . ARG A 1 381 ? 42.149 47.318 158.063 1.00 86.89 381 ARG C O 1
ATOM 2862 N N . HIS A 1 382 ? 42.327 47.969 155.880 1.00 75.17 382 HIS C N 1
ATOM 2863 C CA . HIS A 1 382 ? 42.982 46.735 155.466 1.00 71.45 382 HIS C CA 1
ATOM 2864 C C . HIS A 1 382 ? 44.277 46.518 156.232 1.00 76.03 382 HIS C C 1
ATOM 2865 O O . HIS A 1 382 ? 45.249 47.254 156.054 1.00 83.45 382 HIS C O 1
ATOM 2872 N N . ASP A 1 383 ? 44.284 45.500 157.091 1.00 92.65 383 ASP C N 1
ATOM 2873 C CA . ASP A 1 383 ? 45.403 45.229 157.980 1.00 100.71 383 ASP C CA 1
ATOM 2874 C C . ASP A 1 383 ? 46.692 44.907 157.243 1.00 100.72 383 ASP C C 1
ATOM 2875 O O . ASP A 1 383 ? 47.754 44.882 157.873 1.00 109.97 383 ASP C O 1
ATOM 2880 N N . VAL A 1 384 ? 46.629 44.656 155.941 1.00 97.92 384 VAL C N 1
ATOM 2881 C CA . VAL A 1 384 ? 47.818 44.390 155.143 1.00 114.41 384 VAL C CA 1
ATOM 2882 C C . VAL A 1 384 ? 48.346 45.722 154.626 1.00 106.35 384 VAL C C 1
ATOM 2883 O O . VAL A 1 384 ? 47.733 46.357 153.763 1.00 109.53 384 VAL C O 1
ATOM 2887 N N . GLY A 1 385 ? 49.487 46.138 155.158 1.00 86.23 385 GLY C N 1
ATOM 2888 C CA . GLY A 1 385 ? 50.136 47.357 154.747 1.00 88.16 385 GLY C CA 1
ATOM 2889 C C . GLY A 1 385 ? 51.568 47.368 155.234 1.00 105.54 385 GLY C C 1
ATOM 2890 O O . GLY A 1 385 ? 52.118 46.340 155.635 1.00 117.32 385 GLY C O 1
ATOM 2891 N N . GLU A 1 386 ? 52.173 48.554 155.189 1.00 110.07 386 GLU C N 1
ATOM 2892 C CA . GLU A 1 386 ? 53.591 48.669 155.515 1.00 120.16 386 GLU C CA 1
ATOM 2893 C C . GLU A 1 386 ? 53.886 48.605 157.010 1.00 136.13 386 GLU C C 1
ATOM 2894 O O . GLU A 1 386 ? 54.581 47.699 157.483 1.00 152.12 386 GLU C O 1
ATOM 2900 N N . GLY A 1 387 ? 53.366 49.561 157.769 1.00 129.92 387 GLY C N 1
ATOM 2901 C CA . GLY A 1 387 ? 53.504 49.531 159.208 1.00 140.59 387 GLY C CA 1
ATOM 2902 C C . GLY A 1 387 ? 52.131 49.520 159.820 1.00 141.80 387 GLY C C 1
ATOM 2903 O O . GLY A 1 387 ? 51.946 49.121 160.965 1.00 156.12 387 GLY C O 1
ATOM 2904 N N . ASP A 1 388 ? 51.161 49.964 159.028 1.00 147.66 388 ASP C N 1
ATOM 2905 C CA . ASP A 1 388 ? 49.740 50.050 159.350 1.00 136.14 388 ASP C CA 1
ATOM 2906 C C . ASP A 1 388 ? 49.405 51.163 160.326 1.00 147.84 388 ASP C C 1
ATOM 2907 O O . ASP A 1 388 ? 48.284 51.190 160.852 1.00 147.73 388 ASP C O 1
ATOM 2912 N N . HIS A 1 389 ? 50.325 52.074 160.618 1.00 152.96 389 HIS C N 1
ATOM 2913 C CA . HIS A 1 389 ? 50.008 53.031 161.677 1.00 133.10 389 HIS C CA 1
ATOM 2914 C C . HIS A 1 389 ? 49.105 54.190 161.239 1.00 129.08 389 HIS C C 1
ATOM 2915 O O . HIS A 1 389 ? 47.928 54.202 161.637 1.00 119.56 389 HIS C O 1
ATOM 2922 N N . PRO A 1 390 ? 49.515 55.151 160.381 1.00 129.79 390 PRO C N 1
ATOM 2923 C CA . PRO A 1 390 ? 48.583 56.185 159.983 1.00 143.01 390 PRO C CA 1
ATOM 2924 C C . PRO A 1 390 ? 47.870 55.900 158.655 1.00 161.57 390 PRO C C 1
ATOM 2925 O O . PRO A 1 390 ? 48.540 55.906 157.646 1.00 193.65 390 PRO C O 1
ATOM 2929 N N . LEU A 1 391 ? 46.532 55.753 158.683 1.00 162.53 391 LEU C N 1
ATOM 2930 C CA . LEU A 1 391 ? 45.569 55.578 157.547 1.00 145.49 391 LEU C CA 1
ATOM 2931 C C . LEU A 1 391 ? 45.965 54.568 156.462 1.00 120.85 391 LEU C C 1
ATOM 2932 O O . LEU A 1 391 ? 45.369 54.615 155.380 1.00 108.36 391 LEU C O 1
ATOM 2937 N N . LEU A 1 392 ? 46.840 53.609 156.765 1.00 108.21 392 LEU C N 1
ATOM 2938 C CA . LEU A 1 392 ? 47.311 52.702 155.676 1.00 107.26 392 LEU C CA 1
ATOM 2939 C C . LEU A 1 392 ? 46.217 51.919 154.928 1.00 105.85 392 LEU C C 1
ATOM 2940 O O . LEU A 1 392 ? 45.940 52.144 153.789 1.00 112.51 392 LEU C O 1
ATOM 2945 N N . GLY A 1 393 ? 45.618 50.949 155.559 1.00 102.91 393 GLY C N 1
ATOM 2946 C CA . GLY A 1 393 ? 44.641 50.110 154.894 1.00 100.25 393 GLY C CA 1
ATOM 2947 C C . GLY A 1 393 ? 43.261 50.731 154.895 1.00 94.77 393 GLY C C 1
ATOM 2948 O O . GLY A 1 393 ? 42.282 50.091 154.498 1.00 86.20 393 GLY C O 1
ATOM 2949 N N . ARG A 1 394 ? 43.162 51.953 155.381 1.00 110.62 394 ARG C N 1
ATOM 2950 C CA . ARG A 1 394 ? 41.986 52.799 155.444 1.00 134.66 394 ARG C CA 1
ATOM 2951 C C . ARG A 1 394 ? 41.762 53.442 154.080 1.00 102.13 394 ARG C C 1
ATOM 2952 O O . ARG A 1 394 ? 42.689 53.587 153.281 1.00 92.03 394 ARG C O 1
ATOM 2960 N N . ARG A 1 395 ? 40.518 53.812 153.801 1.00 81.26 395 ARG C N 1
ATOM 2961 C CA . ARG A 1 395 ? 40.240 54.417 152.507 1.00 64.21 395 ARG C CA 1
ATOM 2962 C C . ARG A 1 395 ? 40.380 55.932 152.588 1.00 67.14 395 ARG C C 1
ATOM 2963 O O . ARG A 1 395 ? 40.423 56.520 153.671 1.00 56.49 395 ARG C O 1
ATOM 2971 N N . LEU A 1 396 ? 40.448 56.562 151.415 1.00 64.93 396 LEU C N 1
ATOM 2972 C CA . LEU A 1 396 ? 40.694 57.995 151.329 1.00 59.47 396 LEU C CA 1
ATOM 2973 C C . LEU A 1 396 ? 39.415 58.727 150.954 1.00 68.57 396 LEU C C 1
ATOM 2974 O O . LEU A 1 396 ? 38.840 58.455 149.891 1.00 81.29 396 LEU C O 1
ATOM 2979 N N . PRO A 1 397 ? 38.940 59.659 151.771 1.00 72.02 397 PRO C N 1
ATOM 2980 C CA . PRO A 1 397 ? 37.666 60.326 151.489 1.00 60.89 397 PRO C CA 1
ATOM 2981 C C . PRO A 1 397 ? 37.808 61.549 150.597 1.00 64.44 397 PRO C C 1
ATOM 2982 O O . PRO A 1 397 ? 38.848 62.202 150.549 1.00 78.07 397 PRO C O 1
ATOM 2986 N N . ASP A 1 398 ? 36.705 61.854 149.914 1.00 86.69 398 ASP C N 1
ATOM 2987 C CA . ASP A 1 398 ? 36.584 62.956 148.963 1.00 91.15 398 ASP C CA 1
ATOM 2988 C C . ASP A 1 398 ? 37.220 64.240 149.482 1.00 94.49 398 ASP C C 1
ATOM 2989 O O . ASP A 1 398 ? 36.979 64.657 150.618 1.00 99.31 398 ASP C O 1
ATOM 2994 N N . ARG A 1 399 ? 38.030 64.867 148.632 1.00 90.44 399 ARG C N 1
ATOM 2995 C CA . ARG A 1 399 ? 38.715 66.104 148.980 1.00 91.66 399 ARG C CA 1
ATOM 2996 C C . ARG A 1 399 ? 39.046 66.852 147.697 1.00 94.85 399 ARG C C 1
ATOM 2997 O O . ARG A 1 399 ? 39.500 66.245 146.725 1.00 92.95 399 ARG C O 1
ATOM 3005 N N . GLU A 1 400 ? 38.799 68.158 147.688 1.00 93.48 400 GLU C N 1
ATOM 3006 C CA . GLU A 1 400 ? 39.035 68.950 146.472 1.00 104.11 400 GLU C CA 1
ATOM 3007 C C . GLU A 1 400 ? 40.535 69.159 146.287 1.00 109.94 400 GLU C C 1
ATOM 3008 O O . GLU A 1 400 ? 41.314 69.136 147.246 1.00 96.56 400 GLU C O 1
ATOM 3014 N N . LEU A 1 401 ? 40.935 69.301 145.008 1.00 115.22 401 LEU C N 1
ATOM 3015 C CA . LEU A 1 401 ? 42.316 69.523 144.599 1.00 98.49 401 LEU C CA 1
ATOM 3016 C C . LEU A 1 401 ? 42.389 70.809 143.787 1.00 96.82 401 LEU C C 1
ATOM 3017 O O . LEU A 1 401 ? 41.364 71.355 143.372 1.00 100.41 401 LEU C O 1
ATOM 3022 N N . VAL A 1 402 ? 43.602 71.304 143.528 1.00 106.55 402 VAL C N 1
ATOM 3023 C CA . VAL A 1 402 ? 43.672 72.596 142.851 1.00 126.65 402 VAL C CA 1
ATOM 3024 C C . VAL A 1 402 ? 44.448 72.632 141.543 1.00 132.58 402 VAL C C 1
ATOM 3025 O O . VAL A 1 402 ? 45.061 71.653 141.097 1.00 136.07 402 VAL C O 1
ATOM 3029 N N . VAL A 1 403 ? 44.457 73.844 140.995 1.00 154.27 403 VAL C N 1
ATOM 3030 C CA . VAL A 1 403 ? 44.754 74.211 139.620 1.00 171.97 403 VAL C CA 1
ATOM 3031 C C . VAL A 1 403 ? 46.093 73.698 139.093 1.00 166.73 403 VAL C C 1
ATOM 3032 O O . VAL A 1 403 ? 46.294 73.628 137.875 1.00 162.77 403 VAL C O 1
ATOM 3036 N N . ASP A 1 404 ? 47.037 73.359 139.981 1.00 182.92 404 ASP C N 1
ATOM 3037 C CA . ASP A 1 404 ? 48.342 72.883 139.526 1.00 190.18 404 ASP C CA 1
ATOM 3038 C C . ASP A 1 404 ? 48.195 71.690 138.597 1.00 180.90 404 ASP C C 1
ATOM 3039 O O . ASP A 1 404 ? 48.902 71.596 137.591 1.00 168.92 404 ASP C O 1
ATOM 3044 N N . GLY A 1 405 ? 47.296 70.766 138.917 1.00 185.13 405 GLY C N 1
ATOM 3045 C CA . GLY A 1 405 ? 46.868 69.834 137.904 1.00 202.44 405 GLY C CA 1
ATOM 3046 C C . GLY A 1 405 ? 45.835 70.527 137.042 1.00 214.99 405 GLY C C 1
ATOM 3047 O O . GLY A 1 405 ? 46.102 70.904 135.899 1.00 212.55 405 GLY C O 1
ATOM 3048 N N . GLU A 1 406 ? 44.678 70.778 137.638 1.00 214.25 406 GLU C N 1
ATOM 3049 C CA . GLU A 1 406 ? 43.509 71.456 137.081 1.00 203.54 406 GLU C CA 1
ATOM 3050 C C . GLU A 1 406 ? 42.536 71.549 138.242 1.00 177.60 406 GLU C C 1
ATOM 3051 O O . GLU A 1 406 ? 42.831 71.078 139.342 1.00 168.50 406 GLU C O 1
ATOM 3057 N N . LYS A 1 407 ? 41.364 72.129 137.987 1.00 166.63 407 LYS C N 1
ATOM 3058 C CA . LYS A 1 407 ? 40.336 72.189 139.020 1.00 160.76 407 LYS C CA 1
ATOM 3059 C C . LYS A 1 407 ? 39.975 70.818 139.602 1.00 171.23 407 LYS C C 1
ATOM 3060 O O . LYS A 1 407 ? 39.681 70.709 140.798 1.00 173.92 407 LYS C O 1
ATOM 3066 N N . ILE A 1 408 ? 40.034 69.767 138.786 1.00 160.97 408 ILE C N 1
ATOM 3067 C CA . ILE A 1 408 ? 39.536 68.416 139.072 1.00 146.88 408 ILE C CA 1
ATOM 3068 C C . ILE A 1 408 ? 40.012 67.859 140.413 1.00 116.83 408 ILE C C 1
ATOM 3069 O O . ILE A 1 408 ? 41.224 67.737 140.634 1.00 120.04 408 ILE C O 1
ATOM 3074 N N . PRO A 1 409 ? 39.112 67.487 141.322 1.00 107.51 409 PRO C N 1
ATOM 3075 C CA . PRO A 1 409 ? 39.507 66.788 142.555 1.00 98.70 409 PRO C CA 1
ATOM 3076 C C . PRO A 1 409 ? 39.699 65.295 142.295 1.00 104.51 409 PRO C C 1
ATOM 3077 O O . PRO A 1 409 ? 39.631 64.836 141.160 1.00 114.96 409 PRO C O 1
ATOM 3081 N N . PHE A 1 410 ? 39.962 64.518 143.323 1.00 103.18 410 PHE C N 1
ATOM 3082 C CA . PHE A 1 410 ? 40.397 63.138 143.128 1.00 117.33 410 PHE C CA 1
ATOM 3083 C C . PHE A 1 410 ? 39.342 62.041 143.144 1.00 125.07 410 PHE C C 1
ATOM 3084 O O . PHE A 1 410 ? 39.704 60.887 142.894 1.00 124.80 410 PHE C O 1
ATOM 3092 N N . TYR A 1 411 ? 38.099 62.308 143.483 1.00 122.60 411 TYR C N 1
ATOM 3093 C CA . TYR A 1 411 ? 37.150 61.239 143.213 1.00 120.48 411 TYR C CA 1
ATOM 3094 C C . TYR A 1 411 ? 37.180 60.922 141.725 1.00 112.36 411 TYR C C 1
ATOM 3095 O O . TYR A 1 411 ? 37.361 59.760 141.329 1.00 108.61 411 TYR C O 1
ATOM 3104 N N . SER A 1 412 ? 37.202 61.972 140.899 1.00 97.80 412 SER C N 1
ATOM 31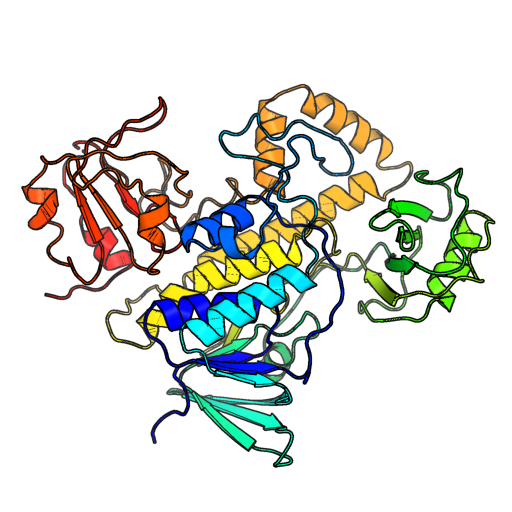05 C CA . SER A 1 412 ? 37.380 61.840 139.457 1.00 78.52 412 SER C CA 1
ATOM 3106 C C . SER A 1 412 ? 38.612 61.029 139.096 1.00 83.38 412 SER C C 1
ATOM 3107 O O . SER A 1 412 ? 38.669 60.463 138.002 1.00 96.74 412 SER C O 1
ATOM 3110 N N . LEU A 1 413 ? 39.603 60.963 139.977 1.00 80.95 413 LEU C N 1
ATOM 3111 C CA . LEU A 1 413 ? 40.840 60.308 139.589 1.00 76.37 413 LEU C CA 1
ATOM 3112 C C . LEU A 1 413 ? 40.731 58.796 139.638 1.00 86.29 413 LEU C C 1
ATOM 3113 O O . LEU A 1 413 ? 41.398 58.115 138.855 1.00 83.72 413 LEU C O 1
ATOM 3118 N N . LEU A 1 414 ? 39.902 58.242 140.523 1.00 99.84 414 LEU C N 1
ATOM 3119 C CA . LEU A 1 414 ? 39.908 56.785 140.578 1.00 71.24 414 LEU C CA 1
ATOM 3120 C C . LEU A 1 414 ? 39.002 56.168 139.529 1.00 63.23 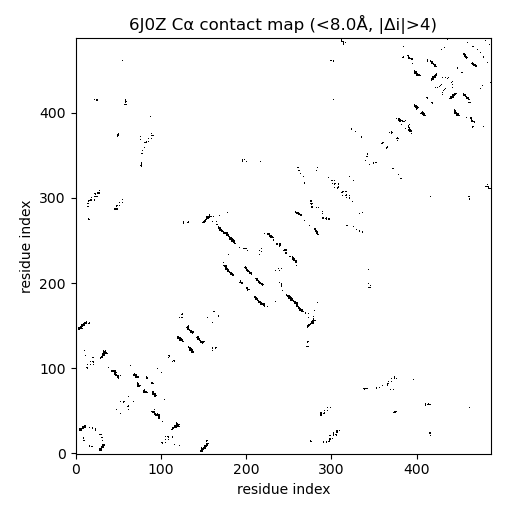414 LEU C C 1
ATOM 3121 O O . LEU A 1 414 ? 38.913 54.938 139.460 1.00 74.32 414 LEU C O 1
ATOM 3126 N N . ARG A 1 415 ? 38.376 57.010 138.698 1.00 60.28 415 ARG C N 1
ATOM 3127 C CA . ARG A 1 415 ? 37.383 56.521 137.746 1.00 65.47 415 ARG C CA 1
ATOM 3128 C C . ARG A 1 415 ? 37.928 55.560 136.694 1.00 80.85 415 ARG C C 1
ATOM 3129 O O . ARG A 1 415 ? 37.193 54.632 136.322 1.00 84.09 415 ARG C O 1
ATOM 3137 N N . PRO A 1 416 ? 39.135 55.680 136.198 1.00 107.71 416 PRO C N 1
ATOM 3138 C CA . PRO A 1 416 ? 39.640 54.677 135.245 1.00 107.10 416 PRO C CA 1
ATOM 3139 C C . PRO A 1 416 ? 40.207 53.408 135.866 1.00 93.26 416 PRO C C 1
ATOM 3140 O O . PRO A 1 416 ? 40.883 52.655 135.160 1.00 85.18 416 PRO C O 1
ATOM 3144 N N . GLY A 1 417 ? 39.966 53.149 137.148 1.00 91.47 417 GLY C N 1
ATOM 3145 C CA . GLY A 1 417 ? 40.440 51.914 137.742 1.00 96.46 417 GLY C CA 1
ATOM 3146 C C . GLY A 1 417 ? 41.939 51.805 137.817 1.00 97.01 417 GLY C C 1
ATOM 3147 O O . GLY A 1 417 ? 42.475 50.695 137.908 1.00 105.73 417 GLY C O 1
ATOM 3148 N N . ARG A 1 418 ? 42.623 52.937 137.783 1.00 87.49 418 ARG C N 1
ATOM 3149 C CA . ARG A 1 418 ? 44.061 53.063 137.846 1.00 91.10 418 ARG C CA 1
ATOM 3150 C C . ARG A 1 418 ? 44.434 53.415 139.284 1.00 87.56 418 ARG C C 1
ATOM 3151 O O . ARG A 1 418 ? 43.570 53.526 140.154 1.00 70.43 418 ARG C O 1
ATOM 3159 N N . ALA A 1 419 ? 45.723 53.596 139.548 1.00 100.50 419 ALA C N 1
ATOM 3160 C CA . ALA A 1 419 ? 46.130 54.107 140.845 1.00 95.48 419 ALA C CA 1
ATOM 3161 C C . ALA A 1 419 ? 46.467 55.585 140.713 1.00 72.45 419 ALA C C 1
ATOM 3162 O O . ALA A 1 419 ? 46.469 56.152 139.614 1.00 77.16 419 ALA C O 1
ATOM 3164 N N . VAL A 1 420 ? 46.799 56.191 141.842 1.00 64.53 420 VAL C N 1
ATOM 3165 C CA . VAL A 1 420 ? 47.149 57.606 141.792 1.00 78.59 420 VAL C CA 1
ATOM 3166 C C . VAL A 1 420 ? 48.137 57.950 142.895 1.00 92.42 420 VAL C C 1
ATOM 3167 O O . VAL A 1 420 ? 48.327 57.199 143.848 1.00 104.70 420 VAL C O 1
ATOM 3171 N N . LEU A 1 421 ? 48.775 59.125 142.723 1.00 77.06 421 LEU C N 1
ATOM 3172 C CA . LEU A 1 421 ? 49.836 59.606 143.588 1.00 84.49 421 LEU C CA 1
ATOM 3173 C C . LEU A 1 421 ? 49.715 61.118 143.613 1.00 97.61 421 LEU C C 1
ATOM 3174 O O . LEU A 1 421 ? 49.687 61.750 142.553 1.00 90.22 421 LEU C O 1
ATOM 3179 N N . LEU A 1 422 ? 49.610 61.698 144.803 1.00 111.72 422 LEU C N 1
ATOM 3180 C CA . LEU A 1 422 ? 49.316 63.117 144.950 1.00 112.70 422 LEU C CA 1
ATOM 3181 C C . LEU A 1 422 ? 50.536 63.841 145.502 1.00 114.47 422 LEU C C 1
ATOM 3182 O O . LEU A 1 422 ? 50.996 63.535 146.608 1.00 119.30 422 LEU C O 1
ATOM 3187 N N . GLU A 1 423 ? 51.044 64.807 144.747 1.00 119.09 423 GLU C N 1
ATOM 3188 C CA . GLU A 1 423 ? 52.194 65.589 145.160 1.00 133.03 423 GLU C CA 1
ATOM 3189 C C . GLU A 1 423 ? 51.895 67.075 145.022 1.00 154.23 423 GLU C C 1
ATOM 3190 O O . GLU A 1 423 ? 50.913 67.491 144.404 1.00 151.18 423 GLU C O 1
ATOM 3196 N N . LEU A 1 424 ? 52.785 67.870 145.599 1.00 174.03 424 LEU C N 1
ATOM 3197 C CA . LEU A 1 424 ? 52.509 69.303 145.872 1.00 171.19 424 LEU C CA 1
ATOM 3198 C C . LEU A 1 424 ? 53.127 70.216 144.830 1.00 175.46 424 LEU C C 1
ATOM 3199 O O . LEU A 1 424 ? 53.143 71.431 145.049 1.00 176.63 424 LEU C O 1
ATOM 3204 N N . GLY A 1 425 ? 53.601 69.696 143.705 1.00 176.69 425 GLY C N 1
ATOM 3205 C CA . GLY A 1 425 ? 54.366 70.518 142.788 1.00 155.03 425 GLY C CA 1
ATOM 3206 C C . GLY A 1 425 ? 55.814 70.621 143.186 1.00 146.17 425 GLY C C 1
ATOM 3207 O O . GLY A 1 425 ? 56.591 71.228 142.447 1.00 130.51 425 GLY C O 1
ATOM 3208 N N . GLY A 1 426 ? 56.158 70.080 144.313 1.00 160.75 426 GLY C N 1
ATOM 3209 C CA . GLY A 1 426 ? 57.551 70.078 144.781 1.00 173.65 426 GLY C CA 1
ATOM 3210 C C . GLY A 1 426 ? 57.810 68.600 144.958 1.00 176.24 426 GLY C C 1
ATOM 3211 O O . GLY A 1 426 ? 57.084 67.782 144.384 1.00 183.10 426 GLY C O 1
ATOM 3212 N N . ASP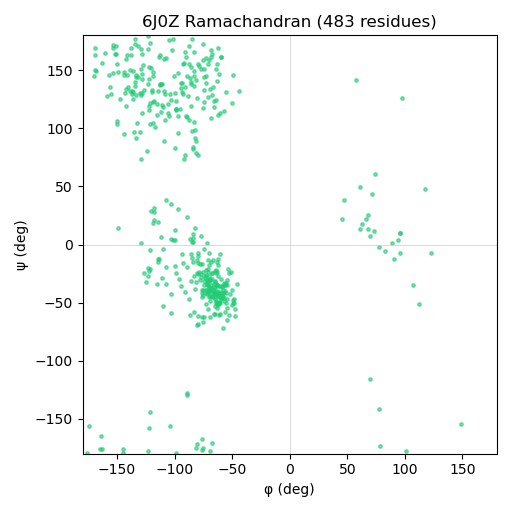 A 1 427 ? 58.798 68.255 145.791 1.00 182.49 427 ASP C N 1
ATOM 3213 C CA . ASP A 1 427 ? 59.206 66.850 145.912 1.00 165.35 427 ASP C CA 1
ATOM 3214 C C . ASP A 1 427 ? 59.373 66.241 144.523 1.00 166.21 427 ASP C C 1
ATOM 3215 O O . ASP A 1 427 ? 59.003 65.096 144.265 1.00 138.20 427 ASP C O 1
ATOM 3220 N N . ARG A 1 428 ? 59.905 67.036 143.597 1.00 163.14 428 ARG C N 1
ATOM 3221 C CA . ARG A 1 428 ? 60.148 66.662 142.180 1.00 162.80 428 ARG C CA 1
ATOM 3222 C C . ARG A 1 428 ? 60.864 65.311 142.145 1.00 175.02 428 ARG C C 1
ATOM 3223 O O . ARG A 1 428 ? 60.443 64.440 141.357 1.00 179.88 428 ARG C O 1
ATOM 3231 N N . GLY A 1 429 ? 61.905 65.148 142.968 1.00 169.55 429 GLY C N 1
ATOM 3232 C CA . GLY A 1 429 ? 62.612 63.879 142.990 1.00 159.26 429 GLY C CA 1
ATOM 3233 C C . GLY A 1 429 ? 61.666 62.730 143.264 1.00 137.37 429 GLY C C 1
ATOM 3234 O O . GLY A 1 429 ? 61.621 61.753 142.517 1.00 137.48 429 GLY C O 1
ATOM 3235 N N . LEU A 1 430 ? 60.854 62.856 144.306 1.00 140.77 430 LEU C N 1
ATOM 3236 C CA . LEU A 1 430 ? 59.862 61.823 144.541 1.00 155.64 430 LEU C CA 1
ATOM 3237 C C . LEU A 1 430 ? 58.723 61.898 143.526 1.00 135.43 430 LEU C C 1
ATOM 3238 O O . LEU A 1 430 ? 58.161 60.851 143.182 1.00 122.28 430 LEU C O 1
ATOM 3243 N N . ARG A 1 431 ? 58.407 63.088 142.995 1.00 135.50 431 ARG C N 1
ATOM 3244 C CA . ARG A 1 431 ? 57.392 63.189 141.903 1.00 127.40 431 ARG C CA 1
ATOM 3245 C C . ARG A 1 431 ? 57.768 62.320 140.681 1.00 117.84 431 ARG C C 1
ATOM 3246 O O . ARG A 1 431 ? 56.857 61.627 140.188 1.00 102.13 431 ARG C O 1
ATOM 3254 N N . THR A 1 432 ? 59.025 62.333 140.192 1.00 131.51 432 THR C N 1
ATOM 3255 C CA . THR A 1 432 ? 59.328 61.563 138.995 1.00 140.12 432 THR C CA 1
ATOM 3256 C C . THR A 1 432 ? 60.476 60.577 139.148 1.00 143.82 432 THR C C 1
ATOM 3257 O O . THR A 1 432 ? 60.429 59.520 138.516 1.00 151.72 432 THR C O 1
ATOM 3261 N N . ALA A 1 433 ? 61.495 60.870 139.963 1.00 146.56 433 ALA C N 1
ATOM 3262 C CA . ALA A 1 433 ? 62.536 59.869 140.175 1.00 149.94 433 ALA C CA 1
ATOM 3263 C C . ALA A 1 433 ? 62.024 58.704 141.006 1.00 145.16 433 ALA C C 1
ATOM 3264 O O . ALA A 1 433 ? 62.557 57.597 140.892 1.00 140.02 433 ALA C O 1
ATOM 3266 N N . ALA A 1 434 ? 60.982 58.922 141.807 1.00 137.05 434 ALA C N 1
ATOM 3267 C CA . ALA A 1 434 ? 60.295 57.833 142.484 1.00 136.18 434 ALA C CA 1
ATOM 3268 C C . ALA A 1 434 ? 59.105 57.308 141.694 1.00 132.20 434 ALA C C 1
ATOM 3269 O O . ALA A 1 434 ? 58.602 56.223 142.003 1.00 111.77 434 ALA C O 1
ATOM 3271 N N . ALA A 1 435 ? 58.637 58.053 140.696 1.00 139.77 435 ALA C N 1
ATOM 3272 C CA . ALA A 1 435 ? 57.461 57.660 139.924 1.00 147.80 435 ALA C CA 1
ATOM 3273 C C . ALA A 1 435 ? 57.684 58.074 138.475 1.00 145.07 435 ALA C C 1
ATOM 3274 O O . ALA A 1 435 ? 57.412 59.215 138.096 1.00 139.72 435 ALA C O 1
ATOM 3276 N N . GLY A 1 436 ? 58.169 57.133 137.672 1.00 152.87 436 GLY C N 1
ATOM 3277 C CA . GLY A 1 436 ? 58.236 57.283 136.230 1.00 144.83 436 GLY C CA 1
ATOM 3278 C C . GLY A 1 436 ? 57.380 56.209 135.591 1.00 143.07 436 GLY C C 1
ATOM 3279 O O . GLY A 1 436 ? 57.676 55.711 134.501 1.00 138.86 436 GLY C O 1
ATOM 3280 N N . TRP A 1 437 ? 56.315 55.839 136.295 1.00 153.54 437 TRP C N 1
ATOM 3281 C CA . TRP A 1 437 ? 55.346 54.841 135.857 1.00 161.35 437 TRP C CA 1
ATOM 3282 C C . TRP A 1 437 ? 54.033 55.516 135.471 1.00 155.90 437 TRP C C 1
ATOM 3283 O O . TRP A 1 437 ? 52.944 55.022 135.769 1.00 144.68 437 TRP C O 1
ATOM 3294 N N . ALA A 1 438 ? 54.151 56.686 134.835 1.00 173.18 438 ALA C N 1
ATOM 3295 C CA . ALA A 1 438 ? 53.015 57.538 134.494 1.00 178.48 438 ALA C CA 1
ATOM 3296 C C . ALA A 1 438 ? 51.829 56.804 133.878 1.00 182.97 438 ALA C C 1
ATOM 3297 O O . ALA A 1 438 ? 50.681 57.221 134.044 1.00 190.75 438 ALA C O 1
ATOM 3299 N N . ASP A 1 439 ? 52.082 55.759 133.092 1.00 170.34 439 ASP C N 1
ATOM 3300 C CA . ASP A 1 439 ? 50.961 54.996 132.547 1.00 150.38 439 ASP C CA 1
ATOM 3301 C C . ASP A 1 439 ? 50.469 53.997 133.580 1.00 149.24 439 ASP C C 1
ATOM 3302 O O . ASP A 1 439 ? 49.263 53.756 133.704 1.00 150.29 439 ASP C O 1
ATOM 3307 N N . ARG A 1 440 ? 51.405 53.407 134.321 1.00 141.27 440 ARG C N 1
ATOM 3308 C CA . ARG A 1 440 ? 51.060 52.370 135.327 1.00 161.59 440 ARG C CA 1
ATOM 3309 C C . ARG A 1 440 ? 50.146 52.930 136.407 1.00 143.15 440 ARG C C 1
ATOM 3310 O O . ARG A 1 440 ? 49.173 52.274 136.794 1.00 119.75 440 ARG C O 1
ATOM 3318 N N . VAL A 1 441 ? 50.453 54.108 136.914 1.00 133.82 441 VAL C N 1
ATOM 3319 C CA . VAL A 1 441 ? 49.670 54.800 137.911 1.00 112.34 441 VAL C CA 1
ATOM 3320 C C . VAL A 1 441 ? 49.555 56.243 137.449 1.00 111.16 441 VAL C C 1
ATOM 3321 O O . VAL A 1 441 ? 50.126 56.626 136.434 1.00 122.37 441 VAL C O 1
ATOM 3325 N N . ASP A 1 442 ? 48.817 57.045 138.192 1.00 103.65 442 ASP C N 1
ATOM 3326 C CA . ASP A 1 442 ? 48.619 58.431 137.821 1.00 115.41 442 ASP C CA 1
ATOM 3327 C C . ASP A 1 442 ? 49.384 59.315 138.789 1.00 117.89 442 ASP C C 1
ATOM 3328 O O . ASP A 1 442 ? 49.339 59.110 140.004 1.00 118.51 442 ASP C O 1
ATOM 3333 N N . LEU A 1 443 ? 50.136 60.256 138.242 1.00 122.29 443 LEU C N 1
ATOM 3334 C CA . LEU A 1 443 ? 50.945 61.171 139.029 1.00 112.67 443 LEU C CA 1
ATOM 3335 C C . LEU A 1 443 ? 50.308 62.539 138.901 1.00 125.58 443 LEU C C 1
ATOM 3336 O O . LEU A 1 443 ? 50.185 63.069 137.791 1.00 132.88 443 LEU C O 1
ATOM 3341 N N . VAL A 1 444 ? 49.875 63.088 140.027 1.00 108.32 444 VAL C N 1
ATOM 3342 C CA . VAL A 1 444 ? 49.067 64.295 140.067 1.00 122.40 444 VAL C CA 1
ATOM 3343 C C . VAL A 1 444 ? 49.787 65.323 140.921 1.00 129.15 444 VAL C C 1
ATOM 3344 O O . VAL A 1 444 ? 50.350 64.984 141.966 1.00 125.08 444 VAL C O 1
ATOM 3348 N N . ALA A 1 445 ? 49.777 66.571 140.470 1.00 139.26 445 ALA C N 1
ATOM 3349 C CA . ALA A 1 445 ? 50.502 67.658 141.111 1.00 151.31 445 ALA C CA 1
ATOM 3350 C C . ALA A 1 445 ? 49.511 68.749 141.484 1.00 159.81 445 ALA C C 1
ATOM 3351 O O . ALA A 1 445 ? 48.908 69.359 140.598 1.00 158.86 445 ALA C O 1
ATOM 3353 N N . ALA A 1 446 ? 49.345 69.000 142.782 1.00 174.95 446 ALA C N 1
ATOM 3354 C CA . ALA A 1 446 ? 48.415 70.040 143.219 1.00 182.07 446 ALA C CA 1
ATOM 3355 C C . ALA A 1 446 ? 48.588 70.331 144.704 1.00 188.42 446 ALA C C 1
ATOM 3356 O O . ALA A 1 446 ? 49.190 69.551 145.448 1.00 174.56 446 ALA C O 1
ATOM 3358 N N . GLU A 1 447 ? 48.046 71.484 145.112 1.00 208.24 447 GLU C N 1
ATOM 3359 C CA . GLU A 1 447 ? 47.964 71.911 146.512 1.00 224.67 447 GLU C CA 1
ATOM 3360 C C . GLU A 1 447 ? 46.548 71.604 147.013 1.00 221.82 447 GLU C C 1
ATOM 3361 O O . GLU A 1 447 ? 45.667 72.456 147.057 1.00 243.37 447 GLU C O 1
ATOM 3367 N N . PHE A 1 448 ? 46.347 70.358 147.428 1.00 197.76 448 PHE C N 1
ATOM 3368 C CA . PHE A 1 448 ? 45.042 69.720 147.574 1.00 186.98 448 PHE C CA 1
ATOM 3369 C C . PHE A 1 448 ? 44.333 70.001 148.901 1.00 165.37 448 PHE C C 1
ATOM 3370 O O . PHE A 1 448 ? 43.301 69.369 149.173 1.00 145.29 448 PHE C O 1
ATOM 3378 N N . ASP A 1 449 ? 44.834 70.917 149.728 1.00 168.39 449 ASP C N 1
ATOM 3379 C CA . ASP A 1 449 ? 44.322 71.075 151.092 1.00 179.01 449 ASP C CA 1
ATOM 3380 C C . ASP A 1 449 ? 43.038 71.902 151.153 1.00 169.77 449 ASP C C 1
ATOM 3381 O O . ASP A 1 449 ? 43.064 73.122 151.318 1.00 195.76 449 ASP C O 1
ATOM 3386 N N . GLY A 1 450 ? 41.894 71.229 151.023 1.00 129.71 450 GLY C N 1
ATOM 3387 C CA . GLY A 1 450 ? 40.602 71.945 151.113 1.00 111.14 450 GLY C CA 1
ATOM 3388 C C . GLY A 1 450 ? 40.153 72.249 152.544 1.00 107.14 450 GLY C C 1
ATOM 3389 O O . GLY A 1 450 ? 40.003 73.442 152.876 1.00 106.30 450 GLY C O 1
ATOM 3390 N N . CYS A 1 451 ? 39.947 71.201 153.351 1.00 99.67 451 CYS C N 1
ATOM 3391 C CA . CYS A 1 451 ? 39.447 71.207 154.723 1.00 94.85 451 CYS C CA 1
ATOM 3392 C C . CYS A 1 451 ? 40.609 70.966 155.683 1.00 123.35 451 CYS C C 1
ATOM 3393 O O . CYS A 1 451 ? 41.787 71.181 155.365 1.00 132.61 451 CYS C O 1
ATOM 3396 N N . GLU A 1 452 ? 40.275 70.460 156.878 1.00 144.59 452 GLU C N 1
ATOM 3397 C CA . GLU A 1 452 ? 41.223 70.585 157.986 1.00 179.25 452 GLU C CA 1
ATOM 3398 C C . GLU A 1 452 ? 42.072 69.332 158.260 1.00 191.52 452 GLU C C 1
ATOM 3399 O O . GLU A 1 452 ? 43.168 69.480 158.809 1.00 208.24 452 GLU C O 1
ATOM 3405 N N . ALA A 1 453 ? 41.632 68.127 157.893 1.00 171.64 453 ALA C N 1
ATOM 3406 C CA . ALA A 1 453 ? 42.223 66.910 158.473 1.00 150.53 453 ALA C CA 1
ATOM 3407 C C . ALA A 1 453 ? 43.623 66.455 158.023 1.00 166.48 453 ALA C C 1
ATOM 3408 O O . ALA A 1 453 ? 44.544 66.493 158.851 1.00 182.59 453 ALA C O 1
ATOM 3410 N N . PRO A 1 454 ? 43.988 66.089 156.802 1.00 156.98 454 PRO C N 1
ATOM 3411 C CA . PRO A 1 454 ? 45.347 65.544 156.555 1.00 152.49 454 PRO C CA 1
ATOM 3412 C C . PRO A 1 454 ? 46.319 66.515 155.867 1.00 155.14 454 PRO C C 1
ATOM 3413 O O . PRO A 1 454 ? 45.925 67.608 155.502 1.00 165.25 454 PRO C O 1
ATOM 3417 N N . VAL A 1 455 ? 47.566 66.060 155.720 1.00 140.66 455 VAL C N 1
ATOM 3418 C CA . VAL A 1 455 ? 48.670 66.763 155.055 1.00 135.02 455 VAL C CA 1
ATOM 3419 C C . VAL A 1 455 ? 49.245 65.913 153.917 1.00 127.83 455 VAL C C 1
ATOM 3420 O O . VAL A 1 455 ? 48.778 64.806 153.659 1.00 134.22 455 VAL C O 1
ATOM 3424 N N . ASP A 1 456 ? 50.293 66.429 153.259 1.00 121.19 456 ASP C N 1
ATOM 3425 C CA . ASP A 1 456 ? 50.781 65.888 151.985 1.00 125.80 456 ASP C CA 1
ATOM 3426 C C . ASP A 1 456 ? 51.563 64.577 152.167 1.00 147.93 456 ASP C C 1
ATOM 3427 O O . ASP A 1 456 ? 52.088 64.275 153.246 1.00 150.69 456 ASP C O 1
ATOM 3432 N N . GLY A 1 457 ? 51.647 63.800 151.068 1.00 171.16 457 GLY C N 1
ATOM 3433 C CA . GLY A 1 457 ? 52.476 62.597 150.992 1.00 175.77 457 GLY C CA 1
ATOM 3434 C C . GLY A 1 457 ? 51.825 61.237 150.766 1.00 153.54 457 GLY C C 1
ATOM 3435 O O . GLY A 1 457 ? 52.165 60.282 151.474 1.00 155.39 457 GLY C O 1
ATOM 3436 N N . ILE A 1 458 ? 50.918 61.102 149.789 1.00 146.71 458 ILE C N 1
ATOM 3437 C CA . ILE A 1 458 ? 50.116 59.881 149.661 1.00 139.31 458 ILE C CA 1
ATOM 3438 C C . ILE A 1 458 ? 49.910 59.457 148.206 1.00 109.01 458 ILE C C 1
ATOM 3439 O O . ILE A 1 458 ? 49.589 60.281 147.343 1.00 117.90 458 ILE C O 1
ATOM 3444 N N . LEU A 1 459 ? 50.071 58.149 147.952 1.00 86.61 459 LEU C N 1
ATOM 3445 C CA . LEU A 1 459 ? 49.600 57.466 146.752 1.00 97.91 459 LEU C CA 1
ATOM 3446 C C . LEU A 1 459 ? 48.601 56.387 147.157 1.00 105.66 459 LEU C C 1
ATOM 3447 O O . LEU A 1 459 ? 48.749 55.753 148.206 1.00 106.87 459 LEU C O 1
ATOM 3452 N N . VAL A 1 460 ? 47.583 56.163 146.322 1.00 102.87 460 VAL C N 1
ATOM 3453 C CA . VAL A 1 460 ? 46.532 55.213 146.670 1.00 88.20 460 VAL C CA 1
ATOM 3454 C C . VAL A 1 460 ? 46.262 54.207 145.559 1.00 86.27 460 VAL C C 1
ATOM 3455 O O . VAL A 1 460 ? 46.422 54.484 144.358 1.00 96.10 460 VAL C O 1
ATOM 3459 N N . ARG A 1 461 ? 45.817 53.015 146.015 1.00 64.06 461 ARG C N 1
ATOM 3460 C CA . ARG A 1 461 ? 45.356 51.827 145.305 1.00 73.19 461 ARG C CA 1
ATOM 3461 C C . ARG A 1 461 ? 44.148 52.171 144.438 1.00 82.55 461 ARG C C 1
ATOM 3462 O O . ARG A 1 461 ? 43.503 53.204 144.653 1.00 91.90 461 ARG C O 1
ATOM 3470 N N . PRO A 1 462 ? 43.813 51.341 143.448 1.00 84.16 462 PRO C N 1
ATOM 3471 C CA . PRO A 1 462 ? 42.671 51.665 142.582 1.00 91.86 462 PRO C CA 1
ATOM 3472 C C . PRO A 1 462 ? 41.328 51.612 143.291 1.00 99.78 462 PRO C C 1
ATOM 3473 O O . PRO A 1 462 ? 40.391 52.287 142.848 1.00 103.19 462 PRO C O 1
ATOM 3477 N N . ASP A 1 463 ? 41.199 50.859 144.379 1.00 76.83 463 ASP C N 1
ATOM 3478 C CA . ASP A 1 463 ? 39.926 50.776 145.080 1.00 66.73 463 ASP C CA 1
ATOM 3479 C C . ASP A 1 463 ? 39.753 51.883 146.109 1.00 68.46 463 ASP C C 1
ATOM 3480 O O . ASP A 1 463 ? 38.746 51.896 146.829 1.00 75.10 463 ASP C O 1
ATOM 3485 N N . GLY A 1 464 ? 40.690 52.821 146.179 1.00 60.51 464 GLY C N 1
ATOM 3486 C CA . GLY A 1 464 ? 40.597 53.928 147.099 1.00 59.48 464 GLY C CA 1
ATOM 3487 C C . GLY A 1 464 ? 41.327 53.751 148.406 1.00 62.64 464 GLY C C 1
ATOM 3488 O O . GLY A 1 464 ? 41.131 54.564 149.319 1.00 72.57 464 GLY C O 1
ATOM 3489 N N . TYR A 1 465 ? 42.150 52.719 148.534 1.00 64.43 465 TYR C N 1
ATOM 3490 C CA . TYR A 1 465 ? 42.901 52.515 149.759 1.00 80.43 465 TYR C CA 1
ATOM 3491 C C . TYR A 1 465 ? 44.310 53.067 149.634 1.00 84.89 465 TYR C C 1
ATOM 3492 O O . TYR A 1 465 ? 44.905 53.086 148.553 1.00 103.08 465 TYR C O 1
ATOM 3501 N N . VAL A 1 466 ? 44.826 53.537 150.758 1.00 72.80 466 VAL C N 1
ATOM 3502 C CA . VAL A 1 466 ? 46.114 54.213 150.813 1.00 77.44 466 VAL C CA 1
ATOM 3503 C C . VAL A 1 466 ? 47.194 53.154 150.946 1.00 80.21 466 VAL C C 1
ATOM 3504 O O . VAL A 1 466 ? 47.009 52.155 151.642 1.00 78.53 466 VAL C O 1
ATOM 3508 N N . ALA A 1 467 ? 48.308 53.343 150.251 1.00 91.31 467 ALA C N 1
ATOM 3509 C CA . ALA A 1 467 ? 49.405 52.397 150.342 1.00 89.69 467 ALA C CA 1
ATOM 3510 C C . ALA A 1 467 ? 50.695 53.045 150.802 1.00 99.62 467 ALA C C 1
ATOM 3511 O O . ALA A 1 467 ? 51.559 52.344 151.338 1.00 107.00 467 ALA C O 1
ATOM 3513 N N . TRP A 1 468 ? 50.846 54.353 150.631 1.00 96.36 468 TRP C N 1
ATOM 3514 C CA . TRP A 1 468 ? 52.078 55.030 151.018 1.00 110.40 468 TRP C CA 1
ATOM 3515 C C . TRP A 1 468 ? 51.739 56.321 151.750 1.00 104.98 468 TRP C C 1
ATOM 3516 O O . TRP A 1 468 ? 51.488 57.353 151.121 1.00 113.25 468 TRP C O 1
ATOM 3527 N N . VAL A 1 469 ? 51.747 56.258 153.073 1.00 109.24 469 VAL C N 1
ATOM 3528 C CA . VAL A 1 469 ? 51.663 57.463 153.885 1.00 129.21 469 VAL C CA 1
ATOM 3529 C C . VAL A 1 469 ? 53.040 58.107 153.914 1.00 146.80 469 VAL C C 1
ATOM 3530 O O . VAL A 1 469 ? 54.062 57.432 153.743 1.00 161.66 469 VAL C O 1
ATOM 3534 N N . ALA A 1 470 ? 53.087 59.420 154.110 1.00 149.60 470 ALA C N 1
ATOM 3535 C CA . ALA A 1 470 ? 54.382 60.079 154.112 1.00 132.66 470 ALA C CA 1
ATOM 3536 C C . ALA A 1 470 ? 54.307 61.426 154.808 1.00 128.50 470 ALA C C 1
ATOM 3537 O O . ALA A 1 470 ? 53.238 61.976 155.083 1.00 130.88 470 ALA C O 1
ATOM 3539 N N . ALA A 1 471 ? 55.497 61.903 155.121 1.00 121.86 471 ALA C N 1
ATOM 3540 C CA . ALA A 1 471 ? 55.968 63.188 155.584 1.00 142.67 471 ALA C CA 1
ATOM 3541 C C . ALA A 1 471 ? 57.475 63.089 155.448 1.00 171.03 471 ALA C C 1
ATOM 3542 O O . ALA A 1 471 ? 58.042 62.017 155.672 1.00 173.99 471 ALA C O 1
ATOM 3544 N N . LEU A 1 472 ? 58.162 64.201 155.190 1.00 172.25 472 LEU C N 1
ATOM 3545 C CA . LEU A 1 472 ? 59.646 64.117 155.135 1.00 174.13 472 LEU C CA 1
ATOM 3546 C C . LEU A 1 472 ? 60.265 65.445 155.566 1.00 165.11 472 LEU C C 1
ATOM 3547 O O . LEU A 1 472 ? 59.856 65.906 156.643 1.00 159.03 472 LEU C O 1
ATOM 3552 N N . GLY A 1 475 ? 59.724 60.383 158.308 1.00 190.64 475 GLY C N 1
ATOM 3553 C CA . GLY A 1 475 ? 60.271 59.481 157.276 1.00 189.25 475 GLY C CA 1
ATOM 3554 C C . GLY A 1 475 ? 61.677 59.983 156.993 1.00 198.20 475 GLY C C 1
ATOM 3555 O O . GLY A 1 475 ? 61.872 61.214 156.971 1.00 181.66 475 GLY C O 1
ATOM 3556 N N . ALA A 1 476 ? 62.622 59.060 156.782 1.00 201.41 476 ALA C N 1
ATOM 3557 C CA . ALA A 1 476 ? 64.009 59.420 156.500 1.00 200.12 476 ALA C CA 1
ATOM 3558 C C . ALA A 1 476 ? 64.120 59.189 154.999 1.00 201.44 476 ALA C C 1
ATOM 3559 O O . ALA A 1 476 ? 64.432 60.109 154.236 1.00 221.62 476 ALA C O 1
ATOM 3561 N N . ASP A 1 477 ? 63.857 57.967 154.555 1.00 196.62 477 ASP C N 1
ATOM 3562 C CA . ASP A 1 477 ? 63.932 57.615 153.147 1.00 186.82 477 ASP C CA 1
ATOM 3563 C C . ASP A 1 477 ? 62.535 57.603 152.540 1.00 203.30 477 ASP C C 1
ATOM 3564 O O . ASP A 1 477 ? 61.553 57.257 153.201 1.00 202.93 477 ASP C O 1
ATOM 3569 N N . GLY A 1 478 ? 62.454 58.009 151.276 1.00 205.53 478 GLY C N 1
ATOM 3570 C CA . GLY A 1 478 ? 61.215 57.875 150.534 1.00 193.85 478 GLY C CA 1
ATOM 3571 C C . GLY A 1 478 ? 61.090 56.472 149.976 1.00 174.64 478 GLY C C 1
ATOM 3572 O O . GLY A 1 478 ? 61.684 56.152 148.943 1.00 164.15 478 GLY C O 1
ATOM 3573 N N . LEU A 1 479 ? 60.337 55.619 150.662 1.00 177.07 479 LEU C N 1
ATOM 3574 C CA . LEU A 1 479 ? 60.203 54.228 150.253 1.00 171.30 479 LEU C CA 1
ATOM 3575 C C . LEU A 1 479 ? 59.304 54.140 149.027 1.00 161.43 479 LEU C C 1
ATOM 3576 O O . LEU A 1 479 ? 58.153 54.589 149.052 1.00 157.65 479 LEU C O 1
ATOM 3581 N N . THR A 1 480 ? 59.840 53.563 147.954 1.00 160.38 480 THR C N 1
ATOM 3582 C CA . THR A 1 480 ? 59.115 53.369 146.705 1.00 154.90 480 THR C CA 1
ATOM 3583 C C . THR A 1 480 ? 58.844 51.898 146.453 1.00 145.55 480 THR C C 1
ATOM 3584 O O . THR A 1 480 ? 58.352 51.534 145.379 1.00 131.94 480 THR C O 1
ATOM 3588 N N . THR A 1 481 ? 59.170 51.051 147.422 1.00 156.56 481 THR C N 1
ATOM 3589 C CA . THR A 1 481 ? 58.953 49.617 147.328 1.00 163.01 481 T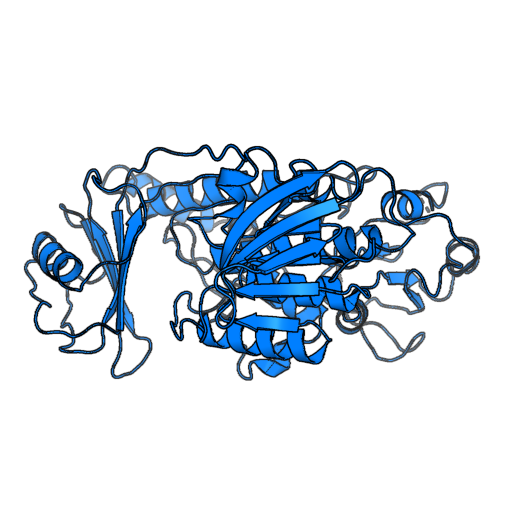HR C CA 1
ATOM 3590 C C . THR A 1 481 ? 57.514 49.230 147.624 1.00 174.62 481 THR C C 1
ATOM 3591 O O . THR A 1 481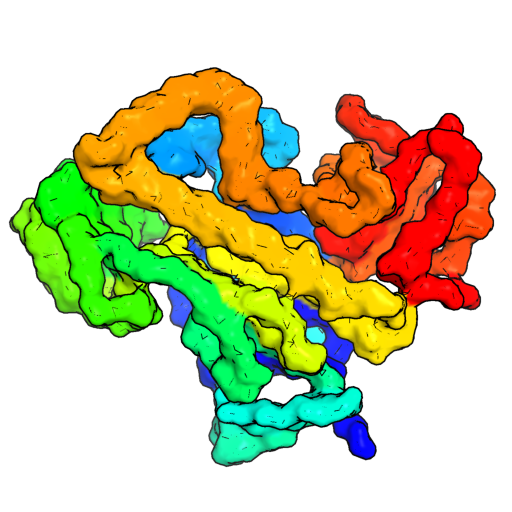 ? 57.102 48.120 147.276 1.00 184.20 481 THR C O 1
ATOM 3595 N N . ALA A 1 482 ? 56.732 50.131 148.225 1.00 181.32 482 ALA C N 1
ATOM 3596 C CA . ALA A 1 482 ? 55.290 49.934 148.263 1.00 154.85 482 ALA C CA 1
ATOM 3597 C C . ALA A 1 482 ? 54.710 49.791 146.864 1.00 151.94 482 ALA C C 1
ATOM 3598 O O . ALA A 1 482 ? 53.757 49.031 146.661 1.00 162.43 482 ALA C O 1
ATOM 3600 N N . LEU A 1 483 ? 55.295 50.491 145.890 1.00 146.75 483 LEU C N 1
ATOM 3601 C CA . LEU A 1 483 ? 54.904 50.349 144.492 1.00 125.93 483 LEU C CA 1
ATOM 3602 C C . LEU A 1 483 ? 55.323 49.007 143.910 1.00 120.03 483 LEU C C 1
ATOM 3603 O O . LEU A 1 483 ? 54.820 48.620 142.852 1.00 94.85 483 LEU C O 1
ATOM 3608 N N . ASP A 1 484 ? 56.251 48.306 144.560 1.00 126.68 484 ASP C N 1
ATOM 3609 C CA . ASP A 1 484 ? 56.499 46.901 144.265 1.00 146.88 484 ASP C CA 1
ATOM 3610 C C . ASP A 1 484 ? 55.512 46.009 145.001 1.00 135.62 484 ASP C C 1
ATOM 3611 O O . ASP A 1 484 ? 55.201 44.910 144.530 1.00 124.48 484 ASP C O 1
ATOM 3616 N N . ARG A 1 485 ? 54.995 46.476 146.141 1.00 133.98 485 ARG C N 1
ATOM 3617 C CA . ARG A 1 485 ? 54.054 45.683 146.924 1.00 133.21 485 ARG C CA 1
ATOM 3618 C C . ARG A 1 485 ? 52.711 45.530 146.218 1.00 133.10 485 ARG C C 1
ATOM 3619 O O . ARG A 1 485 ? 52.032 44.516 146.411 1.00 129.31 485 ARG C O 1
ATOM 3627 N N . TRP A 1 486 ? 52.309 46.518 145.406 1.00 119.90 486 TRP C N 1
ATOM 3628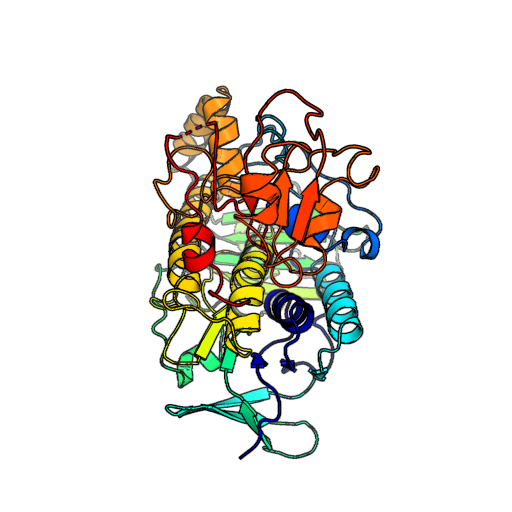 C CA . TRP A 1 486 ? 51.012 46.497 144.745 1.00 94.49 486 TRP C CA 1
ATOM 3629 C C . TRP A 1 486 ? 51.094 46.746 143.247 1.00 107.28 486 TRP C C 1
ATOM 3630 O O . TRP A 1 486 ? 50.054 46.773 142.579 1.00 95.94 486 TRP C O 1
ATOM 3641 N N . PHE A 1 487 ? 52.296 46.919 142.706 1.00 121.38 487 PHE C N 1
ATOM 3642 C CA . PHE A 1 487 ? 52.506 47.047 141.273 1.00 118.66 487 PHE C CA 1
ATOM 3643 C C . PHE A 1 487 ? 53.832 46.381 140.932 1.00 131.58 487 PHE C C 1
ATOM 3644 O O . PHE A 1 487 ? 54.525 45.846 141.803 1.00 138.76 487 PHE C O 1
ATOM 3652 N N . GLY A 1 488 ? 54.196 46.413 139.683 1.00 138.87 488 GLY C N 1
ATOM 3653 C CA . GLY A 1 488 ? 55.394 45.769 139.204 1.00 125.65 488 GLY C CA 1
ATOM 3654 C C . GLY A 1 488 ? 56.493 46.746 138.841 1.00 119.09 488 GLY C C 1
ATOM 3655 O O . GLY A 1 488 ? 56.253 47.933 138.601 1.00 120.74 488 GLY C O 1
ATOM 3656 N N . PRO A 1 489 ? 57.732 46.272 138.777 1.00 138.94 489 PRO C N 1
ATOM 3657 C CA . PRO A 1 489 ? 58.930 47.067 138.405 1.00 150.24 489 PRO C CA 1
ATOM 3658 C C . PRO A 1 489 ? 59.170 47.205 136.902 1.00 159.74 489 PRO C C 1
ATOM 3659 O O . PRO A 1 489 ? 59.970 46.499 136.285 1.00 157.18 489 PRO C O 1
ATOM 3663 N N . THR A 1 490 ? 58.474 48.145 136.271 1.00 149.59 490 THR C N 1
ATOM 3664 C CA . THR A 1 490 ? 58.521 48.252 134.820 1.00 149.56 490 THR C CA 1
ATOM 3665 C C . THR A 1 490 ? 58.855 49.668 134.367 1.00 144.39 490 THR C C 1
ATOM 3666 O O . THR A 1 490 ? 58.394 50.653 134.957 1.00 121.73 490 THR C O 1
ATOM 3670 N N . ALA A 1 491 ? 59.647 49.751 133.299 1.00 157.30 491 ALA C N 1
ATOM 3671 C CA . ALA A 1 491 ? 60.141 51.012 132.761 1.00 133.02 491 ALA C CA 1
ATOM 3672 C C . ALA A 1 491 ? 59.324 51.452 131.553 1.00 111.38 491 ALA C C 1
ATOM 3673 O O . ALA A 1 491 ? 59.878 51.849 130.526 1.00 102.16 491 ALA C O 1
#

Nearest PDB structures (foldseek):
  6j0z-assembly1_C-2  TM=1.002E+00  e=0.000E+00  Streptomyces ambofaciens
  7vwp-assembly2_B  TM=9.295E-01  e=2.973E-61  Micromonospora rosaria
  7vwp-assembly1_D-2  TM=9.135E-01  e=5.526E-61  Micromonospora rosaria
  2qa2-assembly1_A-2  TM=9.403E-01  e=3.454E-56  Streptomyces
  4x4j-assembly1_A  TM=9.417E-01  e=5.736E-56  Amycolatopsis orientalis subsp. vinearia

B-factor: mean 85.91, std 38.24, range [19.85, 279.64]

Radius of gyration: 23.47 Å; Cα contacts (8 Å, |Δi|>4): 1060; chains: 1; bounding box: 70×53×57 Å

Secondary structure (DSSP, 8-state):
---SEEEEEE--SHHHHHHHHHHHHTS--EEEEES-SS------SSS--HHHHHHHHHTT-GGGTS---B-SEEEETTEEEESTTSTT--S-BSS--HHHHHHHHHHHHHHHT-EEEET-EEEEEEEETTEEEEEEE-SSSS-EEEEEEEEEE---SS-SHHHHHT----BPPP--EEEEEEE-SS----SS-S-EETTEEEEEEESSSS-EEEEEEESS--S--S-EEE-HHHHHHHHHHHHS---TT--EEEEEEEE---EE-S-SEETTEEE-GGGTEE----TTHHHHHHHHHHHHHHHHHHHHHSS---SSTTSHHHHHHHHHHHHHHHHHHHHHHHHH--TTSHHHHHHHHHHTTSHHHHHHHHHHHH-SSS---S-SSS--SSSSSB-------TTT-S--STGGGTTS--EEEE-S--HIIIIIS---TTTSEEEE-----SSS--S-EEE-TTSBEEE------S---THHHHHS----

Sequence (488 aa):
EFYDSDVVVVGAGPTGLMLAGELRLAGVSVVVLDKLAEPIKESRALGFSARTIEEFAQRGLMDRFGEVGVIPVGHFGGVPLDYQVIEGGSYGARGIPQARTEGILGGWARELGAEVRRGYEVTAIEDTGTSVTVEAAGADGSPLSLRARYVVGCDGARSSVRKLAGIDFPGTEPAIELRFADVAGVQLRPRFSGERVPGGMVMVLPMGPDRCRVIYFDSSQPLRRTAPEAITFEEVADSWQRLTGEDISGATPLWVSSATDVSRQAAQYRKGRVFLAGDAAHIHLPIGAQGMSAGVQDAVNLGWKLALDISGRAPQGLLDTYHSERHPVGQRILTNTLAQRILYLGGDEITPMREVLAELMGSHVSVQRHLAGMVTGLDIRHDVGEGDHPLLGRRLPDRELVVDGEKIPFYSLLRPGRAVLLELGGDRGLRTAAAGWADRVDLVAAEFDGCEAPVDGILVRPDGYVAWVAALGADGLTTALDRWFGPTA

Foldseek 3Di:
DDFPWQEEEEALALLSLLLLLLLLLLPTAYEYEHQAPDDPLDQDAFFAFQLLVLLCLLQPNPVLQPDFDFAQWDDFLPQIAGLVVPPRFGLGGGGDGSVSSSVSSVVSSVVSPYHYAYNWAWDAWDADPQWIKTWIQHPPHRIDIGIHRFYEYPDALPTRCCVRVPWDKDWDQFQKKKKKFFWQFDDDDDDQAADQFAQFGWHWAQNDPRTIITIGITRDGDDPAAKFWDACVVVQVSVCVGVVGGPPRIDTPTMIMHTQIKIATPAQDDRRYGYAFSNGIDGPDHSNCRSSLRSLLSLVQRLQSNCCSPPFHADCTPRVSRLQNVVVRVLLSVSVVVSCCLRGPDPVNPVVSVVVSVVSVDVVSVNVVSCSSSVQFVSQGPDADVSDPQASGFDDWFFWDPVQHRDTCSVVLNSLAKEFEEAQPVVCCQPVLDVPCVRHPRYHTPGDDDDDDDDDWIDHSSGGTHTRDDVPPDRDSCSCVVRTNDDD

Solvent-accessible surface area: 21827 Å² total; per-residue (Å²): 186,192,56,95,5,34,0,0,0,10,8,7,21,15,11,0,0,0,0,0,0,1,0,52,37,16,55,0,50,3,13,0,1,17,134,72,76,133,72,46,164,47,20,97,20,59,0,6,6,4,1,0,25,38,4,0,23,15,11,30,2,55,128,94,39,60,154,60,52,75,52,68,76,6,49,13,0,27,17,95,10,42,1,108,43,15,148,54,12,12,66,0,6,131,36,10,18,15,34,153,0,15,48,24,0,9,16,11,0,163,120,62,42,8,84,42,94,78,19,35,73,16,78,31,8,130,74,74,70,90,1,0,59,3,61,0,30,11,86,147,30,95,85,71,83,20,61,0,75,9,0,0,0,7,22,38,26,172,9,60,1,19,167,94,18,41,17,101,32,71,53,52,148,27,53,25,10,4,18,25,0,0,4,36,20,88,107,20,198,55,188,86,37,40,100,90,42,130,19,6,6,4,19,24,105,94,60,17,134,108,110,25,28,0,15,0,4,16,77,38,160,28,158,82,60,50,51,73,84,31,82,20,128,38,0,4,79,10,1,81,147,22,23,67,29,88,7,62,51,11,82,47,74,39,3,38,2,11,4,10,4,2,76,13,0,54,91,0,72,81,42,33,2,0,0,0,0,44,0,0,2,24,7,7,56,58,45,6,12,15,16,1,6,0,0,8,1,0,2,3,0,0,11,1,0,0,35,20,24,42,50,84,45,24,170,34,14,2,72,14,0,52,52,6,6,39,64,22,2,93,79,11,13,77,29,12,55,44,11,14,82,16,33,18,16,44,128,156,15,61,65,84,50,103,70,28,54,112,86,16,61,60,104,125,31,3,74,127,30,0,11,5,17,8,5,4,31,30,7,93,6,118,55,20,93,35,40,150,63,46,3,3,98,9,29,58,103,32,110,5,57,120,87,42,109,138,85,20,8,88,25,33,5,92,56,6,80,1,1,22,13,8,83,53,27,84,182,42,73,98,64,93,28,2,58,54,70,109,22,3,35,44,24,21,1,121,15,84,57,96,168,89,53,107,38,18,21,7,1,4,3,2,1,8,4,9,38,36,21,63,123,89,109,97,20,80,57,83,8,6,63,91,15,11,3,110,68,145